Protein AF-A0A962PJR7-F1 (afdb_monomer_lite)

Sequence (454 aa):
MLLIVLQWFPYTGVFLMITGAPIWTGHIPHIIALTFVCEVLLRKAPKVLLAIPLLPYLFYYFLFGVQAVYIYGLENELQAQNPSKLLEFVSGDYSLVANGEYVKYLKIPVVYAVNSNFPEGYLAYRLSTKVLCDRARSLKDKVTDIFGEYWIFPVSWHEFRSNKVSSKSFGMCELRIREAPQKPILKIVREELKTENPYLNQRQYTFFINEKSIGRFVTATYEAIPLFPRFFIGCGLKSSDTPAWLCDATLRRVRQTLRTYPKATSANNNSDNYFISLLLGIDYYSEDDLQNFKDYPETIKIVDDLVELKKNEKPEDFDQWGLRKDSLYQPQISQKNGYPSFVGVVYTQNEGGPFYSFIEQNRDKIVYLDVRAGPNTNGNSSSIGVYGVCKARKDCTSRTDDYYFFEKMANEERHFQGFFRVGKREKSEDTHNKADNDTRTVLTLVESDELDSK

Structure (mmCIF, N/CA/C/O backbone):
data_AF-A0A962PJR7-F1
#
_entry.id   AF-A0A962PJR7-F1
#
loop_
_atom_site.group_PDB
_atom_site.id
_atom_site.type_symbol
_atom_site.label_atom_id
_atom_site.label_alt_id
_atom_site.label_comp_id
_atom_site.label_asym_id
_atom_site.label_entity_id
_atom_site.label_seq_id
_atom_site.pdbx_PDB_ins_code
_atom_site.Cartn_x
_atom_site.Cartn_y
_atom_site.Cartn_z
_atom_site.occupancy
_atom_site.B_iso_or_equiv
_atom_site.auth_seq_id
_atom_site.auth_comp_id
_atom_site.auth_asym_id
_atom_site.auth_atom_id
_atom_site.pdbx_PDB_model_num
ATOM 1 N N . MET A 1 1 ? -0.593 14.555 38.680 1.00 70.62 1 MET A N 1
ATOM 2 C CA . MET A 1 1 ? -0.070 15.889 38.307 1.00 70.62 1 MET A CA 1
ATOM 3 C C . MET A 1 1 ? 1.447 15.930 38.195 1.00 70.62 1 MET A C 1
ATOM 5 O O . MET A 1 1 ? 1.910 16.349 37.148 1.00 70.62 1 MET A O 1
ATOM 9 N N . LEU A 1 2 ? 2.213 15.453 39.188 1.00 84.62 2 LEU A N 1
ATOM 10 C CA . LEU A 1 2 ? 3.688 15.485 39.157 1.00 84.62 2 LEU A CA 1
ATOM 11 C C . LEU A 1 2 ? 4.299 14.949 37.844 1.00 84.62 2 LEU A C 1
ATOM 13 O O . LEU A 1 2 ? 5.123 15.621 37.240 1.00 84.62 2 LEU A O 1
ATOM 17 N N . LEU A 1 3 ? 3.844 13.784 37.361 1.00 80.44 3 LEU A N 1
ATOM 18 C CA . LEU A 1 3 ? 4.340 13.192 36.108 1.00 80.44 3 LEU A CA 1
ATOM 19 C C . LEU A 1 3 ? 4.087 14.072 34.877 1.00 80.44 3 LEU A C 1
ATOM 21 O O . LEU A 1 3 ? 4.942 14.144 34.006 1.00 80.44 3 LEU A O 1
ATOM 25 N N . ILE A 1 4 ? 2.946 14.763 34.817 1.00 81.19 4 ILE A N 1
ATOM 26 C CA . ILE A 1 4 ? 2.609 15.657 33.698 1.00 81.19 4 ILE A CA 1
ATOM 27 C C . ILE A 1 4 ? 3.496 16.905 33.746 1.00 81.19 4 ILE A C 1
ATOM 29 O O . ILE A 1 4 ? 4.032 17.323 32.727 1.00 81.19 4 ILE A O 1
ATOM 33 N N . VAL A 1 5 ? 3.713 17.460 34.943 1.00 85.94 5 VAL A N 1
ATOM 34 C CA . VAL A 1 5 ? 4.614 18.606 35.143 1.00 85.94 5 VAL A CA 1
ATOM 35 C C . VAL A 1 5 ? 6.049 18.241 34.751 1.00 85.94 5 VAL A C 1
ATOM 37 O O . VAL A 1 5 ? 6.701 18.996 34.038 1.00 85.94 5 VAL A O 1
ATOM 40 N N . LEU A 1 6 ? 6.522 17.054 35.141 1.00 86.50 6 LEU A N 1
ATOM 41 C CA . LEU A 1 6 ? 7.840 16.547 34.746 1.00 86.50 6 LEU A CA 1
ATOM 42 C C . LEU A 1 6 ? 7.952 16.302 33.238 1.00 86.50 6 LEU A C 1
ATOM 44 O O . LEU A 1 6 ? 9.029 16.478 32.675 1.00 86.50 6 LEU A O 1
ATOM 48 N N . GLN A 1 7 ? 6.863 15.918 32.572 1.00 85.31 7 GLN A N 1
ATOM 49 C CA . GLN A 1 7 ? 6.843 15.762 31.120 1.00 85.31 7 GLN A CA 1
ATOM 50 C C . GLN A 1 7 ? 6.874 17.091 30.368 1.00 85.31 7 GLN A C 1
ATOM 52 O O . GLN A 1 7 ? 7.202 17.069 29.191 1.00 85.31 7 GLN A O 1
ATOM 57 N N . TRP A 1 8 ? 6.567 18.230 30.993 1.00 87.62 8 TRP A N 1
ATOM 58 C CA . TRP A 1 8 ? 6.615 19.533 30.316 1.00 87.62 8 TRP A CA 1
ATOM 59 C C . TRP A 1 8 ? 8.056 19.948 29.976 1.00 87.62 8 TRP A C 1
ATOM 61 O O . TRP A 1 8 ? 8.301 20.613 28.973 1.00 87.62 8 TRP A O 1
ATOM 71 N N . PHE A 1 9 ? 9.036 19.524 30.774 1.00 89.06 9 PHE A N 1
ATOM 72 C CA . PHE A 1 9 ? 10.441 19.820 30.510 1.00 89.06 9 PHE A CA 1
ATOM 73 C C . PHE A 1 9 ? 11.001 18.871 29.433 1.00 89.06 9 PHE A C 1
ATOM 75 O O . PHE A 1 9 ? 10.910 17.657 29.609 1.00 89.06 9 PHE A O 1
ATOM 82 N N . PRO A 1 10 ? 11.630 19.373 28.349 1.00 85.25 10 PRO A N 1
ATOM 83 C CA . PRO A 1 10 ? 12.051 18.540 27.216 1.00 85.25 10 PRO A CA 1
ATOM 84 C C . PRO A 1 10 ? 12.995 17.394 27.598 1.00 85.25 10 PRO A C 1
ATOM 86 O O . PRO A 1 10 ? 12.812 16.263 27.154 1.00 85.25 10 PRO A O 1
ATOM 89 N N . TYR A 1 11 ? 13.979 17.660 28.466 1.00 88.50 11 TYR A N 1
ATOM 90 C CA . TYR A 1 11 ? 14.971 16.660 28.867 1.00 88.50 11 TYR A CA 1
ATOM 91 C C . TYR A 1 11 ? 14.335 15.487 29.617 1.00 88.50 11 TYR A C 1
ATOM 93 O O . TYR A 1 11 ? 14.488 14.338 29.215 1.00 88.50 11 TYR A O 1
ATOM 101 N N . THR A 1 12 ? 13.570 15.759 30.674 1.00 90.44 12 THR A N 1
ATOM 102 C CA . THR A 1 12 ? 12.858 14.719 31.436 1.00 90.44 12 THR A CA 1
ATOM 103 C C . THR A 1 12 ? 11.731 14.092 30.621 1.00 90.44 12 THR A C 1
ATOM 105 O O . THR A 1 12 ? 11.491 12.891 30.726 1.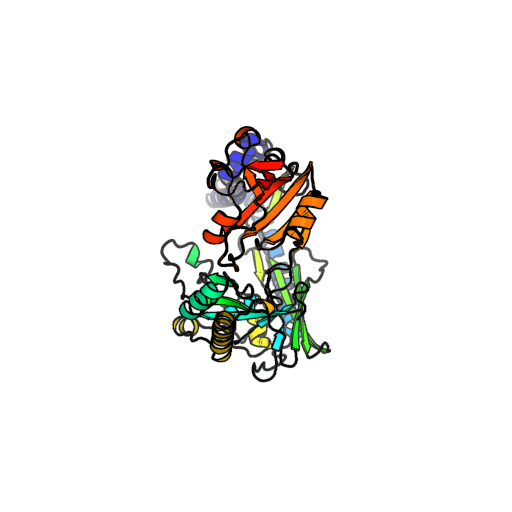00 90.44 12 THR A O 1
ATOM 108 N N . GLY A 1 13 ? 11.074 14.878 29.769 1.00 85.69 13 GLY A N 1
ATOM 109 C CA . GLY A 1 13 ? 10.011 14.447 28.873 1.00 85.69 13 GLY A CA 1
ATOM 110 C C . GLY A 1 13 ? 10.447 13.348 27.906 1.00 85.69 13 GLY A C 1
ATOM 111 O O . GLY A 1 13 ? 9.739 12.351 27.778 1.00 85.69 13 GLY A O 1
ATOM 112 N N . VAL A 1 14 ? 11.627 13.465 27.285 1.00 88.06 14 VAL A N 1
ATOM 113 C CA . VAL A 1 14 ? 12.161 12.428 26.382 1.00 88.06 14 VAL A CA 1
ATOM 114 C C . VAL A 1 14 ? 12.405 11.112 27.124 1.00 88.06 14 VAL A C 1
ATOM 116 O O . VAL A 1 14 ? 11.952 10.062 26.666 1.00 88.06 14 VAL A O 1
ATOM 119 N N . PHE A 1 15 ? 13.041 11.148 28.301 1.00 90.88 15 PHE A N 1
ATOM 120 C CA . PHE A 1 15 ? 13.234 9.943 29.122 1.00 90.88 15 PHE A CA 1
ATOM 121 C C . PHE A 1 15 ? 11.900 9.310 29.543 1.00 90.88 15 PHE A C 1
ATOM 123 O O . PHE A 1 15 ? 11.735 8.087 29.497 1.00 90.88 15 PHE A O 1
ATOM 130 N N . LEU A 1 16 ? 10.919 10.133 29.915 1.00 88.25 16 LEU A N 1
ATOM 131 C CA . LEU A 1 16 ? 9.577 9.674 30.267 1.00 88.25 16 LEU A CA 1
ATOM 132 C C . LEU A 1 16 ? 8.835 9.078 29.059 1.00 88.25 16 LEU A C 1
ATOM 134 O O . LEU A 1 16 ? 8.155 8.065 29.192 1.00 88.25 16 LEU A O 1
ATOM 138 N N . MET A 1 17 ? 8.996 9.636 27.862 1.00 87.00 17 MET A N 1
ATOM 139 C CA . MET A 1 17 ? 8.420 9.081 26.637 1.00 87.00 17 MET A CA 1
ATOM 140 C C . MET A 1 17 ? 9.022 7.708 26.299 1.00 87.00 17 MET A C 1
ATOM 142 O O . MET A 1 17 ? 8.272 6.773 26.024 1.00 87.00 17 MET A O 1
ATOM 146 N N . ILE A 1 18 ? 10.350 7.558 26.399 1.00 88.75 18 ILE A N 1
ATOM 147 C CA . ILE A 1 18 ? 11.058 6.285 26.158 1.00 88.75 18 ILE A CA 1
ATOM 148 C C . ILE A 1 18 ? 10.605 5.204 27.149 1.00 88.75 18 ILE A C 1
ATOM 150 O O . ILE A 1 18 ? 10.406 4.052 26.771 1.00 88.75 18 ILE A O 1
ATOM 154 N N . THR A 1 19 ? 10.380 5.573 28.410 1.00 90.94 19 THR A N 1
ATOM 155 C CA . THR A 1 19 ? 9.892 4.649 29.453 1.00 90.94 19 THR A CA 1
ATOM 156 C C . THR A 1 19 ? 8.386 4.364 29.373 1.00 90.94 19 THR A C 1
ATOM 158 O O . THR A 1 19 ? 7.846 3.614 30.190 1.00 90.94 19 THR A O 1
ATOM 161 N N . GLY A 1 20 ? 7.687 4.927 28.381 1.00 89.25 20 GLY A N 1
ATOM 162 C CA . GLY A 1 20 ? 6.260 4.698 28.169 1.00 89.25 20 GLY A CA 1
ATOM 163 C C . GLY A 1 20 ? 5.366 5.450 29.153 1.00 89.25 20 GLY A C 1
ATOM 164 O O . GLY A 1 20 ? 4.226 5.045 29.374 1.00 89.25 20 GLY A O 1
ATOM 165 N N . ALA A 1 21 ? 5.842 6.545 29.752 1.00 89.00 21 ALA A N 1
ATOM 166 C CA . ALA A 1 21 ? 5.080 7.331 30.717 1.00 89.00 21 ALA A CA 1
ATOM 167 C C . ALA A 1 21 ? 3.668 7.724 30.239 1.00 89.00 21 ALA A C 1
ATOM 169 O O . ALA A 1 21 ? 2.765 7.604 31.062 1.00 89.00 21 ALA A O 1
ATOM 170 N N . PRO A 1 22 ? 3.415 8.088 28.959 1.00 85.31 22 PRO A N 1
ATOM 171 C CA . PRO A 1 22 ? 2.054 8.358 28.481 1.00 85.31 22 PRO A CA 1
ATOM 172 C C . PRO A 1 22 ? 1.072 7.180 28.614 1.00 85.31 22 PRO A C 1
ATOM 174 O O . PRO A 1 22 ? -0.135 7.379 28.741 1.00 85.31 22 PRO A O 1
ATOM 177 N N . ILE A 1 23 ? 1.581 5.943 28.579 1.00 86.50 23 ILE A N 1
ATOM 178 C CA . ILE A 1 23 ? 0.782 4.727 28.767 1.00 86.50 23 ILE A CA 1
ATOM 179 C C . ILE A 1 23 ? 0.457 4.563 30.254 1.00 86.50 23 ILE A C 1
ATOM 181 O O . ILE A 1 23 ? -0.700 4.367 30.622 1.00 86.50 23 ILE A O 1
ATOM 185 N N . TRP A 1 24 ? 1.460 4.698 31.127 1.00 89.06 24 TRP A N 1
ATOM 186 C CA . TRP A 1 24 ? 1.274 4.577 32.575 1.00 89.06 24 TRP A CA 1
ATOM 187 C C . TRP A 1 24 ? 0.338 5.653 33.133 1.00 89.06 24 TRP A C 1
ATOM 189 O O . TRP A 1 24 ? -0.573 5.334 33.896 1.00 89.06 24 TRP A O 1
ATOM 199 N N . THR A 1 25 ? 0.504 6.912 32.719 1.00 89.06 25 THR A N 1
ATOM 200 C CA . THR A 1 25 ? -0.384 8.021 33.106 1.00 89.06 25 THR A CA 1
ATOM 201 C C . THR A 1 25 ? -1.820 7.784 32.652 1.00 89.06 25 THR A C 1
ATOM 203 O O . THR A 1 25 ? -2.743 8.091 33.403 1.00 89.06 25 THR A O 1
ATOM 206 N N . GLY A 1 26 ? -2.013 7.178 31.478 1.00 88.81 26 GLY A N 1
ATOM 207 C CA . GLY A 1 26 ? -3.318 6.749 30.982 1.00 88.81 26 GLY A CA 1
ATOM 208 C C . GLY A 1 26 ? -3.978 5.650 31.820 1.00 88.81 26 GLY A C 1
ATOM 209 O O . GLY A 1 26 ? -5.203 5.618 31.930 1.00 88.81 26 GLY A O 1
ATOM 210 N N . HIS A 1 27 ? -3.188 4.780 32.462 1.00 91.81 27 HIS A N 1
ATOM 211 C CA . HIS A 1 27 ? -3.700 3.695 33.305 1.00 91.81 27 HIS A CA 1
ATOM 212 C C . HIS A 1 27 ? -4.030 4.101 34.746 1.00 91.81 27 HIS A C 1
ATOM 214 O O . HIS A 1 27 ? -4.896 3.480 35.368 1.00 91.81 27 HIS A O 1
ATOM 220 N N . ILE A 1 28 ? -3.398 5.154 35.272 1.00 92.75 28 ILE A N 1
ATOM 221 C CA . ILE A 1 28 ? -3.630 5.643 36.642 1.00 92.75 28 ILE A CA 1
ATOM 222 C C . ILE A 1 28 ? -5.120 5.925 36.931 1.00 92.75 28 ILE A C 1
ATOM 224 O O . ILE A 1 28 ? -5.600 5.455 37.963 1.00 92.75 28 ILE A O 1
ATOM 228 N N . PRO A 1 29 ? -5.896 6.606 36.059 1.00 91.50 29 PRO A N 1
ATOM 229 C CA . PRO A 1 29 ? -7.332 6.803 36.270 1.00 91.50 29 PRO A CA 1
ATOM 230 C C . PRO A 1 29 ? -8.117 5.500 36.466 1.00 91.50 29 PRO A C 1
ATOM 232 O O . PRO A 1 29 ? -9.029 5.456 37.289 1.00 91.50 29 PRO A O 1
ATOM 235 N N . HIS A 1 30 ? -7.754 4.426 35.755 1.00 94.25 30 HIS A N 1
ATOM 236 C CA . HIS A 1 30 ? -8.402 3.121 35.907 1.00 94.25 30 HIS A CA 1
ATOM 237 C C . HIS A 1 30 ? -8.084 2.489 37.268 1.00 94.25 30 HIS A C 1
ATOM 239 O O . HIS A 1 30 ? -8.984 1.968 37.922 1.00 94.25 30 HIS A O 1
ATOM 245 N N . ILE A 1 31 ? -6.828 2.584 37.718 1.00 95.56 31 ILE A N 1
ATOM 246 C CA . ILE A 1 31 ? -6.401 2.084 39.034 1.00 95.56 31 ILE A CA 1
ATOM 247 C C . ILE A 1 31 ? -7.114 2.854 40.148 1.00 95.56 31 ILE A C 1
ATOM 249 O O . ILE A 1 31 ? -7.679 2.241 41.047 1.00 95.56 31 ILE A O 1
ATOM 253 N N . ILE A 1 32 ? -7.147 4.187 40.063 1.00 94.56 32 ILE A N 1
ATOM 254 C CA . ILE A 1 32 ? -7.841 5.040 41.037 1.00 94.56 32 ILE A CA 1
ATOM 255 C C . ILE A 1 32 ? -9.328 4.676 41.101 1.00 94.56 32 ILE A C 1
ATOM 257 O O . ILE A 1 32 ? -9.862 4.468 42.189 1.00 94.56 32 ILE A O 1
ATOM 261 N N . ALA A 1 33 ? -9.987 4.551 39.946 1.00 95.50 33 ALA A N 1
ATOM 262 C CA . ALA A 1 33 ? -11.386 4.144 39.871 1.00 95.50 33 ALA A CA 1
ATOM 263 C C . ALA A 1 33 ? -11.632 2.788 40.552 1.00 95.50 33 ALA A C 1
ATOM 265 O O . ALA A 1 33 ? -12.580 2.655 41.326 1.00 95.50 33 ALA A O 1
ATOM 266 N N . LEU A 1 34 ? -10.759 1.805 40.310 1.00 96.69 34 LEU A N 1
ATOM 267 C CA . LEU A 1 34 ? -10.847 0.486 40.930 1.00 96.69 34 LEU A CA 1
ATOM 268 C C . LEU A 1 34 ? -10.664 0.555 42.453 1.00 96.69 34 LEU A C 1
ATOM 270 O O . LEU A 1 34 ? -11.418 -0.086 43.181 1.00 96.69 34 LEU A O 1
ATOM 274 N N . THR A 1 35 ? -9.727 1.370 42.945 1.00 97.12 35 THR A N 1
ATOM 275 C CA . THR A 1 35 ? -9.528 1.584 44.386 1.00 97.12 35 THR A CA 1
ATOM 276 C C . THR A 1 35 ? -10.779 2.163 45.045 1.00 97.12 35 THR A C 1
ATOM 278 O O . THR A 1 35 ? -11.214 1.628 46.062 1.00 97.12 35 THR A O 1
ATOM 281 N N . PHE A 1 36 ? -11.422 3.174 44.442 1.00 96.06 36 PHE A N 1
ATOM 282 C CA . PHE A 1 36 ? -12.689 3.719 44.952 1.00 96.06 36 PHE A CA 1
ATOM 283 C C . PHE A 1 36 ? -13.786 2.652 45.037 1.00 96.06 36 PHE A C 1
ATOM 285 O O . PHE A 1 36 ? -14.495 2.570 46.040 1.00 96.06 36 PHE A O 1
ATOM 292 N N . VAL A 1 37 ? -13.914 1.807 44.008 1.00 96.62 37 VAL A N 1
ATOM 293 C CA . VAL A 1 37 ? -14.872 0.691 44.014 1.00 96.62 37 VAL A CA 1
ATOM 294 C C . VAL A 1 37 ? -14.563 -0.272 45.164 1.00 96.62 37 VAL A C 1
ATOM 296 O O . VAL A 1 37 ? -15.459 -0.600 45.941 1.00 96.62 37 VAL A O 1
ATOM 299 N N . CYS A 1 38 ? -13.301 -0.673 45.332 1.00 97.62 38 CYS A N 1
ATOM 300 C CA . CYS A 1 38 ? -12.873 -1.561 46.413 1.00 97.62 38 CYS A CA 1
ATOM 301 C C . CYS A 1 38 ? -13.127 -0.963 47.807 1.00 97.62 38 CYS A C 1
ATOM 303 O O . CYS A 1 38 ? -13.650 -1.654 48.679 1.00 97.62 38 CYS A O 1
ATOM 305 N N . GLU A 1 39 ? -12.809 0.312 48.036 1.00 97.88 39 GLU A N 1
ATOM 306 C CA . GLU A 1 39 ? -13.026 0.971 49.331 1.00 97.88 39 GLU A CA 1
ATOM 307 C C . GLU A 1 39 ? -14.510 1.083 49.696 1.00 97.88 39 GLU A C 1
ATOM 309 O O . GLU A 1 39 ? -14.881 0.860 50.853 1.00 97.88 39 GLU A O 1
ATOM 314 N N . VAL A 1 40 ? -15.372 1.375 48.716 1.00 97.25 40 VAL A N 1
ATOM 315 C CA . VAL A 1 40 ? -16.827 1.408 48.915 1.00 97.25 40 VAL A CA 1
ATOM 316 C C . VAL A 1 40 ? -17.375 0.003 49.192 1.00 97.25 40 VAL A C 1
ATOM 318 O O . VAL A 1 40 ? -18.186 -0.160 50.107 1.00 97.25 40 VAL A O 1
ATOM 321 N N . LEU A 1 41 ? -16.913 -1.027 48.469 1.00 96.69 41 LEU A N 1
ATOM 322 C CA . LEU A 1 41 ? -17.311 -2.424 48.703 1.00 96.69 41 LEU A CA 1
ATOM 323 C C . LEU A 1 41 ? -16.887 -2.924 50.092 1.00 96.69 41 LEU A C 1
ATOM 325 O O . LEU A 1 41 ? -17.661 -3.598 50.770 1.00 96.69 41 LEU A O 1
ATOM 329 N N . LEU A 1 42 ? -15.698 -2.525 50.551 1.00 98.00 42 LEU A N 1
ATOM 330 C CA . LEU A 1 42 ? -15.191 -2.798 51.899 1.00 98.00 42 LEU A CA 1
ATOM 331 C C . LEU A 1 42 ? -15.831 -1.913 52.982 1.00 98.00 42 LEU A C 1
ATOM 333 O O . LEU A 1 42 ? -15.454 -2.019 54.148 1.00 98.00 42 LEU A O 1
ATOM 337 N N . ARG A 1 43 ? -16.786 -1.042 52.618 1.00 97.19 43 ARG A N 1
ATOM 338 C CA . ARG A 1 43 ? -17.470 -0.086 53.508 1.00 97.19 43 ARG A CA 1
ATOM 339 C C . ARG A 1 43 ? -16.524 0.888 54.225 1.00 97.19 43 ARG A C 1
ATOM 341 O O . ARG A 1 43 ? -16.892 1.450 55.252 1.00 97.19 43 ARG A O 1
ATOM 348 N N . LYS A 1 44 ? -15.319 1.100 53.687 1.00 98.00 44 LYS A N 1
ATOM 349 C CA . LYS A 1 44 ? -14.334 2.065 54.208 1.00 98.00 44 LYS A CA 1
ATOM 350 C C . LYS A 1 44 ? -14.598 3.490 53.716 1.00 98.00 44 LYS A C 1
ATOM 352 O O . LYS A 1 44 ? -14.139 4.439 54.338 1.00 98.00 44 LYS A O 1
ATOM 357 N N . ALA A 1 45 ? -15.353 3.630 52.627 1.00 97.44 45 ALA A N 1
ATOM 358 C CA . ALA A 1 45 ? -15.695 4.898 51.995 1.00 97.44 45 ALA A CA 1
ATOM 359 C C . ALA A 1 45 ? -17.223 5.054 51.819 1.00 97.44 45 ALA A C 1
ATOM 361 O O . ALA A 1 45 ? -17.928 4.055 51.635 1.00 97.44 45 ALA A O 1
ATOM 362 N N . PRO A 1 46 ? -17.769 6.288 51.849 1.00 97.69 46 PRO A N 1
ATOM 363 C CA . PRO A 1 46 ? -19.185 6.532 51.581 1.00 97.69 46 PRO A CA 1
ATOM 364 C C . PRO A 1 46 ? -19.560 6.166 50.138 1.00 97.69 46 PRO A C 1
ATOM 366 O O . PRO A 1 46 ? -18.840 6.483 49.192 1.00 97.69 46 PRO A O 1
ATOM 369 N N . LYS A 1 47 ? -20.746 5.568 49.952 1.00 97.06 47 LYS A N 1
ATOM 370 C CA . LYS A 1 47 ? -21.246 5.099 48.641 1.00 97.06 47 LYS A CA 1
ATOM 371 C C . LYS A 1 47 ? -21.301 6.190 47.566 1.00 97.06 47 LYS A C 1
ATOM 373 O O . LYS A 1 47 ? -21.190 5.876 46.387 1.00 97.06 47 LYS A O 1
ATOM 378 N N . VAL A 1 48 ? -21.445 7.457 47.961 1.00 96.62 48 VAL A N 1
ATOM 379 C CA . VAL A 1 48 ? -21.470 8.606 47.039 1.00 96.62 48 VAL A CA 1
ATOM 380 C C . VAL A 1 48 ? -20.160 8.728 46.248 1.00 96.62 48 VAL A C 1
ATOM 382 O O . VAL A 1 48 ? -20.195 9.123 45.087 1.00 96.62 48 VAL A O 1
ATOM 385 N N . LEU A 1 49 ? -19.017 8.306 46.809 1.00 95.81 49 LEU A N 1
ATOM 386 C CA . LEU A 1 49 ? -17.732 8.334 46.098 1.00 95.81 49 LEU A CA 1
ATOM 387 C C . LEU A 1 49 ? -17.680 7.371 44.905 1.00 95.81 49 LEU A C 1
ATOM 389 O O . LEU A 1 49 ? -16.882 7.588 43.999 1.00 95.81 49 LEU A O 1
ATOM 393 N N . LEU A 1 50 ? -18.567 6.369 44.839 1.00 96.38 50 LEU A N 1
ATOM 394 C CA . LEU A 1 50 ? -18.700 5.494 43.671 1.00 96.38 50 LEU A CA 1
ATOM 395 C C . LEU A 1 50 ? -19.155 6.267 42.420 1.00 96.38 50 LEU A C 1
ATOM 397 O O . LEU A 1 50 ? -18.845 5.860 41.305 1.00 96.38 50 LEU A O 1
ATOM 401 N N . ALA A 1 51 ? -19.861 7.393 42.582 1.00 96.50 51 ALA A N 1
ATOM 402 C CA . ALA A 1 51 ? -20.323 8.200 41.454 1.00 96.50 51 ALA A CA 1
ATOM 403 C C . ALA A 1 51 ? -19.157 8.790 40.640 1.00 96.50 51 ALA A C 1
ATOM 405 O O . ALA A 1 51 ? -19.281 8.935 39.424 1.00 96.50 51 ALA A O 1
ATOM 406 N N . ILE A 1 52 ? -18.020 9.075 41.289 1.00 94.56 52 ILE A N 1
ATOM 407 C CA . ILE A 1 52 ? -16.839 9.687 40.664 1.00 94.56 52 ILE A CA 1
ATOM 408 C C . ILE A 1 52 ? -16.284 8.812 39.529 1.00 94.56 52 ILE A C 1
ATOM 410 O O . ILE A 1 52 ? -16.160 9.322 38.419 1.00 94.56 52 ILE A O 1
ATOM 414 N N . PRO A 1 53 ? -15.969 7.517 39.736 1.00 94.62 53 PRO A N 1
ATOM 415 C CA . PRO A 1 53 ? -15.572 6.650 38.633 1.00 94.62 53 PRO A CA 1
ATOM 416 C C . PRO A 1 53 ? -16.753 6.197 37.768 1.00 94.62 53 PRO A C 1
ATOM 418 O O . PRO A 1 53 ? -16.565 5.952 36.584 1.00 94.62 53 PRO A O 1
ATOM 421 N N . LEU A 1 54 ? -17.969 6.083 38.306 1.00 96.06 54 LEU A N 1
ATOM 422 C CA . LEU A 1 54 ? -19.099 5.540 37.550 1.00 96.06 54 LEU A CA 1
ATOM 423 C C . LEU A 1 54 ? -19.560 6.480 36.424 1.00 96.06 54 LEU A C 1
ATOM 425 O O . LEU A 1 54 ? -19.747 6.030 35.296 1.00 96.06 54 LEU A O 1
ATOM 429 N N . LEU A 1 55 ? -19.714 7.781 36.698 1.00 96.56 55 LEU A N 1
ATOM 430 C CA . LEU A 1 55 ? -20.258 8.737 35.726 1.00 96.56 55 LEU A CA 1
ATOM 431 C C . LEU A 1 55 ? -19.406 8.864 34.446 1.00 96.56 55 LEU A C 1
ATOM 433 O O . LEU A 1 55 ? -19.980 8.748 33.361 1.00 96.56 55 LEU A O 1
ATOM 437 N N . PRO A 1 56 ? -18.066 9.025 34.505 1.00 94.19 56 PRO A N 1
ATOM 438 C CA . PRO A 1 56 ? -17.237 9.098 33.302 1.00 94.19 56 PRO A CA 1
ATOM 439 C C . PRO A 1 56 ? -17.273 7.819 32.466 1.00 94.19 56 PRO A C 1
ATOM 441 O O . PRO A 1 56 ? -17.288 7.898 31.241 1.00 94.19 56 PRO A O 1
ATOM 444 N N . TYR A 1 57 ? -17.315 6.640 33.098 1.00 95.88 57 TYR A N 1
ATOM 445 C CA . TYR A 1 57 ? -17.395 5.374 32.365 1.00 95.88 57 TYR A CA 1
ATOM 446 C C . TYR A 1 57 ? -18.776 5.153 31.756 1.00 95.88 57 TYR A C 1
ATOM 448 O O . TYR A 1 57 ? -18.864 4.687 30.625 1.00 95.88 57 TYR A O 1
ATOM 456 N N . LEU A 1 58 ? -19.854 5.514 32.454 1.00 97.25 58 LEU A N 1
ATOM 457 C CA . LEU A 1 58 ? -21.195 5.478 31.871 1.00 97.25 58 LEU A CA 1
ATOM 458 C C . LEU A 1 58 ? -21.289 6.404 30.657 1.00 97.25 58 LEU A C 1
ATOM 460 O O . LEU A 1 58 ? -21.769 5.983 29.608 1.00 97.25 58 LEU A O 1
ATOM 464 N N . PHE A 1 59 ? -20.771 7.629 30.769 1.00 96.62 59 PHE A N 1
ATOM 465 C CA . PHE A 1 59 ? -20.714 8.564 29.648 1.00 96.62 59 PHE A CA 1
ATOM 466 C C . PHE A 1 59 ? -19.856 8.024 28.493 1.00 96.62 59 PHE A C 1
ATOM 468 O O . PHE A 1 59 ? -20.262 8.090 27.335 1.00 96.62 59 PHE A O 1
ATOM 475 N N . TYR A 1 60 ? -18.708 7.417 28.801 1.00 96.19 60 TYR A N 1
ATOM 476 C CA . TYR A 1 60 ? -17.862 6.747 27.816 1.00 96.19 60 TYR A CA 1
ATOM 477 C C . TYR A 1 60 ? -18.617 5.657 27.048 1.00 96.19 60 TYR A C 1
ATOM 479 O O . TYR A 1 60 ? -18.626 5.663 25.818 1.00 96.19 60 TYR A O 1
ATOM 487 N N . TYR A 1 61 ? -19.271 4.734 27.758 1.00 97.75 61 TYR A N 1
ATOM 488 C CA . TYR A 1 61 ? -20.001 3.633 27.130 1.00 97.75 61 TYR A CA 1
ATOM 489 C C . TYR A 1 61 ? -21.252 4.108 26.386 1.00 97.75 61 TYR A C 1
ATOM 491 O O . TYR A 1 61 ? -21.616 3.511 25.374 1.00 97.75 61 TYR A O 1
ATOM 499 N N . PHE A 1 62 ? -21.868 5.208 26.822 1.00 98.06 62 PHE A N 1
ATOM 500 C CA . PHE A 1 62 ? -22.912 5.882 26.058 1.00 98.06 62 PHE A CA 1
ATOM 501 C C . PHE A 1 62 ? -22.377 6.382 24.706 1.00 98.06 62 PHE A C 1
ATOM 503 O O . PHE A 1 62 ? -22.941 6.040 23.668 1.00 98.06 62 PHE A O 1
ATOM 510 N N . LEU A 1 63 ? -21.252 7.110 24.693 1.00 97.25 63 LEU A N 1
ATOM 511 C CA . LEU A 1 63 ? -20.621 7.574 23.450 1.00 97.25 63 LEU A CA 1
ATOM 512 C C . LEU A 1 63 ? -20.168 6.415 22.553 1.00 97.25 63 LEU A C 1
ATOM 514 O O . LEU A 1 63 ? -20.357 6.474 21.339 1.00 97.25 63 LEU A O 1
ATOM 518 N N . PHE A 1 64 ? -19.611 5.354 23.142 1.00 97.12 64 PHE A N 1
ATOM 519 C CA . PHE A 1 64 ? -19.272 4.118 22.435 1.00 97.12 64 PHE A CA 1
ATOM 520 C C . PHE A 1 64 ? -20.506 3.510 21.751 1.00 97.12 64 PHE A C 1
ATOM 522 O O . PHE A 1 64 ? -20.449 3.187 20.568 1.00 97.12 64 PHE A O 1
ATOM 529 N N . GLY A 1 65 ? -21.635 3.411 22.461 1.00 98.00 65 GLY A N 1
ATOM 530 C CA . GLY A 1 65 ? -22.891 2.896 21.911 1.00 98.00 65 GLY A CA 1
ATOM 531 C C . GLY A 1 65 ? -23.434 3.752 20.764 1.00 98.00 65 GLY A C 1
ATOM 532 O O . GLY A 1 65 ? -23.760 3.220 19.705 1.00 98.00 65 GLY A O 1
ATOM 533 N N . VAL A 1 66 ? -23.467 5.078 20.936 1.00 98.12 66 VAL A N 1
ATOM 534 C CA . VAL A 1 66 ? -23.894 6.021 19.885 1.00 98.12 66 VAL A CA 1
ATOM 535 C C . VAL A 1 66 ? -23.015 5.888 18.639 1.00 98.12 66 VAL A C 1
ATOM 537 O O . VAL A 1 66 ? -23.523 5.801 17.521 1.00 98.12 66 VAL A O 1
ATOM 540 N N . GLN A 1 67 ? -21.695 5.822 18.818 1.00 97.38 67 GLN A N 1
ATOM 541 C CA . GLN A 1 67 ? -20.767 5.678 17.704 1.00 97.38 67 GLN A CA 1
ATOM 542 C C . GLN A 1 67 ? -20.887 4.312 17.018 1.00 97.38 67 GLN A C 1
ATOM 544 O O . GLN A 1 67 ? -20.811 4.249 15.794 1.00 97.38 67 GLN A O 1
ATOM 549 N N . ALA A 1 68 ? -21.110 3.231 17.768 1.00 97.19 68 ALA A N 1
ATOM 550 C CA . ALA A 1 68 ? -21.316 1.903 17.199 1.00 97.19 68 ALA A CA 1
ATOM 551 C C . ALA A 1 68 ? -22.556 1.861 16.291 1.00 97.19 68 ALA A C 1
ATOM 553 O O . ALA A 1 68 ? -22.491 1.304 15.195 1.00 97.19 68 ALA A O 1
ATOM 554 N N . VAL A 1 69 ? -23.657 2.506 16.700 1.00 98.19 69 VAL A N 1
ATOM 555 C CA . VAL A 1 69 ? -24.863 2.646 15.866 1.00 98.19 69 VAL A CA 1
ATOM 556 C C . VAL A 1 69 ? -24.568 3.456 14.601 1.00 98.19 69 VAL A C 1
ATOM 558 O O . VAL A 1 69 ? -24.965 3.045 13.512 1.00 98.19 69 VAL A O 1
ATOM 561 N N . TYR A 1 70 ? -23.831 4.565 14.720 1.00 97.62 70 TYR A N 1
ATOM 562 C CA . TYR A 1 70 ? -23.423 5.377 13.569 1.00 97.62 70 TYR A CA 1
ATOM 563 C C . TYR A 1 70 ? -22.557 4.588 12.575 1.00 97.62 70 TYR A C 1
ATOM 565 O O . TYR A 1 70 ? -22.842 4.586 11.380 1.00 97.62 70 TYR A O 1
ATOM 573 N N . ILE A 1 71 ? -21.534 3.879 13.066 1.00 96.62 71 ILE A N 1
ATOM 574 C CA . ILE A 1 71 ? -20.655 3.039 12.242 1.00 96.62 71 ILE A CA 1
ATOM 575 C C . ILE A 1 71 ? -21.467 1.958 11.526 1.00 96.62 71 ILE A C 1
ATOM 577 O O . ILE A 1 71 ? -21.287 1.764 10.330 1.00 96.62 71 ILE A O 1
ATOM 581 N N . TYR A 1 72 ? -22.382 1.288 12.229 1.00 96.69 72 TYR A N 1
ATOM 582 C CA . TYR A 1 72 ? -23.234 0.260 11.634 1.00 96.69 72 TYR A CA 1
ATOM 583 C C . TYR A 1 72 ? -24.154 0.823 10.538 1.00 96.69 72 TYR A C 1
ATOM 585 O O . TYR A 1 72 ? -24.310 0.211 9.482 1.00 96.69 72 TYR A O 1
ATOM 593 N N . GLY A 1 73 ? -24.734 2.006 10.762 1.00 97.50 73 GLY A N 1
ATOM 594 C CA . GLY A 1 73 ? -25.515 2.714 9.745 1.00 97.50 73 GLY A CA 1
ATOM 595 C C . GLY A 1 73 ? -24.683 3.036 8.503 1.00 97.50 73 GLY A C 1
ATOM 596 O O . GLY A 1 73 ? -25.111 2.740 7.390 1.00 97.50 73 GLY A O 1
ATOM 597 N N . LEU A 1 74 ? -23.467 3.551 8.702 1.00 97.06 74 LEU A N 1
ATOM 598 C CA . LEU A 1 74 ? -22.536 3.875 7.624 1.00 97.06 74 LEU A CA 1
ATOM 599 C C . LEU A 1 74 ? -22.061 2.629 6.858 1.00 97.06 74 LEU A C 1
ATOM 601 O O . LEU A 1 74 ? -21.956 2.664 5.637 1.00 97.06 74 LEU A O 1
ATOM 605 N N . GLU A 1 75 ? -21.798 1.515 7.546 1.00 95.69 75 GLU A N 1
ATOM 606 C CA . GLU A 1 75 ? -21.478 0.232 6.906 1.00 95.69 75 GLU A CA 1
ATOM 607 C C . GLU A 1 75 ? -22.618 -0.242 6.000 1.00 95.69 75 GLU A C 1
ATOM 609 O O . GLU A 1 75 ? -22.368 -0.615 4.855 1.00 95.69 75 GLU A O 1
ATOM 614 N N . ASN A 1 76 ? -23.864 -0.191 6.477 1.00 96.06 76 ASN A N 1
ATOM 615 C CA . ASN A 1 76 ? -25.026 -0.584 5.679 1.00 96.06 76 ASN A CA 1
ATOM 616 C C . ASN A 1 76 ? -25.242 0.345 4.478 1.00 96.06 76 ASN A C 1
ATOM 618 O O . ASN A 1 76 ? -25.547 -0.131 3.387 1.00 96.06 76 ASN A O 1
ATOM 622 N N . GLU A 1 77 ? -25.066 1.654 4.664 1.00 96.56 77 GLU A N 1
ATOM 623 C CA . GLU A 1 77 ? -25.162 2.635 3.583 1.00 96.56 77 GLU A CA 1
ATOM 624 C C . GLU A 1 77 ? -24.111 2.363 2.498 1.00 96.56 77 GLU A C 1
ATOM 626 O O . GLU A 1 77 ? -24.450 2.255 1.319 1.00 96.56 77 GLU A O 1
ATOM 631 N N . LEU A 1 78 ? -22.847 2.178 2.890 1.00 95.62 78 LEU A N 1
ATOM 632 C CA . LEU A 1 78 ? -21.763 1.882 1.953 1.00 95.62 78 LEU A CA 1
ATOM 633 C C . LEU A 1 78 ? -21.961 0.529 1.261 1.00 95.62 78 LEU A C 1
ATOM 635 O O . LEU A 1 78 ? -21.761 0.437 0.055 1.00 95.62 78 LEU A O 1
ATOM 639 N N . GLN A 1 79 ? -22.397 -0.510 1.982 1.00 94.38 79 GLN A N 1
ATOM 640 C CA . GLN A 1 79 ? -22.727 -1.811 1.385 1.00 94.38 79 GLN A CA 1
ATOM 641 C C . GLN A 1 79 ? -23.867 -1.714 0.367 1.00 94.38 79 GLN A C 1
ATOM 643 O O . GLN A 1 79 ? -23.820 -2.399 -0.648 1.00 94.38 79 GLN A O 1
ATOM 648 N N . ALA A 1 80 ? -24.877 -0.878 0.622 1.00 95.12 80 ALA A N 1
ATOM 649 C CA . ALA A 1 80 ? -25.994 -0.681 -0.298 1.00 95.12 80 ALA A CA 1
ATOM 650 C C . ALA A 1 80 ? -25.593 0.107 -1.556 1.00 95.12 80 ALA A C 1
ATOM 652 O O . ALA A 1 80 ? -26.153 -0.119 -2.626 1.00 95.12 80 ALA A O 1
ATOM 653 N N . GLN A 1 81 ? -24.633 1.031 -1.438 1.00 95.62 81 GLN A N 1
ATOM 654 C CA . GLN A 1 81 ? -24.115 1.812 -2.567 1.00 95.62 81 GLN A CA 1
ATOM 655 C C . GLN A 1 81 ? -23.077 1.047 -3.396 1.00 95.62 81 GLN A C 1
ATOM 657 O O . GLN A 1 81 ? -22.920 1.318 -4.590 1.00 95.62 81 GLN A O 1
ATOM 662 N N . ASN A 1 82 ? -22.350 0.123 -2.771 1.00 95.81 82 ASN A N 1
ATOM 663 C CA . ASN A 1 82 ? -21.279 -0.607 -3.421 1.00 95.81 82 ASN A CA 1
ATOM 664 C C . ASN A 1 82 ? -21.809 -1.788 -4.248 1.00 95.81 82 ASN A C 1
ATOM 666 O O . ASN A 1 82 ? -22.595 -2.598 -3.753 1.00 95.81 82 ASN A O 1
ATOM 670 N N . PRO A 1 83 ? -21.335 -1.950 -5.494 1.00 94.62 83 PRO A N 1
ATOM 671 C CA . PRO A 1 83 ? -21.655 -3.123 -6.291 1.00 94.62 83 PRO A CA 1
ATOM 672 C C . PRO A 1 83 ? -21.038 -4.379 -5.665 1.00 94.62 83 PRO A C 1
ATOM 674 O O . PRO A 1 83 ? -19.932 -4.346 -5.128 1.00 94.62 83 PRO A O 1
ATOM 677 N N . SER A 1 84 ? -21.736 -5.510 -5.769 1.00 90.56 84 SER A N 1
ATOM 678 C CA . SER A 1 84 ? -21.214 -6.813 -5.335 1.00 90.56 84 SER A CA 1
ATOM 679 C C . SER A 1 84 ? -20.197 -7.398 -6.320 1.00 90.56 84 SER A C 1
ATOM 681 O O . SER A 1 84 ? -19.270 -8.086 -5.907 1.00 90.56 84 SER A O 1
ATOM 683 N N . LYS A 1 85 ? -20.366 -7.108 -7.615 1.00 93.56 85 LYS A N 1
ATOM 684 C CA . LYS A 1 85 ? -19.470 -7.465 -8.720 1.00 93.56 85 LYS A CA 1
ATOM 685 C C . LYS A 1 85 ? -19.609 -6.398 -9.805 1.00 93.56 85 LYS A C 1
ATOM 687 O O . LYS A 1 85 ? -20.720 -5.940 -10.066 1.00 93.56 85 LYS A O 1
ATOM 692 N N . LEU A 1 86 ? -18.499 -5.991 -10.414 1.00 94.69 86 LEU A N 1
ATOM 693 C CA . LEU A 1 86 ? -18.493 -5.034 -11.527 1.00 94.69 86 LEU A CA 1
ATOM 694 C C . LEU A 1 86 ? -18.291 -5.734 -12.866 1.00 94.69 86 LEU A C 1
ATOM 696 O O . LEU A 1 86 ? -18.992 -5.445 -13.831 1.00 94.69 86 LEU A O 1
ATOM 700 N N . LEU A 1 87 ? -17.323 -6.643 -12.914 1.00 96.25 87 LEU A N 1
ATOM 701 C CA . LEU A 1 87 ? -16.908 -7.349 -14.117 1.00 96.25 87 LEU A CA 1
ATOM 702 C C . LEU A 1 87 ? -16.303 -8.695 -13.712 1.00 96.25 87 LEU A C 1
ATOM 704 O O . LEU A 1 87 ? -15.836 -8.862 -12.591 1.00 96.25 87 LEU A O 1
ATOM 708 N N . GLU A 1 88 ? -16.303 -9.659 -14.622 1.00 96.81 88 GLU A N 1
ATOM 709 C CA . GLU A 1 88 ? -15.445 -10.837 -14.512 1.00 96.81 88 GLU A CA 1
ATOM 710 C C . GLU A 1 88 ? -14.196 -10.606 -15.355 1.00 96.81 88 GLU A C 1
ATOM 712 O O . GLU A 1 88 ? -14.257 -10.563 -16.582 1.00 96.81 88 GLU A O 1
ATOM 717 N N . PHE A 1 89 ? -13.077 -10.345 -14.690 1.00 97.25 89 PHE A N 1
ATOM 718 C CA . PHE A 1 89 ? -11.817 -10.056 -15.340 1.00 97.25 89 PHE A CA 1
ATOM 719 C C . PHE A 1 89 ? -11.208 -11.347 -15.875 1.00 97.25 89 PHE A C 1
ATOM 721 O O . PHE A 1 89 ? -10.811 -12.235 -15.123 1.00 97.25 89 PHE A O 1
ATOM 728 N N . VAL A 1 90 ? -11.069 -11.397 -17.193 1.00 97.25 90 VAL A N 1
ATOM 729 C CA . VAL A 1 90 ? -10.333 -12.438 -17.898 1.00 97.25 90 VAL A CA 1
ATOM 730 C C . VAL A 1 90 ? -9.061 -11.800 -18.442 1.00 97.25 90 VAL A C 1
ATOM 732 O O . VAL A 1 90 ? -9.118 -10.866 -19.243 1.00 97.25 90 VAL A O 1
ATOM 735 N N . SER A 1 91 ? -7.894 -12.303 -18.026 1.00 95.81 91 SER A N 1
ATOM 736 C CA . SER A 1 91 ? -6.589 -11.789 -18.481 1.00 95.81 91 SER A CA 1
ATOM 737 C C . SER A 1 91 ? -6.407 -11.904 -19.997 1.00 95.81 91 SER A C 1
ATOM 739 O O . SER A 1 91 ? -5.597 -11.183 -20.577 1.00 95.81 91 SER A O 1
ATOM 741 N N . GLY A 1 92 ? -7.165 -12.801 -20.638 1.00 96.31 92 GLY A N 1
ATOM 742 C CA . GLY A 1 92 ? -7.321 -12.956 -22.083 1.00 96.31 92 GLY A CA 1
ATOM 743 C C . GLY A 1 92 ? -7.888 -11.719 -22.783 1.00 96.31 92 GLY A C 1
ATOM 744 O O . GLY A 1 92 ? -7.381 -11.375 -23.850 1.00 96.31 92 GLY A O 1
ATOM 745 N N . ASP A 1 93 ? -8.813 -11.011 -22.138 1.00 97.94 93 ASP A N 1
ATOM 746 C CA . ASP A 1 93 ? -9.663 -9.994 -22.768 1.00 97.94 93 ASP A CA 1
ATOM 747 C C . ASP A 1 93 ? -9.273 -8.562 -22.385 1.00 97.94 93 ASP A C 1
ATOM 749 O O . ASP A 1 93 ? -9.470 -7.634 -23.168 1.00 97.94 93 ASP A O 1
ATOM 753 N N . TYR A 1 94 ? -8.692 -8.374 -21.196 1.00 98.12 94 TYR A N 1
ATOM 754 C CA . TYR A 1 94 ? -8.362 -7.057 -20.653 1.00 98.12 94 TYR A CA 1
ATOM 755 C C . TYR A 1 94 ? -6.937 -6.995 -20.102 1.00 98.12 94 TYR A C 1
ATOM 757 O O . TYR A 1 94 ? -6.406 -7.966 -19.562 1.00 98.12 94 TYR A O 1
ATOM 765 N N . SER A 1 95 ? -6.343 -5.806 -20.166 1.00 97.94 95 SER A N 1
ATOM 766 C CA . SER A 1 95 ? -5.125 -5.461 -19.434 1.00 97.94 95 SER A CA 1
ATOM 767 C C . SER A 1 95 ? -5.497 -4.641 -18.201 1.00 97.94 95 SER A C 1
ATOM 769 O O . SER A 1 95 ? -6.106 -3.577 -18.320 1.00 97.94 95 SER A O 1
ATOM 771 N N . LEU A 1 96 ? -5.129 -5.122 -17.011 1.00 97.81 96 LEU A N 1
ATOM 772 C CA . LEU A 1 96 ? -5.397 -4.420 -15.757 1.00 97.81 96 LEU A CA 1
ATOM 773 C C . LEU A 1 96 ? -4.367 -3.304 -15.538 1.00 97.81 96 LEU A C 1
ATOM 775 O O . LEU A 1 96 ? -3.190 -3.591 -15.326 1.00 97.81 96 LEU A O 1
ATOM 779 N N . VAL A 1 97 ? -4.813 -2.047 -15.555 1.00 97.88 97 VAL A N 1
ATOM 780 C CA . VAL A 1 97 ? -4.001 -0.866 -15.232 1.00 97.88 97 VAL A CA 1
ATOM 781 C C . VAL A 1 97 ? -4.357 -0.368 -13.831 1.00 97.88 97 VAL A C 1
ATOM 783 O O . VAL A 1 97 ? -5.445 0.164 -13.604 1.00 97.88 97 VAL A O 1
ATOM 786 N N . ALA A 1 98 ? -3.458 -0.545 -12.869 1.00 96.31 98 ALA A N 1
ATOM 787 C CA . ALA A 1 98 ? -3.706 -0.271 -11.459 1.00 96.31 98 ALA A CA 1
ATOM 788 C C . ALA A 1 98 ? -2.386 -0.110 -10.667 1.00 96.31 98 ALA A C 1
ATOM 790 O O . ALA A 1 98 ? -1.330 0.142 -11.243 1.00 96.31 98 ALA A O 1
ATOM 791 N N . ASN A 1 99 ? -2.424 -0.234 -9.335 1.00 92.81 99 ASN A N 1
ATOM 792 C CA . ASN A 1 99 ? -1.202 -0.312 -8.527 1.00 92.81 99 ASN A CA 1
ATOM 793 C C . ASN A 1 99 ? -0.478 -1.645 -8.808 1.00 92.81 99 ASN A C 1
ATOM 795 O O . ASN A 1 99 ? -1.075 -2.710 -8.657 1.00 92.81 99 ASN A O 1
ATOM 799 N N . GLY A 1 100 ? 0.806 -1.590 -9.173 1.00 87.06 100 GLY A N 1
ATOM 800 C CA . GLY A 1 100 ? 1.615 -2.770 -9.499 1.00 87.06 100 GLY A CA 1
ATOM 801 C C . GLY A 1 100 ? 1.652 -3.838 -8.401 1.00 87.06 100 GLY A C 1
ATOM 802 O O . GLY A 1 100 ? 1.747 -5.026 -8.701 1.00 87.06 100 GLY A O 1
ATOM 803 N N . GLU A 1 101 ? 1.458 -3.450 -7.135 1.00 88.50 101 GLU A N 1
ATOM 804 C CA . GLU A 1 101 ? 1.434 -4.385 -6.005 1.00 88.50 101 GLU A CA 1
ATOM 805 C C . GLU A 1 101 ? 0.334 -5.450 -6.091 1.00 88.50 101 GLU A C 1
ATOM 807 O O . GLU A 1 101 ? 0.448 -6.488 -5.436 1.00 88.50 101 GLU A O 1
ATOM 812 N N . TYR A 1 102 ? -0.719 -5.238 -6.889 1.00 91.69 102 TYR A N 1
ATOM 813 C CA . TYR A 1 102 ? -1.795 -6.218 -7.042 1.00 91.69 102 TYR A CA 1
ATOM 814 C C . TYR A 1 102 ? -1.304 -7.567 -7.584 1.00 91.69 102 TYR A C 1
ATOM 816 O O . TYR A 1 102 ? -1.869 -8.597 -7.212 1.00 91.69 102 TYR A O 1
ATOM 824 N N . VAL A 1 103 ? -0.216 -7.594 -8.365 1.00 93.06 103 VAL A N 1
ATOM 825 C CA . VAL A 1 103 ? 0.349 -8.847 -8.895 1.00 93.06 103 VAL A CA 1
ATOM 826 C C . VAL A 1 103 ? 0.862 -9.784 -7.794 1.00 93.06 103 VAL A C 1
ATOM 828 O O . VAL A 1 103 ? 0.953 -10.990 -7.996 1.00 93.06 103 VAL A O 1
ATOM 831 N N . LYS A 1 104 ? 1.166 -9.249 -6.603 1.00 88.88 104 LYS A N 1
ATOM 832 C CA . LYS A 1 104 ? 1.639 -10.032 -5.450 1.00 88.88 104 LYS A CA 1
ATOM 833 C C . LYS A 1 104 ? 0.525 -10.839 -4.789 1.00 88.88 104 LYS A C 1
ATOM 835 O O . LYS A 1 104 ? 0.802 -11.781 -4.055 1.00 88.88 104 LYS A O 1
ATOM 840 N N . TYR A 1 105 ? -0.722 -10.423 -4.987 1.00 89.81 105 TYR A N 1
ATOM 841 C CA . TYR A 1 105 ? -1.864 -10.927 -4.230 1.00 89.81 105 TYR A CA 1
ATOM 842 C C . TYR A 1 105 ? -2.887 -11.635 -5.112 1.00 89.81 105 TYR A C 1
ATOM 844 O O . TYR A 1 105 ? -3.536 -12.569 -4.649 1.00 89.81 105 TYR A O 1
ATOM 852 N N . LEU A 1 106 ? -3.030 -11.198 -6.362 1.00 93.50 106 LEU A N 1
ATOM 853 C CA . LEU A 1 106 ? -4.043 -11.676 -7.295 1.00 93.50 106 LEU A CA 1
ATOM 854 C C . LEU A 1 106 ? -3.434 -12.645 -8.311 1.00 93.50 106 LEU A C 1
ATOM 856 O O . LEU A 1 106 ? -2.358 -12.369 -8.840 1.00 93.50 106 LEU A O 1
ATOM 860 N N . LYS A 1 107 ? -4.147 -13.730 -8.639 1.00 95.56 107 LYS A N 1
ATOM 861 C CA . LYS A 1 107 ? -3.799 -14.706 -9.686 1.00 95.56 107 LYS A CA 1
ATOM 862 C C . LYS A 1 107 ? -3.936 -14.103 -11.087 1.00 95.56 107 LYS A C 1
ATOM 864 O O . LYS A 1 107 ? -4.808 -14.471 -11.868 1.00 95.56 107 LYS A O 1
ATOM 869 N N . ILE A 1 108 ? -3.080 -13.135 -11.388 1.00 95.88 108 ILE A N 1
ATOM 870 C CA . ILE A 1 108 ? -3.024 -12.415 -12.655 1.00 95.88 108 ILE A CA 1
ATOM 871 C C . ILE A 1 108 ? -1.592 -12.476 -13.211 1.00 95.88 108 ILE A C 1
ATOM 873 O O . ILE A 1 108 ? -0.639 -12.321 -12.443 1.00 95.88 108 ILE A O 1
ATOM 877 N N . PRO A 1 109 ? -1.407 -12.691 -14.528 1.00 97.06 109 PRO A N 1
ATOM 878 C CA . PRO A 1 109 ? -0.071 -12.775 -15.119 1.00 97.06 109 PRO A CA 1
ATOM 879 C C . PRO A 1 109 ? 0.687 -11.444 -15.100 1.00 97.06 109 PRO A C 1
ATOM 881 O O . PRO A 1 109 ? 1.912 -11.437 -14.988 1.00 97.06 109 PRO A O 1
ATOM 884 N N . VAL A 1 110 ? -0.026 -10.320 -15.232 1.00 96.88 110 VAL A N 1
ATOM 885 C CA . VAL A 1 110 ? 0.566 -8.983 -15.322 1.00 96.88 110 VAL A CA 1
ATOM 886 C C . VAL A 1 110 ? -0.400 -7.905 -14.826 1.00 96.88 110 VAL A C 1
ATOM 888 O O . VAL A 1 110 ? -1.600 -7.960 -15.100 1.00 96.88 110 VAL A O 1
ATOM 891 N N . VAL A 1 111 ? 0.133 -6.906 -14.123 1.00 97.06 111 VAL A N 1
ATOM 892 C CA . VAL A 1 111 ? -0.553 -5.648 -13.785 1.00 97.06 111 VAL A CA 1
ATOM 893 C C . VAL A 1 111 ? 0.268 -4.497 -14.338 1.00 97.06 111 VAL A C 1
ATOM 895 O O . VAL A 1 111 ? 1.474 -4.466 -14.147 1.00 97.06 111 VAL A O 1
ATOM 898 N N . TYR A 1 112 ? -0.357 -3.534 -14.997 1.00 97.19 112 TYR A N 1
ATOM 899 C CA . TYR A 1 112 ? 0.333 -2.355 -15.511 1.00 97.19 112 TYR A CA 1
ATOM 900 C C . TYR A 1 112 ? 0.114 -1.178 -14.558 1.00 97.19 112 TYR A C 1
ATOM 902 O O . TYR A 1 112 ? -1.007 -0.955 -14.115 1.00 97.19 112 TYR A O 1
ATOM 910 N N . ALA A 1 113 ? 1.142 -0.391 -14.260 1.00 95.75 113 ALA A N 1
ATOM 911 C CA . ALA A 1 113 ? 0.985 0.907 -13.608 1.00 95.75 113 ALA A CA 1
ATOM 912 C C . ALA A 1 113 ? 1.279 2.023 -14.607 1.00 95.75 113 ALA A C 1
ATOM 914 O O . ALA A 1 113 ? 2.195 1.906 -15.420 1.00 95.75 113 ALA A O 1
ATOM 915 N N . VAL A 1 114 ? 0.514 3.112 -14.533 1.00 94.88 114 VAL A N 1
ATOM 916 C CA . VAL A 1 114 ? 0.794 4.317 -15.322 1.00 94.88 114 VAL A CA 1
ATOM 917 C C . VAL A 1 114 ? 2.142 4.882 -14.882 1.00 94.88 114 VAL A C 1
ATOM 919 O O . VAL A 1 114 ? 2.368 5.097 -13.691 1.00 94.88 114 VAL A O 1
ATOM 922 N N . ASN A 1 115 ? 3.028 5.133 -15.839 1.00 90.25 115 ASN A N 1
ATOM 923 C CA . ASN A 1 115 ? 4.330 5.726 -15.584 1.00 90.25 115 ASN A CA 1
ATOM 924 C C . ASN A 1 115 ? 4.681 6.716 -16.697 1.00 90.25 115 ASN A C 1
ATOM 926 O O . ASN A 1 115 ? 5.033 6.326 -17.807 1.00 90.25 115 ASN A O 1
ATOM 930 N N . SER A 1 116 ? 4.599 8.010 -16.383 1.00 87.75 116 SER A N 1
ATOM 931 C CA . SER A 1 116 ? 4.866 9.098 -17.330 1.00 87.75 116 SER A CA 1
ATOM 932 C C . SER A 1 116 ? 6.338 9.241 -17.718 1.00 87.75 116 SER A C 1
ATOM 934 O O . SER A 1 116 ? 6.649 10.033 -18.600 1.00 87.75 116 SER A O 1
ATOM 936 N N . ASN A 1 117 ? 7.249 8.519 -17.059 1.00 79.31 117 ASN A N 1
ATOM 937 C CA . ASN A 1 117 ? 8.675 8.566 -17.381 1.00 79.31 117 ASN A CA 1
ATOM 938 C C . ASN A 1 117 ? 9.038 7.691 -18.591 1.00 79.31 117 ASN A C 1
ATOM 940 O O . ASN A 1 117 ? 10.187 7.725 -19.025 1.00 79.31 117 ASN A O 1
ATOM 944 N N . PHE A 1 118 ? 8.102 6.889 -19.112 1.00 75.81 118 PHE A N 1
ATOM 945 C CA . PHE A 1 118 ? 8.341 5.985 -20.239 1.00 75.81 118 PHE A CA 1
ATOM 946 C C . PHE A 1 118 ? 7.506 6.397 -21.452 1.00 75.81 118 PHE A C 1
ATOM 948 O O . PHE A 1 118 ? 6.362 6.822 -21.271 1.00 75.81 118 PHE A O 1
ATOM 955 N N . PRO A 1 119 ? 8.041 6.271 -22.681 1.00 76.38 119 PRO A N 1
ATOM 956 C CA . PRO A 1 119 ? 7.304 6.618 -23.896 1.00 76.38 119 PRO A CA 1
ATOM 957 C C . PRO A 1 119 ? 6.053 5.751 -24.082 1.00 76.38 119 PRO A C 1
ATOM 959 O O . PRO A 1 119 ? 5.053 6.225 -24.613 1.00 76.38 119 PRO A O 1
ATOM 962 N N . GLU A 1 120 ? 6.073 4.513 -23.584 1.00 81.12 120 GLU A N 1
ATOM 963 C CA . GLU A 1 120 ? 4.917 3.617 -23.566 1.00 81.12 120 GLU A CA 1
ATOM 964 C C . GLU A 1 120 ? 3.824 4.093 -22.599 1.00 81.12 120 GLU A C 1
ATOM 966 O O . GLU A 1 120 ? 2.671 3.698 -22.740 1.00 81.12 120 GLU A O 1
ATOM 971 N N . GLY A 1 121 ? 4.168 4.919 -21.603 1.00 89.56 121 GLY A N 1
ATOM 972 C CA . GLY A 1 121 ? 3.257 5.420 -20.570 1.00 89.56 121 GLY A CA 1
ATOM 973 C C . GLY A 1 121 ? 2.921 4.419 -19.458 1.00 89.56 121 GLY A C 1
ATOM 974 O O . GLY A 1 121 ? 2.152 4.756 -18.552 1.00 89.56 121 GLY A O 1
ATOM 975 N N . TYR A 1 122 ? 3.485 3.205 -19.496 1.00 93.38 122 TYR A N 1
ATOM 976 C CA . TYR A 1 122 ? 3.164 2.116 -18.569 1.00 93.38 122 TYR A CA 1
ATOM 977 C C . TYR A 1 122 ? 4.393 1.308 -18.136 1.00 93.38 122 TYR A C 1
ATOM 979 O O . TYR A 1 122 ? 5.395 1.220 -18.842 1.00 93.38 122 TYR A O 1
ATOM 987 N N . LEU A 1 123 ? 4.282 0.684 -16.964 1.00 91.50 123 LEU A N 1
ATOM 988 C CA . LEU A 1 123 ? 5.222 -0.298 -16.430 1.00 91.50 123 LEU A CA 1
ATOM 989 C C . LEU A 1 123 ? 4.451 -1.564 -16.046 1.00 91.50 123 LEU A C 1
ATOM 991 O O . LEU A 1 123 ? 3.528 -1.489 -15.237 1.00 91.50 123 LEU A O 1
ATOM 995 N N . ALA A 1 124 ? 4.811 -2.710 -16.611 1.00 93.88 124 ALA A N 1
ATOM 996 C CA . ALA A 1 124 ? 4.238 -4.009 -16.280 1.00 93.88 124 ALA A CA 1
ATOM 997 C C . ALA A 1 124 ? 4.889 -4.600 -15.026 1.00 93.88 124 ALA A C 1
ATOM 999 O O . ALA A 1 124 ? 6.103 -4.555 -14.868 1.00 93.88 124 ALA A O 1
ATOM 1000 N N . TYR A 1 125 ? 4.083 -5.202 -14.164 1.00 94.38 125 TYR A N 1
ATOM 1001 C CA . TYR A 1 125 ? 4.464 -5.885 -12.934 1.00 94.38 125 TYR A CA 1
ATOM 1002 C C . TYR A 1 125 ? 4.038 -7.343 -13.056 1.00 94.38 125 TYR A C 1
ATOM 1004 O O . TYR A 1 125 ? 2.869 -7.624 -13.326 1.00 94.38 125 TYR A O 1
ATOM 1012 N N . ARG A 1 126 ? 4.980 -8.268 -12.876 1.00 94.75 126 ARG A N 1
ATOM 1013 C CA . ARG A 1 126 ? 4.792 -9.715 -13.043 1.00 94.75 126 ARG A CA 1
ATOM 1014 C C . ARG A 1 126 ? 5.341 -10.435 -11.815 1.00 94.75 126 ARG A C 1
ATOM 1016 O O . ARG A 1 126 ? 6.458 -10.149 -11.390 1.00 94.75 126 ARG A O 1
ATOM 1023 N N . LEU A 1 127 ? 4.582 -11.362 -11.240 1.00 93.94 127 LEU A N 1
ATOM 1024 C CA . LEU A 1 127 ? 5.102 -12.254 -10.201 1.00 93.94 127 LEU A CA 1
ATOM 1025 C C . LEU A 1 127 ? 5.938 -13.350 -10.867 1.00 93.94 127 LEU A C 1
ATOM 1027 O O . LEU A 1 127 ? 5.545 -13.872 -11.912 1.00 93.94 127 LEU A O 1
ATOM 1031 N N . SER A 1 128 ? 7.095 -13.662 -10.289 1.00 94.50 128 SER A N 1
ATOM 1032 C CA . SER A 1 128 ? 8.065 -14.564 -10.901 1.00 94.50 128 SER A CA 1
ATOM 1033 C C . SER A 1 128 ? 8.822 -15.393 -9.865 1.00 94.50 128 SER A C 1
ATOM 1035 O O . SER A 1 128 ? 9.018 -14.962 -8.724 1.00 94.50 128 SER A O 1
ATOM 1037 N N . THR A 1 129 ? 9.248 -16.594 -10.249 1.00 93.44 129 THR A N 1
ATOM 1038 C CA . THR A 1 129 ? 10.081 -17.468 -9.424 1.00 93.44 129 THR A CA 1
ATOM 1039 C C . THR A 1 129 ? 11.496 -16.918 -9.307 1.00 93.44 129 THR A C 1
ATOM 1041 O O . THR A 1 129 ? 12.012 -16.231 -10.188 1.00 93.44 129 THR A O 1
ATOM 1044 N N . LYS A 1 130 ? 12.192 -17.284 -8.230 1.00 87.12 130 LYS A N 1
ATOM 1045 C CA . LYS A 1 130 ? 13.587 -16.908 -7.989 1.00 87.12 130 LYS A CA 1
ATOM 1046 C C . LYS A 1 130 ? 14.490 -17.210 -9.183 1.00 87.12 130 LYS A C 1
ATOM 1048 O O . LYS A 1 130 ? 15.336 -16.389 -9.510 1.00 87.12 130 LYS A O 1
ATOM 1053 N N . VAL A 1 131 ? 14.309 -18.359 -9.833 1.00 92.31 131 VAL A N 1
ATOM 1054 C CA . VAL A 1 131 ? 15.148 -18.777 -10.966 1.00 92.31 131 VAL A CA 1
ATOM 1055 C C . VAL A 1 131 ? 15.010 -17.794 -12.125 1.00 92.31 131 VAL A C 1
ATOM 1057 O O . VAL A 1 131 ? 16.014 -17.312 -12.654 1.00 92.31 131 VAL A O 1
ATOM 1060 N N . LEU A 1 132 ? 13.774 -17.456 -12.494 1.00 91.00 132 LEU A N 1
ATOM 1061 C CA . LEU A 1 132 ? 13.519 -16.512 -13.574 1.00 91.00 132 LEU A CA 1
ATOM 1062 C C . LEU A 1 132 ? 13.925 -15.085 -13.175 1.00 91.00 132 LEU A C 1
ATOM 1064 O O . LEU A 1 132 ? 14.475 -14.353 -13.994 1.00 91.00 132 LEU A O 1
ATOM 1068 N N . CYS A 1 133 ? 13.760 -14.721 -11.904 1.00 87.12 133 CYS A N 1
ATOM 1069 C CA . CYS A 1 133 ? 14.235 -13.462 -11.342 1.00 87.12 133 CYS A CA 1
ATOM 1070 C C . CYS A 1 133 ? 15.754 -13.307 -11.354 1.00 87.12 133 CYS A C 1
ATOM 1072 O O . CYS A 1 133 ? 16.245 -12.239 -11.706 1.00 87.12 133 CYS A O 1
ATOM 1074 N N . ASP A 1 134 ? 16.510 -14.339 -10.986 1.00 85.69 134 ASP A N 1
ATOM 1075 C CA . ASP A 1 134 ? 17.973 -14.319 -11.029 1.00 85.69 134 ASP A CA 1
ATOM 1076 C C . ASP A 1 134 ? 18.461 -14.232 -12.483 1.00 85.69 134 ASP A C 1
ATOM 1078 O O . ASP A 1 134 ? 19.384 -13.475 -12.793 1.00 85.69 134 ASP A O 1
ATOM 1082 N N . ARG A 1 135 ? 17.770 -14.909 -13.409 1.00 87.62 135 ARG A N 1
ATOM 1083 C CA . ARG A 1 135 ? 18.031 -14.782 -14.845 1.00 87.62 135 ARG A CA 1
ATOM 1084 C C . ARG A 1 135 ? 17.742 -13.372 -15.355 1.00 87.62 135 ARG A C 1
ATOM 1086 O O . ARG A 1 135 ? 18.585 -12.781 -16.023 1.00 87.62 135 ARG A O 1
ATOM 1093 N N . ALA A 1 136 ? 16.601 -12.800 -14.995 1.00 84.62 136 ALA A N 1
ATOM 1094 C CA . ALA A 1 136 ? 16.248 -11.431 -15.341 1.00 84.62 136 ALA A CA 1
ATOM 1095 C C . ALA A 1 136 ? 17.184 -10.405 -14.682 1.00 84.62 136 ALA A C 1
ATOM 1097 O O . ALA A 1 136 ? 17.544 -9.403 -15.288 1.00 84.62 136 ALA A O 1
ATOM 1098 N N . ARG A 1 137 ? 17.667 -10.671 -13.466 1.00 79.31 137 ARG A N 1
ATOM 1099 C CA . ARG A 1 137 ? 18.668 -9.835 -12.799 1.00 79.31 137 ARG A CA 1
ATOM 1100 C C . ARG A 1 137 ? 19.990 -9.833 -13.546 1.00 79.31 137 ARG A C 1
ATOM 1102 O O . ARG A 1 137 ? 20.575 -8.771 -13.666 1.00 79.31 137 ARG A O 1
ATOM 1109 N N . SER A 1 138 ? 20.411 -10.964 -14.112 1.00 75.50 138 SER A N 1
ATOM 1110 C CA . SER A 1 138 ? 21.595 -10.996 -14.982 1.00 75.50 138 SER A CA 1
ATOM 1111 C C . SER A 1 138 ? 21.430 -10.138 -16.245 1.00 75.50 138 SER A C 1
ATOM 1113 O O . SER A 1 138 ? 22.407 -9.843 -16.936 1.00 75.50 138 SER A O 1
ATOM 1115 N N . LEU A 1 139 ? 20.195 -9.739 -16.582 1.00 71.44 139 LEU A N 1
ATOM 1116 C CA . LEU A 1 139 ? 19.926 -8.740 -17.610 1.00 71.44 139 LEU A CA 1
ATOM 1117 C C . LEU A 1 139 ? 20.094 -7.317 -17.092 1.00 71.44 139 LEU A C 1
ATOM 1119 O O . LEU A 1 139 ? 20.583 -6.508 -17.867 1.00 71.44 139 LEU A O 1
ATOM 1123 N N . LYS A 1 140 ? 19.771 -7.036 -15.823 1.00 61.50 140 LYS A N 1
ATOM 1124 C CA . LYS A 1 140 ? 19.760 -5.696 -15.203 1.00 61.50 140 LYS A CA 1
ATOM 1125 C C . LYS A 1 140 ? 21.044 -4.891 -15.425 1.00 61.50 140 LYS A C 1
ATOM 1127 O O . LYS A 1 140 ? 20.977 -3.672 -15.543 1.00 61.50 140 LYS A O 1
ATOM 1132 N N . ASP A 1 141 ? 22.182 -5.567 -15.545 1.00 51.25 141 ASP A N 1
ATOM 1133 C CA . ASP A 1 141 ? 23.486 -4.926 -15.755 1.00 51.25 141 ASP A CA 1
ATOM 1134 C C . ASP A 1 141 ? 23.661 -4.373 -17.187 1.00 51.25 141 ASP A C 1
ATOM 1136 O O . ASP A 1 141 ? 24.610 -3.644 -17.460 1.00 51.25 141 ASP A O 1
ATOM 1140 N N . LYS A 1 142 ? 22.755 -4.706 -18.125 1.00 47.62 142 LYS A N 1
ATOM 1141 C CA . LYS A 1 142 ? 22.835 -4.307 -19.552 1.00 47.62 142 LYS A CA 1
ATOM 1142 C C . LYS A 1 142 ? 21.491 -3.939 -20.200 1.00 47.62 142 LYS A C 1
ATOM 1144 O O . LYS A 1 142 ? 21.456 -3.131 -21.119 1.00 47.62 142 LYS A O 1
ATOM 1149 N N . VAL A 1 143 ? 20.392 -4.489 -19.691 1.00 47.75 143 VAL A N 1
ATOM 1150 C CA . VAL A 1 143 ? 19.009 -4.182 -20.053 1.00 47.75 143 VAL A CA 1
ATOM 1151 C C . VAL A 1 143 ? 18.370 -3.612 -18.808 1.00 47.75 143 VAL A C 1
ATOM 1153 O O . VAL A 1 143 ? 18.160 -4.285 -17.802 1.00 47.75 143 VAL A O 1
ATOM 1156 N N . THR A 1 144 ? 18.088 -2.331 -18.864 1.00 49.91 144 THR A N 1
ATOM 1157 C CA . THR A 1 144 ? 17.605 -1.568 -17.721 1.00 49.91 144 THR A CA 1
ATOM 1158 C C . THR A 1 144 ? 16.182 -1.924 -17.314 1.00 49.91 144 THR A C 1
ATOM 1160 O O . THR A 1 144 ? 15.736 -1.495 -16.257 1.00 49.91 144 THR A O 1
ATOM 1163 N N . ASP A 1 145 ? 15.502 -2.736 -18.120 1.00 51.12 145 ASP A N 1
ATOM 1164 C CA . ASP A 1 145 ? 14.058 -2.912 -18.122 1.00 51.12 145 ASP A CA 1
ATOM 1165 C C . ASP A 1 145 ? 13.544 -3.918 -17.102 1.00 51.12 145 ASP A C 1
ATOM 1167 O O . ASP A 1 145 ? 12.365 -4.233 -17.153 1.00 51.12 145 ASP A O 1
ATOM 1171 N N . ILE A 1 146 ? 14.384 -4.434 -16.192 1.00 54.22 146 ILE A N 1
ATOM 1172 C CA . ILE A 1 146 ? 13.933 -5.396 -15.182 1.00 54.22 146 ILE A CA 1
ATOM 1173 C C . ILE A 1 146 ? 14.459 -5.101 -13.778 1.00 54.22 146 ILE A C 1
ATOM 1175 O O . ILE A 1 146 ? 15.648 -5.221 -13.472 1.00 54.22 146 ILE A O 1
ATOM 1179 N N . PHE A 1 147 ? 13.531 -4.800 -12.871 1.00 53.91 147 PHE A N 1
ATOM 1180 C CA . PHE A 1 147 ? 13.792 -4.742 -11.435 1.00 53.91 147 PHE A CA 1
ATOM 1181 C C . PHE A 1 147 ? 13.166 -5.954 -10.761 1.00 53.91 147 PHE A C 1
ATOM 1183 O O . PHE A 1 147 ? 11.949 -6.078 -10.762 1.00 53.91 147 PHE A O 1
ATOM 1190 N N . GLY A 1 148 ? 14.007 -6.824 -10.196 1.00 53.12 148 GLY A N 1
ATOM 1191 C CA . GLY A 1 148 ? 13.592 -7.908 -9.310 1.00 53.12 148 GLY A CA 1
ATOM 1192 C C . GLY A 1 148 ? 13.778 -7.507 -7.850 1.00 53.12 148 GLY A C 1
ATOM 1193 O O . GLY A 1 148 ? 14.905 -7.553 -7.346 1.00 53.12 148 GLY A O 1
ATOM 1194 N N . GLU A 1 149 ? 12.696 -7.120 -7.176 1.00 55.88 149 GLU A N 1
ATOM 1195 C CA . GLU A 1 149 ? 12.682 -6.935 -5.720 1.00 55.88 149 GLU A CA 1
ATOM 1196 C C . GLU A 1 149 ? 12.246 -8.242 -5.052 1.00 55.88 149 GLU A C 1
ATOM 1198 O O . GLU A 1 149 ? 11.180 -8.785 -5.354 1.00 55.88 149 GLU A O 1
ATOM 1203 N N . TYR A 1 150 ? 13.097 -8.776 -4.171 1.00 53.34 150 TYR A N 1
ATOM 1204 C CA . TYR A 1 150 ? 12.756 -9.945 -3.367 1.00 53.34 150 TYR A CA 1
ATOM 1205 C C . TYR A 1 150 ? 11.797 -9.540 -2.258 1.00 53.34 150 TYR A C 1
ATOM 1207 O O . TYR A 1 150 ? 12.104 -8.653 -1.462 1.00 53.34 150 TYR A O 1
ATOM 1215 N N . TRP A 1 151 ? 10.668 -10.237 -2.179 1.00 53.66 151 TRP A N 1
ATOM 1216 C CA . TRP A 1 151 ? 9.679 -10.009 -1.137 1.00 53.66 151 TRP A CA 1
ATOM 1217 C C . TRP A 1 151 ? 9.695 -11.148 -0.128 1.00 53.66 151 TRP A C 1
ATOM 1219 O O . TRP A 1 151 ? 9.678 -12.332 -0.466 1.00 53.66 151 TRP A O 1
ATOM 1229 N N . ILE A 1 152 ? 9.684 -10.759 1.140 1.00 49.19 152 ILE A N 1
ATOM 1230 C CA . ILE A 1 152 ? 9.281 -11.627 2.233 1.00 49.19 152 ILE A CA 1
ATOM 1231 C C . ILE A 1 152 ? 7.802 -11.326 2.445 1.00 49.19 152 ILE A C 1
ATOM 1233 O O . ILE A 1 152 ? 7.470 -10.223 2.870 1.00 49.19 152 ILE A O 1
ATOM 1237 N N . PHE A 1 153 ? 6.909 -12.265 2.126 1.00 47.78 153 PHE A N 1
ATOM 1238 C CA . PHE A 1 153 ? 5.508 -12.135 2.517 1.00 47.78 153 PHE A CA 1
ATOM 1239 C C . PHE A 1 153 ? 5.454 -12.125 4.051 1.00 47.78 153 PHE A C 1
ATOM 1241 O O . PHE A 1 153 ? 5.852 -13.118 4.669 1.00 47.78 153 PHE A O 1
ATOM 1248 N N . PRO A 1 154 ? 4.983 -11.049 4.705 1.00 39.62 154 PRO A N 1
ATOM 1249 C CA . PRO A 1 154 ? 4.607 -11.164 6.096 1.00 39.62 154 PRO A CA 1
ATOM 1250 C C . PRO A 1 154 ? 3.329 -12.004 6.120 1.00 39.62 154 PRO A C 1
ATOM 1252 O O . PRO A 1 154 ? 2.238 -11.494 5.862 1.00 39.62 154 PRO A O 1
ATOM 1255 N N . VAL A 1 155 ? 3.456 -13.303 6.400 1.00 43.78 155 VAL A N 1
ATOM 1256 C CA . VAL A 1 155 ? 2.334 -14.089 6.923 1.00 43.78 155 VAL A CA 1
ATOM 1257 C C . VAL A 1 155 ? 1.908 -13.345 8.183 1.00 43.78 155 VAL A C 1
ATOM 1259 O O . VAL A 1 155 ? 2.681 -13.294 9.126 1.00 43.78 155 VAL A O 1
ATOM 1262 N N . SER A 1 156 ? 0.798 -12.605 8.088 1.00 42.84 156 SER A N 1
ATOM 1263 C CA . SER A 1 156 ? 0.229 -11.663 9.061 1.00 42.84 156 SER A CA 1
ATOM 1264 C C . SER A 1 156 ? 1.223 -10.814 9.897 1.00 42.84 156 SER A C 1
ATOM 1266 O O . SER A 1 156 ? 2.059 -11.292 10.658 1.00 42.84 156 SER A O 1
ATOM 1268 N N . TRP A 1 157 ? 1.054 -9.488 9.908 1.00 41.09 157 TRP A N 1
ATOM 1269 C CA . TRP A 1 157 ? 1.793 -8.600 10.833 1.00 41.09 157 TRP A CA 1
ATOM 1270 C C . TRP A 1 157 ? 1.710 -9.026 12.320 1.00 41.09 157 TRP A C 1
ATOM 1272 O O . TRP A 1 157 ? 2.546 -8.621 13.128 1.00 41.09 157 TRP A O 1
ATOM 1282 N N . HIS A 1 158 ? 0.720 -9.848 12.686 1.00 43.59 158 HIS A N 1
ATOM 1283 C CA . HIS A 1 158 ? 0.584 -10.429 14.019 1.00 43.59 158 HIS A CA 1
ATOM 1284 C C . HIS A 1 158 ? 1.525 -11.612 14.296 1.00 43.59 158 HIS A C 1
ATOM 1286 O O . HIS A 1 158 ? 1.981 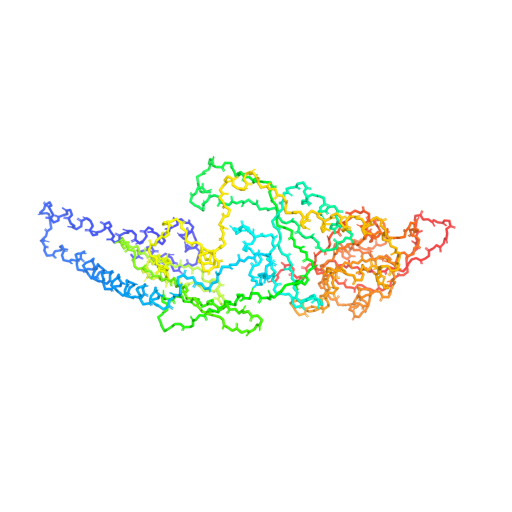-11.739 15.433 1.00 43.59 158 HIS A O 1
ATOM 1292 N N . GLU A 1 159 ? 1.885 -12.422 13.301 1.00 42.81 159 GLU A N 1
ATOM 1293 C CA . GLU A 1 159 ? 2.847 -13.522 13.461 1.00 42.81 159 GLU A CA 1
ATOM 1294 C C . GLU A 1 159 ? 4.299 -13.050 13.416 1.00 42.81 159 GLU A C 1
ATOM 1296 O O . GLU A 1 159 ? 5.135 -13.590 14.142 1.00 42.81 159 GLU A O 1
ATOM 1301 N N . PHE A 1 160 ? 4.581 -11.971 12.679 1.00 38.97 160 PHE A N 1
ATOM 1302 C CA . PHE A 1 160 ? 5.920 -11.373 12.580 1.00 38.97 160 PHE A CA 1
ATOM 1303 C C . PHE A 1 160 ? 6.479 -10.895 13.933 1.00 38.97 160 PHE A C 1
ATOM 1305 O O . PHE A 1 160 ? 7.690 -10.819 14.124 1.00 38.97 160 PHE A O 1
ATOM 1312 N N . ARG A 1 161 ? 5.604 -10.580 14.902 1.00 45.12 161 ARG A N 1
ATOM 1313 C CA . ARG A 1 161 ? 6.001 -10.168 16.261 1.00 45.12 161 ARG A CA 1
ATOM 1314 C C . ARG A 1 161 ? 6.299 -11.337 17.199 1.00 45.12 161 ARG A C 1
ATOM 1316 O O . ARG A 1 161 ? 6.864 -11.122 18.270 1.00 45.12 161 ARG A O 1
ATOM 1323 N N . SER A 1 162 ? 5.913 -12.555 16.827 1.00 44.75 162 SER A N 1
ATOM 1324 C CA . SER A 1 162 ? 6.311 -13.755 17.550 1.00 44.75 162 SER A CA 1
ATOM 1325 C C . SER A 1 162 ? 7.621 -14.250 16.933 1.00 44.75 162 SER A C 1
ATOM 1327 O O . SER A 1 162 ? 7.648 -14.685 15.788 1.00 44.75 162 SER A O 1
ATOM 1329 N N . ASN A 1 163 ? 8.729 -14.136 17.669 1.00 43.72 163 ASN A N 1
ATOM 1330 C CA . ASN A 1 163 ? 10.114 -14.416 17.240 1.00 43.72 163 ASN A CA 1
ATOM 1331 C C . ASN A 1 163 ? 10.406 -15.885 16.813 1.00 43.72 163 ASN A C 1
ATOM 1333 O O . ASN A 1 163 ? 11.503 -16.388 17.040 1.00 43.72 163 ASN A O 1
ATOM 1337 N N . LYS A 1 164 ? 9.438 -16.617 16.252 1.00 46.16 164 LYS A N 1
ATOM 1338 C CA . LYS A 1 164 ? 9.560 -18.022 15.837 1.00 46.16 164 LYS A CA 1
ATOM 1339 C C . LYS A 1 164 ? 9.051 -18.332 14.433 1.00 46.16 164 LYS A C 1
ATOM 1341 O O . LYS A 1 164 ? 9.187 -19.475 14.007 1.00 46.16 164 LYS A O 1
ATOM 1346 N N . VAL A 1 165 ? 8.523 -17.363 13.689 1.00 44.09 165 VAL A N 1
ATOM 1347 C CA . VAL A 1 165 ? 8.244 -17.594 12.270 1.00 44.09 165 VAL A CA 1
ATOM 1348 C C . VAL A 1 165 ? 9.520 -17.283 11.505 1.00 44.09 165 VAL A C 1
ATOM 1350 O O . VAL A 1 165 ? 9.835 -16.124 11.244 1.00 44.09 165 VAL A O 1
ATOM 1353 N N . SER A 1 166 ? 10.288 -18.328 11.175 1.00 45.84 166 SER A N 1
ATOM 1354 C CA . SER A 1 166 ? 11.251 -18.242 10.080 1.00 45.84 166 SER A CA 1
ATOM 1355 C C . SER A 1 166 ? 10.479 -17.667 8.904 1.00 45.84 166 SER A C 1
ATOM 1357 O O . SER A 1 166 ? 9.537 -18.310 8.436 1.00 45.84 166 SER A O 1
ATOM 1359 N N . SER A 1 167 ? 10.791 -16.443 8.491 1.00 48.47 167 SER A N 1
ATOM 1360 C CA . SER A 1 167 ? 10.135 -15.834 7.351 1.00 48.47 167 SER A CA 1
ATOM 1361 C C . SER A 1 167 ? 10.352 -16.763 6.161 1.00 48.47 167 SER A C 1
ATOM 1363 O O . SER A 1 167 ? 11.458 -16.818 5.620 1.00 48.47 167 SER A O 1
ATOM 1365 N N . LYS A 1 168 ? 9.345 -17.569 5.812 1.00 57.22 168 LYS A N 1
ATOM 1366 C CA . LYS A 1 168 ? 9.405 -18.415 4.628 1.00 57.22 168 LYS A CA 1
ATOM 1367 C C . LYS A 1 168 ? 9.402 -17.450 3.456 1.00 57.22 168 LYS A C 1
ATOM 1369 O O . LYS A 1 168 ? 8.361 -16.946 3.049 1.00 57.22 168 LYS A O 1
ATOM 1374 N N . SER A 1 169 ? 10.589 -17.116 2.965 1.00 63.94 169 SER A N 1
ATOM 1375 C CA . SER A 1 169 ? 10.702 -16.491 1.666 1.00 63.94 169 SER A CA 1
ATOM 1376 C C . SER A 1 169 ? 10.243 -17.549 0.676 1.00 63.94 169 SER A C 1
ATOM 1378 O O . SER A 1 169 ? 10.883 -18.581 0.501 1.00 63.94 169 SER A O 1
ATOM 1380 N N . PHE A 1 170 ? 9.107 -17.314 0.032 1.00 67.75 170 PHE A N 1
ATOM 1381 C CA . PHE A 1 170 ? 8.586 -18.228 -0.983 1.00 67.75 170 PHE A CA 1
ATOM 1382 C C . PHE A 1 170 ? 9.448 -18.242 -2.262 1.00 67.75 170 PHE A C 1
ATOM 1384 O O . PHE A 1 170 ? 9.052 -18.801 -3.273 1.00 67.75 170 PHE A O 1
ATOM 1391 N N . GLY A 1 171 ? 10.626 -17.603 -2.243 1.00 78.56 171 GLY A N 1
ATOM 1392 C CA . GLY A 1 171 ? 11.530 -17.557 -3.383 1.00 78.56 171 GLY A CA 1
ATOM 1393 C C . GLY A 1 171 ? 10.884 -16.927 -4.613 1.00 78.56 171 GLY A C 1
ATOM 1394 O O . GLY A 1 171 ? 11.149 -17.381 -5.716 1.00 78.56 171 GLY A O 1
ATOM 1395 N N . MET A 1 172 ? 10.033 -15.916 -4.441 1.00 84.38 172 MET A N 1
ATOM 1396 C CA . MET A 1 172 ? 9.452 -15.158 -5.548 1.00 84.38 172 MET A CA 1
ATOM 1397 C C . MET A 1 172 ? 9.991 -13.732 -5.564 1.00 84.38 172 MET A C 1
ATOM 1399 O O . MET A 1 172 ? 10.399 -13.186 -4.531 1.00 84.38 172 MET A O 1
ATOM 1403 N N . CYS A 1 173 ? 9.969 -13.120 -6.739 1.00 88.25 173 CYS A N 1
ATOM 1404 C CA . CYS A 1 173 ? 10.188 -11.694 -6.894 1.00 88.25 173 CYS A CA 1
ATOM 1405 C C . CYS A 1 173 ? 9.104 -11.074 -7.779 1.00 88.25 173 CYS A C 1
ATOM 1407 O O . CYS A 1 173 ? 8.383 -11.754 -8.508 1.00 88.25 173 CYS A O 1
ATOM 1409 N N . GLU A 1 174 ? 9.001 -9.755 -7.700 1.00 88.56 174 GLU A N 1
ATOM 1410 C CA . GLU A 1 174 ? 8.237 -8.956 -8.651 1.00 88.56 174 GLU A CA 1
ATOM 1411 C C . GLU A 1 174 ? 9.186 -8.500 -9.761 1.00 88.56 174 GLU A C 1
ATOM 1413 O O . GLU A 1 174 ? 10.177 -7.839 -9.456 1.00 88.56 174 GLU A O 1
ATOM 1418 N N . LEU A 1 175 ? 8.894 -8.849 -11.016 1.00 89.38 175 LEU A N 1
ATOM 1419 C CA . LEU A 1 175 ? 9.560 -8.315 -12.202 1.00 89.38 175 LEU A CA 1
ATOM 1420 C C . LEU A 1 175 ? 8.804 -7.086 -12.695 1.00 89.38 175 LEU A C 1
ATOM 1422 O O . LEU A 1 175 ? 7.597 -7.149 -12.927 1.00 89.38 175 LEU A O 1
ATOM 1426 N N . ARG A 1 176 ? 9.525 -5.984 -12.894 1.00 89.62 176 ARG A N 1
ATOM 1427 C CA . ARG A 1 176 ? 8.993 -4.749 -13.487 1.00 89.62 176 ARG A CA 1
ATOM 1428 C C . ARG A 1 176 ? 9.534 -4.592 -14.899 1.00 89.62 176 ARG A C 1
ATOM 1430 O O . ARG A 1 176 ? 10.746 -4.519 -14.990 1.00 89.62 176 ARG A O 1
ATOM 1437 N N . ILE A 1 177 ? 8.689 -4.541 -15.933 1.00 87.75 177 ILE A N 1
ATOM 1438 C CA . ILE A 1 177 ? 9.076 -4.542 -17.360 1.00 87.75 177 ILE A CA 1
ATOM 1439 C C . ILE A 1 177 ? 8.422 -3.382 -18.117 1.00 87.75 177 ILE A C 1
ATOM 1441 O O . ILE A 1 177 ? 7.251 -3.081 -17.885 1.00 87.75 177 ILE A O 1
ATOM 1445 N N . ARG A 1 178 ? 9.149 -2.731 -19.036 1.00 83.50 178 ARG A N 1
ATOM 1446 C CA . ARG A 1 178 ? 8.563 -1.769 -19.983 1.00 83.50 178 ARG A CA 1
ATOM 1447 C C . ARG A 1 178 ? 7.681 -2.495 -20.977 1.00 83.50 178 ARG A C 1
ATOM 1449 O O . ARG A 1 178 ? 8.152 -3.251 -21.816 1.00 83.50 178 ARG A O 1
ATOM 1456 N N . GLU A 1 179 ? 6.386 -2.280 -20.857 1.00 87.69 179 GLU A N 1
ATOM 1457 C CA . GLU A 1 179 ? 5.423 -2.950 -21.708 1.00 87.69 179 GLU A CA 1
ATOM 1458 C C . GLU A 1 179 ? 4.145 -2.120 -21.737 1.00 87.69 179 GLU A C 1
ATOM 1460 O O . GLU A 1 179 ? 3.556 -1.824 -20.693 1.00 87.69 179 GLU A O 1
ATOM 1465 N N . ALA A 1 180 ? 3.711 -1.748 -22.938 1.00 93.19 180 ALA A N 1
ATOM 1466 C CA . ALA A 1 180 ? 2.396 -1.163 -23.130 1.00 93.19 180 ALA A CA 1
ATOM 1467 C C . ALA A 1 180 ? 1.317 -2.262 -23.042 1.00 93.19 180 ALA A C 1
ATOM 1469 O O . ALA A 1 180 ? 1.517 -3.352 -23.591 1.00 93.19 180 ALA A O 1
ATOM 1470 N N . PRO A 1 181 ? 0.156 -1.984 -22.422 1.00 96.56 181 PRO A N 1
ATOM 1471 C CA . PRO A 1 181 ? -1.012 -2.853 -22.489 1.00 96.56 181 PRO A CA 1
ATOM 1472 C C . PRO A 1 181 ? -1.367 -3.204 -23.941 1.00 96.56 181 PRO A C 1
ATOM 1474 O O . PRO A 1 181 ? -1.616 -2.318 -24.753 1.00 96.56 181 PRO A O 1
ATOM 1477 N N . GLN A 1 182 ? -1.412 -4.497 -24.268 1.00 96.31 182 GLN A N 1
ATOM 1478 C CA . GLN A 1 182 ? -1.751 -4.977 -25.620 1.00 96.31 182 GLN A CA 1
ATOM 1479 C C . GLN A 1 182 ? -3.259 -5.213 -25.818 1.00 96.31 182 GLN A C 1
ATOM 1481 O O . GLN A 1 182 ? -3.703 -5.562 -26.909 1.00 96.31 182 GLN A O 1
ATOM 1486 N N . LYS A 1 183 ? -4.052 -5.071 -24.751 1.00 97.06 183 LYS A N 1
ATOM 1487 C CA . LYS A 1 183 ? -5.488 -5.378 -24.702 1.00 97.06 183 LYS A CA 1
ATOM 1488 C C . LYS A 1 183 ? -6.272 -4.148 -24.238 1.00 97.06 183 LYS A C 1
ATOM 1490 O O . LYS A 1 183 ? -5.665 -3.226 -23.685 1.00 97.06 183 LYS A O 1
ATOM 1495 N N . PRO A 1 184 ? -7.609 -4.123 -24.410 1.00 97.94 184 PRO A N 1
ATOM 1496 C CA . PRO A 1 184 ? -8.458 -3.102 -23.808 1.00 97.94 184 PRO A CA 1
ATOM 1497 C C . PRO A 1 184 ? -8.117 -2.863 -22.334 1.00 97.94 184 PRO A C 1
ATOM 1499 O O . PRO A 1 184 ? -7.967 -3.803 -21.547 1.00 97.94 184 PRO A O 1
ATOM 1502 N N . ILE A 1 185 ? -7.974 -1.592 -21.968 1.00 98.00 185 ILE A N 1
ATOM 1503 C CA . ILE A 1 185 ? -7.491 -1.200 -20.647 1.00 98.00 185 ILE A CA 1
ATOM 1504 C C . ILE A 1 185 ? -8.660 -1.199 -19.666 1.00 98.00 185 ILE A C 1
ATOM 1506 O O . ILE A 1 185 ? -9.599 -0.414 -19.822 1.00 98.00 185 ILE A O 1
ATOM 1510 N N . LEU A 1 186 ? -8.559 -2.031 -18.628 1.00 98.25 186 LEU A N 1
ATOM 1511 C CA . LEU A 1 186 ? -9.348 -1.913 -17.408 1.00 98.25 186 LEU A CA 1
ATOM 1512 C C . LEU A 1 186 ? -8.523 -1.138 -16.379 1.00 98.25 186 LEU A C 1
ATOM 1514 O O . LEU A 1 186 ? -7.587 -1.677 -15.793 1.00 98.25 186 LEU A O 1
ATOM 1518 N N . LYS A 1 187 ? -8.858 0.130 -16.163 1.00 98.12 187 LYS A N 1
ATOM 1519 C CA . LYS A 1 187 ? -8.119 1.042 -15.286 1.00 98.12 187 LYS A CA 1
ATOM 1520 C C . LYS A 1 187 ? -8.829 1.224 -13.952 1.00 98.12 187 LYS A C 1
ATOM 1522 O O . LYS A 1 187 ? -10.035 1.465 -13.925 1.00 98.12 187 LYS A O 1
ATOM 1527 N N . ILE A 1 188 ? -8.074 1.167 -12.859 1.00 97.19 188 ILE A N 1
ATOM 1528 C CA . ILE A 1 188 ? -8.560 1.463 -11.507 1.00 97.19 188 ILE A CA 1
ATOM 1529 C C . ILE A 1 188 ? -7.929 2.773 -11.043 1.00 97.19 188 ILE A C 1
ATOM 1531 O O . ILE A 1 188 ? -6.710 2.866 -10.899 1.00 97.19 188 ILE A O 1
ATOM 1535 N N . VAL A 1 189 ? -8.760 3.779 -10.779 1.00 96.56 189 VAL A N 1
ATOM 1536 C CA . VAL A 1 189 ? -8.328 5.063 -10.214 1.00 96.56 189 VAL A CA 1
ATOM 1537 C C . VAL A 1 189 ? -8.767 5.134 -8.760 1.00 96.56 189 VAL A C 1
ATOM 1539 O O . VAL A 1 189 ? -9.929 4.878 -8.453 1.00 96.56 189 VAL A O 1
ATOM 1542 N N . ARG A 1 190 ? -7.835 5.480 -7.869 1.00 95.75 190 ARG A N 1
ATOM 1543 C CA . ARG A 1 190 ? -8.098 5.691 -6.443 1.00 95.75 190 ARG A CA 1
ATOM 1544 C C . ARG A 1 190 ? -8.108 7.182 -6.131 1.00 95.75 190 ARG A C 1
ATOM 1546 O O . ARG A 1 190 ? -7.147 7.881 -6.433 1.00 95.75 190 ARG A O 1
ATOM 1553 N N . GLU A 1 191 ? -9.145 7.624 -5.436 1.00 96.88 191 GLU A N 1
ATOM 1554 C CA . GLU A 1 191 ? -9.327 8.999 -4.977 1.00 96.88 191 GLU A CA 1
ATOM 1555 C C . GLU A 1 191 ? -9.632 9.003 -3.476 1.00 96.88 191 GLU A C 1
ATOM 1557 O O . GLU A 1 191 ? -10.420 8.193 -2.986 1.00 96.88 191 GLU A O 1
ATOM 1562 N N . GLU A 1 192 ? -9.005 9.903 -2.720 1.00 96.69 192 GLU A N 1
ATOM 1563 C CA . GLU A 1 192 ? -9.348 10.104 -1.310 1.00 96.69 192 GLU A CA 1
ATOM 1564 C C . GLU A 1 192 ? -10.499 11.107 -1.216 1.00 96.69 192 GLU A C 1
ATOM 1566 O O . GLU A 1 192 ? -10.404 12.230 -1.714 1.00 96.69 192 GLU A O 1
ATOM 1571 N N . LEU A 1 193 ? -11.605 10.692 -0.600 1.00 97.25 193 LEU A N 1
ATOM 1572 C CA . LEU A 1 193 ? -12.775 11.543 -0.438 1.00 97.25 193 LEU A CA 1
ATOM 1573 C C . LEU A 1 193 ? -12.611 12.389 0.823 1.00 97.25 193 LEU A C 1
ATOM 1575 O O . LEU A 1 193 ? -12.337 11.874 1.909 1.00 97.25 193 LEU A O 1
ATOM 1579 N N . LYS A 1 194 ? -12.806 13.702 0.683 1.00 95.56 194 LYS A N 1
ATOM 1580 C CA . LYS A 1 194 ? -12.862 14.613 1.827 1.00 95.56 194 LYS A CA 1
ATOM 1581 C C . LYS A 1 194 ? -14.167 14.383 2.580 1.00 95.56 194 LYS A C 1
ATOM 1583 O O . LYS A 1 194 ? -15.242 14.490 1.997 1.00 95.56 194 LYS A O 1
ATOM 1588 N N . THR A 1 195 ? -14.066 14.112 3.872 1.00 96.56 195 THR A N 1
ATOM 1589 C CA . THR A 1 195 ? -15.211 13.932 4.765 1.00 96.56 195 THR A CA 1
ATOM 1590 C C . THR A 1 195 ? -15.241 15.046 5.800 1.00 96.56 195 THR A C 1
ATOM 1592 O O . THR A 1 195 ? -14.201 15.492 6.278 1.00 96.56 195 THR A O 1
ATOM 1595 N N . GLU A 1 196 ? -16.439 15.490 6.180 1.00 97.06 196 GLU A N 1
ATOM 1596 C CA . GLU A 1 196 ? -16.601 16.469 7.266 1.00 97.06 196 GLU A CA 1
ATOM 1597 C C . GLU A 1 196 ? -16.233 15.871 8.629 1.00 97.06 196 GLU A C 1
ATOM 1599 O O . GLU A 1 196 ? -15.773 16.571 9.528 1.00 97.06 196 GLU A O 1
ATOM 1604 N N . ASN A 1 197 ? -16.410 14.554 8.782 1.00 96.00 197 ASN A N 1
ATOM 1605 C CA . ASN A 1 197 ? -16.018 13.839 9.985 1.00 96.00 197 ASN A CA 1
ATOM 1606 C C . ASN A 1 197 ? -14.506 13.541 9.953 1.00 96.00 197 ASN A C 1
ATOM 1608 O O . ASN A 1 197 ? -14.084 12.740 9.113 1.00 96.00 197 ASN A O 1
ATOM 1612 N N . PRO A 1 198 ? -13.700 14.100 10.877 1.00 95.88 198 PRO A N 1
ATOM 1613 C CA . PRO A 1 198 ? -12.249 13.902 10.896 1.00 95.88 198 PRO A CA 1
ATOM 1614 C C . PRO A 1 198 ? -11.835 12.477 11.288 1.00 95.88 198 PRO A C 1
ATOM 1616 O O . PRO A 1 198 ? -10.692 12.090 11.072 1.00 95.88 198 PRO A O 1
ATOM 1619 N N . TYR A 1 199 ? -12.747 11.692 11.870 1.00 96.12 199 TYR A N 1
ATOM 1620 C CA . TYR A 1 199 ? -12.506 10.296 12.246 1.00 96.12 199 TYR A CA 1
ATOM 1621 C C . TYR A 1 199 ? -12.846 9.313 11.129 1.00 96.12 199 TYR A C 1
ATOM 1623 O O . TYR A 1 199 ? -12.603 8.119 11.283 1.00 96.12 199 TYR A O 1
ATOM 1631 N N . LEU A 1 200 ? -13.441 9.788 10.036 1.00 97.25 200 LEU A N 1
ATOM 1632 C CA . LEU A 1 200 ? -13.778 8.989 8.872 1.00 97.25 200 LEU A CA 1
ATOM 1633 C C . LEU A 1 200 ? -12.759 9.289 7.774 1.00 97.25 200 LEU A C 1
ATOM 1635 O O . LEU A 1 200 ? -12.475 10.440 7.482 1.00 97.25 200 LEU A O 1
ATOM 1639 N N . ASN A 1 201 ? -12.217 8.253 7.152 1.00 96.56 201 ASN A N 1
ATOM 1640 C CA . ASN A 1 201 ? -11.408 8.377 5.948 1.00 96.56 201 ASN A CA 1
ATOM 1641 C C . ASN A 1 201 ? -12.030 7.474 4.887 1.00 96.56 201 ASN A C 1
ATOM 1643 O O . ASN A 1 201 ? -12.084 6.255 5.072 1.00 96.56 201 ASN A O 1
ATOM 1647 N N . GLN A 1 202 ? -12.527 8.084 3.814 1.00 97.00 202 GLN A N 1
ATOM 1648 C CA . GLN A 1 202 ? -13.143 7.395 2.689 1.00 97.00 202 GLN A CA 1
ATOM 1649 C C . GLN A 1 202 ? -12.216 7.411 1.476 1.00 97.00 202 GLN A C 1
ATOM 1651 O O . GLN A 1 202 ? -11.554 8.406 1.179 1.00 97.00 202 GLN A O 1
ATOM 1656 N N . ARG A 1 203 ? -12.198 6.300 0.745 1.00 96.50 203 ARG A N 1
ATOM 1657 C CA . ARG A 1 203 ? -11.461 6.153 -0.509 1.00 96.50 203 ARG A CA 1
ATOM 1658 C C . ARG A 1 203 ? -12.410 5.625 -1.567 1.00 96.50 203 ARG A C 1
ATOM 1660 O O . ARG A 1 203 ? -13.046 4.594 -1.365 1.00 96.50 203 ARG A O 1
ATOM 1667 N N . GLN A 1 204 ? -12.493 6.327 -2.684 1.00 97.06 204 GLN A N 1
ATOM 1668 C CA . GLN A 1 204 ? -13.260 5.916 -3.846 1.00 97.06 204 GLN A CA 1
ATOM 1669 C C . GLN A 1 204 ? -12.335 5.243 -4.855 1.00 97.06 204 GLN A C 1
ATOM 1671 O O . GLN A 1 204 ? -11.258 5.748 -5.164 1.00 97.06 204 GLN A O 1
ATOM 1676 N N . TYR A 1 205 ? -12.779 4.112 -5.382 1.00 96.94 205 TYR A N 1
ATOM 1677 C CA . TYR A 1 205 ? -12.164 3.400 -6.486 1.00 96.94 205 TYR A CA 1
ATOM 1678 C C . TYR A 1 205 ? -13.111 3.468 -7.671 1.00 96.94 205 TYR A C 1
ATOM 1680 O O . TYR A 1 205 ? -14.230 2.958 -7.600 1.00 96.94 205 TYR A O 1
ATOM 1688 N N . THR A 1 206 ? -12.672 4.101 -8.750 1.00 97.81 206 THR A N 1
ATOM 1689 C CA . THR A 1 206 ? -13.443 4.211 -9.987 1.00 97.81 206 THR A CA 1
ATOM 1690 C C . THR A 1 206 ? -12.812 3.318 -11.042 1.00 97.81 206 THR A C 1
ATOM 1692 O O . THR A 1 206 ? -11.600 3.356 -11.264 1.00 97.81 206 THR A O 1
ATOM 1695 N N . PHE A 1 207 ? -13.644 2.501 -11.679 1.00 98.06 207 PHE A N 1
ATOM 1696 C CA . PHE A 1 207 ? -13.231 1.514 -12.665 1.00 98.06 207 PHE A CA 1
ATOM 1697 C C . PHE A 1 207 ? -13.591 2.021 -14.052 1.00 98.06 207 PHE A C 1
ATOM 1699 O O . PHE A 1 207 ? -14.728 2.436 -14.282 1.00 98.06 207 PHE A O 1
ATOM 1706 N N . PHE A 1 208 ? -12.641 1.962 -14.976 1.00 98.38 208 PHE A N 1
ATOM 1707 C CA . PHE A 1 208 ? -12.815 2.422 -16.347 1.00 98.38 208 PHE A CA 1
ATOM 1708 C C . PHE A 1 208 ? -12.453 1.317 -17.330 1.00 98.38 208 PHE A C 1
ATOM 1710 O O . PHE A 1 208 ? -11.423 0.674 -17.165 1.00 98.38 208 PHE A O 1
ATOM 1717 N N . ILE A 1 209 ? -13.255 1.144 -18.379 1.00 98.00 209 ILE A N 1
ATOM 1718 C CA . ILE A 1 209 ? -12.869 0.382 -19.570 1.00 98.00 209 ILE A CA 1
ATOM 1719 C C . ILE A 1 209 ? -12.719 1.379 -20.709 1.00 98.00 209 ILE A C 1
ATOM 1721 O O . ILE A 1 209 ? -13.693 2.044 -21.063 1.00 98.00 209 ILE A O 1
ATOM 1725 N N . ASN A 1 210 ? -11.513 1.492 -21.271 1.00 94.81 210 ASN A N 1
ATOM 1726 C CA . ASN A 1 210 ? -11.204 2.452 -22.339 1.00 94.81 210 ASN A CA 1
ATOM 1727 C C . ASN A 1 210 ? -11.694 3.877 -21.997 1.00 94.81 210 ASN A C 1
ATOM 1729 O O . ASN A 1 210 ? -12.433 4.494 -22.761 1.00 94.81 210 ASN A O 1
ATOM 1733 N N . GLU A 1 211 ? -11.343 4.358 -20.798 1.00 96.06 211 GLU A N 1
ATOM 1734 C CA . GLU A 1 211 ? -11.733 5.668 -20.237 1.00 96.06 211 GLU A CA 1
ATOM 1735 C C . GLU A 1 211 ? -13.245 5.871 -19.978 1.00 96.06 211 GLU A C 1
ATOM 1737 O O . GLU A 1 211 ? -13.656 6.911 -19.464 1.00 96.06 211 GLU A O 1
ATOM 1742 N N . LYS A 1 212 ? -14.099 4.869 -20.228 1.00 97.88 212 LYS A N 1
ATOM 1743 C CA . LYS A 1 212 ? -15.511 4.897 -19.823 1.00 97.88 212 LYS A CA 1
ATOM 1744 C C . LYS A 1 212 ? -15.677 4.288 -18.435 1.00 97.88 212 LYS A C 1
ATOM 1746 O O . LYS A 1 212 ? -15.371 3.113 -18.239 1.00 97.88 212 LYS A O 1
ATOM 1751 N N . SER A 1 213 ? -16.199 5.066 -17.485 1.00 97.69 213 SER A N 1
ATOM 1752 C CA . SER A 1 213 ? -16.504 4.565 -16.139 1.00 97.69 213 SER A CA 1
ATOM 1753 C C . SER A 1 213 ? -17.553 3.451 -16.208 1.00 97.69 213 SER A C 1
ATOM 1755 O O . SER A 1 213 ? -18.620 3.633 -16.799 1.00 97.69 213 SER A O 1
ATOM 1757 N N . ILE A 1 214 ? -17.235 2.295 -15.625 1.00 97.94 214 ILE A N 1
ATOM 1758 C CA . ILE A 1 214 ? -18.143 1.143 -15.510 1.00 97.94 214 ILE A CA 1
ATOM 1759 C C . ILE A 1 214 ? -18.744 1.019 -14.110 1.00 97.94 214 ILE A C 1
ATOM 1761 O O . ILE A 1 214 ? -19.733 0.318 -13.919 1.00 97.94 214 ILE A O 1
ATOM 1765 N N . GLY A 1 215 ? -18.163 1.703 -13.126 1.00 96.94 215 GLY A N 1
ATOM 1766 C CA . GLY A 1 215 ? -18.652 1.687 -11.761 1.00 96.94 215 GLY A CA 1
ATOM 1767 C C . GLY A 1 215 ? -17.669 2.283 -10.768 1.00 96.94 215 GLY A C 1
ATOM 1768 O O . GLY A 1 215 ? -16.527 2.619 -11.093 1.00 96.94 215 GLY A O 1
ATOM 1769 N N . ARG A 1 216 ? -18.146 2.411 -9.534 1.00 97.19 216 ARG A N 1
ATOM 1770 C CA . ARG A 1 216 ? -17.393 2.942 -8.401 1.00 97.19 216 ARG A CA 1
ATOM 1771 C C . ARG A 1 216 ? -17.569 2.045 -7.186 1.00 97.19 216 ARG A C 1
ATOM 1773 O O . ARG A 1 216 ? -18.602 1.397 -7.043 1.00 97.19 216 ARG A O 1
ATOM 1780 N N . PHE A 1 217 ? -16.577 2.051 -6.313 1.00 96.06 217 PHE A N 1
ATOM 1781 C CA . PHE A 1 217 ? -16.598 1.348 -5.041 1.00 96.06 217 PHE A CA 1
ATOM 1782 C C . PHE A 1 217 ? -15.948 2.214 -3.969 1.00 96.06 217 PHE A C 1
ATOM 1784 O O . PHE A 1 217 ? -14.879 2.777 -4.194 1.00 96.06 217 PHE A O 1
ATOM 1791 N N . VAL A 1 218 ? -16.573 2.326 -2.803 1.00 96.50 218 VAL A N 1
ATOM 1792 C CA . VAL A 1 218 ? -16.075 3.152 -1.702 1.00 96.50 218 VAL A CA 1
ATOM 1793 C C . VAL A 1 218 ? -15.627 2.254 -0.555 1.00 96.50 218 VAL A C 1
ATOM 1795 O O . VAL A 1 218 ? -16.416 1.477 -0.012 1.00 96.50 218 VAL A O 1
ATOM 1798 N N . THR A 1 219 ? -14.358 2.373 -0.160 1.00 95.25 219 THR A N 1
ATOM 1799 C CA . THR A 1 219 ? -13.880 1.862 1.128 1.00 95.25 219 THR A CA 1
ATOM 1800 C C . THR A 1 219 ? -13.874 2.974 2.161 1.00 95.25 219 THR A C 1
ATOM 1802 O O . THR A 1 219 ? -13.764 4.160 1.845 1.00 95.25 219 THR A O 1
ATOM 1805 N N . ALA A 1 220 ? -13.987 2.585 3.424 1.00 95.69 220 ALA A N 1
ATOM 1806 C CA . ALA A 1 220 ? -13.926 3.516 4.528 1.00 95.69 220 ALA A CA 1
ATOM 1807 C C . ALA A 1 220 ? -13.143 2.909 5.689 1.00 95.69 220 ALA A C 1
ATOM 1809 O O . ALA A 1 220 ? -13.272 1.728 6.011 1.00 95.69 220 ALA A O 1
ATOM 1810 N N . THR A 1 221 ? -12.342 3.744 6.339 1.00 95.81 221 THR A N 1
ATOM 1811 C CA . THR A 1 221 ? -11.752 3.449 7.643 1.00 95.81 221 THR A CA 1
ATOM 1812 C C . THR A 1 221 ? -12.250 4.479 8.639 1.00 95.81 221 THR A C 1
ATOM 1814 O O . THR A 1 221 ? -12.387 5.652 8.296 1.00 95.81 221 THR A O 1
ATOM 1817 N N . TYR A 1 222 ? -12.537 4.040 9.857 1.00 96.50 222 TYR A N 1
ATOM 1818 C CA . TYR A 1 222 ? -13.067 4.888 10.909 1.00 96.50 222 TYR A CA 1
ATOM 1819 C C . TYR A 1 222 ? -12.241 4.745 12.188 1.00 96.50 222 TYR A C 1
ATOM 1821 O O . TYR A 1 222 ? -11.871 3.639 12.584 1.00 96.50 222 TYR A O 1
ATOM 1829 N N . GLU A 1 223 ? -11.938 5.855 12.851 1.00 96.94 223 GLU A N 1
ATOM 1830 C CA . GLU A 1 223 ? -11.245 5.872 14.138 1.00 96.94 223 GLU A CA 1
ATOM 1831 C C . GLU A 1 223 ? -12.248 5.713 15.287 1.00 96.94 223 GLU A C 1
ATOM 1833 O O . GLU A 1 223 ? -12.746 6.684 15.872 1.00 96.94 223 GLU A O 1
ATOM 1838 N N . ALA A 1 224 ? -12.558 4.458 15.606 1.00 96.81 224 ALA A N 1
ATOM 1839 C CA . ALA A 1 224 ? -13.558 4.086 16.595 1.00 96.81 224 ALA A CA 1
ATOM 1840 C C . ALA A 1 224 ? -13.031 4.186 18.037 1.00 96.81 224 ALA A C 1
ATOM 1842 O O . ALA A 1 224 ? -11.852 3.971 18.332 1.00 96.81 224 ALA A O 1
ATOM 1843 N N . ILE A 1 225 ? -13.943 4.486 18.955 1.00 96.94 225 ILE A N 1
ATOM 1844 C CA . ILE A 1 225 ? -13.777 4.373 20.400 1.00 96.94 225 ILE A CA 1
ATOM 1845 C C . ILE A 1 225 ? -13.632 2.874 20.714 1.00 96.94 225 ILE A C 1
ATOM 1847 O O . ILE A 1 225 ? -14.505 2.088 20.345 1.00 96.94 225 ILE A O 1
ATOM 1851 N N . PRO A 1 226 ? -12.537 2.432 21.356 1.00 96.12 226 PRO A N 1
ATOM 1852 C CA . PRO A 1 226 ? -12.358 1.021 21.690 1.00 96.12 226 PRO A CA 1
ATOM 1853 C C . PRO A 1 226 ? -13.370 0.549 22.742 1.00 96.12 226 PRO A C 1
ATOM 1855 O O . PRO A 1 226 ? -13.892 1.341 23.518 1.00 96.12 226 PRO A O 1
ATOM 1858 N N . LEU A 1 227 ? -13.584 -0.766 22.852 1.00 96.06 227 LEU A N 1
ATOM 1859 C CA . LEU A 1 227 ? -14.434 -1.325 23.913 1.00 96.06 227 LEU A CA 1
ATOM 1860 C C . LEU A 1 227 ? -13.943 -0.925 25.315 1.00 96.06 227 LEU A C 1
ATOM 1862 O O . LEU A 1 227 ? -14.737 -0.563 26.174 1.00 96.06 227 LEU A O 1
ATOM 1866 N N . PHE A 1 228 ? -12.627 -0.958 25.531 1.00 94.75 228 PHE A N 1
ATOM 1867 C CA . PHE A 1 228 ? -12.016 -0.528 26.785 1.00 94.75 228 PHE A CA 1
ATOM 1868 C C . PHE A 1 228 ? -11.410 0.866 26.623 1.00 94.75 228 PHE A C 1
ATOM 1870 O O . PHE A 1 228 ? -10.552 1.023 25.746 1.00 94.75 228 PHE A O 1
ATOM 1877 N N . PRO A 1 229 ? -11.790 1.850 27.461 1.00 94.56 229 PRO A N 1
ATOM 1878 C CA . PRO A 1 229 ? -11.202 3.180 27.412 1.00 94.56 229 PRO A CA 1
ATOM 1879 C C . PRO A 1 229 ? -9.691 3.084 27.571 1.00 94.56 229 PRO A C 1
ATOM 1881 O O . PRO A 1 229 ? -9.188 2.444 28.491 1.00 94.56 229 PRO A O 1
ATOM 1884 N N . ARG A 1 230 ? -8.966 3.707 26.645 1.00 93.44 230 ARG A N 1
ATOM 1885 C CA . ARG A 1 230 ? -7.511 3.829 26.693 1.00 93.44 230 ARG A CA 1
ATOM 1886 C C . ARG A 1 230 ? -7.173 5.299 26.605 1.00 93.44 230 ARG A C 1
ATOM 1888 O O . ARG A 1 230 ? -7.263 5.890 25.534 1.00 93.44 230 ARG A O 1
ATOM 1895 N N . PHE A 1 231 ? -6.813 5.883 27.733 1.00 91.50 231 PHE A N 1
ATOM 1896 C CA . PHE A 1 231 ? -6.372 7.266 27.769 1.00 91.50 231 PHE A CA 1
ATOM 1897 C C . PHE A 1 231 ? -4.901 7.339 27.380 1.00 91.50 231 PHE A C 1
ATOM 1899 O O . PHE A 1 231 ? -4.096 6.508 27.796 1.00 91.50 231 PHE A O 1
ATOM 1906 N N . PHE A 1 232 ? -4.562 8.326 26.568 1.00 89.31 232 PHE A N 1
ATOM 1907 C CA . PHE A 1 232 ? -3.193 8.719 26.307 1.00 89.31 232 PHE A CA 1
ATOM 1908 C C . PHE A 1 232 ? -3.046 10.140 26.834 1.00 89.31 232 PHE A C 1
ATOM 1910 O O . PHE A 1 232 ? -3.678 11.060 26.324 1.00 89.31 232 PHE A O 1
ATOM 1917 N N . ILE A 1 233 ? -2.279 10.298 27.912 1.00 90.31 233 ILE A N 1
ATOM 1918 C CA . ILE A 1 233 ? -2.051 11.600 28.540 1.00 90.31 233 ILE A CA 1
ATOM 1919 C C . ILE A 1 233 ? -0.552 11.801 28.619 1.00 90.31 233 ILE A C 1
ATOM 1921 O O . ILE A 1 233 ? 0.119 11.165 29.434 1.00 90.31 233 ILE A O 1
ATOM 1925 N N . GLY A 1 234 ? -0.015 12.683 27.793 1.00 89.75 234 GLY A N 1
ATOM 1926 C CA . GLY A 1 234 ? 1.393 13.013 27.886 1.00 89.75 234 GLY A CA 1
ATOM 1927 C C . GLY A 1 234 ? 1.855 14.000 26.841 1.00 89.75 234 GLY A C 1
ATOM 1928 O O . GLY A 1 234 ? 1.077 14.469 26.015 1.00 89.75 234 GLY A O 1
ATOM 1929 N N . CYS A 1 235 ? 3.141 14.312 26.905 1.00 90.06 235 CYS A N 1
ATOM 1930 C CA . CYS A 1 235 ? 3.789 15.213 25.970 1.00 90.06 235 CYS A CA 1
ATOM 1931 C C . CYS A 1 235 ? 4.737 14.445 25.052 1.00 90.06 235 CYS A C 1
ATOM 1933 O O . CYS A 1 235 ? 5.379 13.483 25.480 1.00 90.06 235 CYS A O 1
ATOM 1935 N N . GLY A 1 236 ? 4.808 14.862 23.793 1.00 86.62 236 GLY A N 1
ATOM 1936 C CA . GLY A 1 236 ? 5.690 14.270 22.798 1.00 86.62 236 GLY A CA 1
ATOM 1937 C C . GLY A 1 236 ? 6.219 15.312 21.825 1.00 86.62 236 GLY A C 1
ATOM 1938 O O . GLY A 1 236 ? 5.631 16.382 21.645 1.00 86.62 236 GLY A O 1
ATOM 1939 N N . LEU A 1 237 ? 7.344 14.985 21.190 1.00 87.12 237 LEU A N 1
ATOM 1940 C CA . LEU A 1 237 ? 7.890 15.794 20.110 1.00 87.12 237 LEU A CA 1
ATOM 1941 C C . LEU A 1 237 ? 7.054 15.555 18.851 1.00 87.12 237 LEU A C 1
ATOM 1943 O O . LEU A 1 237 ? 7.049 14.455 18.299 1.00 87.12 237 LEU A O 1
ATOM 1947 N N . LYS A 1 238 ? 6.345 16.584 18.391 1.00 87.19 238 LYS A N 1
ATOM 1948 C CA . LYS A 1 238 ? 5.654 16.538 17.106 1.00 87.19 238 LYS A CA 1
ATOM 1949 C C . LYS A 1 238 ? 6.640 16.943 16.015 1.00 87.19 238 LYS A C 1
ATOM 1951 O O . LYS A 1 238 ? 6.986 18.115 15.915 1.00 87.19 238 LYS A O 1
ATOM 1956 N N . SER A 1 239 ? 7.070 15.985 15.195 1.00 81.94 239 SER A N 1
ATOM 1957 C CA . SER A 1 239 ? 8.004 16.192 14.073 1.00 81.94 239 SER A CA 1
ATOM 1958 C C . SER A 1 239 ? 7.376 16.886 12.851 1.00 81.94 239 SER A C 1
ATOM 1960 O O . SER A 1 239 ? 7.768 16.609 11.724 1.00 81.94 239 SER A O 1
ATOM 1962 N N . SER A 1 240 ? 6.369 17.743 13.047 1.00 82.56 240 SER A N 1
ATOM 1963 C CA . SER A 1 240 ? 5.841 18.599 11.974 1.00 82.56 240 SER A CA 1
ATOM 1964 C C . SER A 1 240 ? 6.860 19.674 11.574 1.00 82.56 240 SER A C 1
ATOM 1966 O O . SER A 1 240 ? 7.870 19.836 12.255 1.00 82.56 240 SER A O 1
ATOM 1968 N N . ASP A 1 241 ? 6.557 20.446 10.524 1.00 82.19 241 ASP A N 1
ATOM 1969 C CA . ASP A 1 241 ? 7.404 21.530 9.987 1.00 82.19 241 ASP A CA 1
ATOM 1970 C C . ASP A 1 241 ? 7.986 22.468 11.062 1.00 82.19 241 ASP A C 1
ATOM 1972 O O . ASP A 1 241 ? 9.083 22.998 10.911 1.00 82.19 241 ASP A O 1
ATOM 1976 N N . THR A 1 242 ? 7.281 22.634 12.185 1.00 88.19 242 THR A N 1
ATOM 1977 C CA . THR A 1 242 ? 7.815 23.208 13.422 1.00 88.19 242 THR A CA 1
ATOM 1978 C C . THR A 1 242 ? 7.885 22.140 14.524 1.00 88.19 242 THR A C 1
ATOM 1980 O O . THR A 1 242 ? 6.844 21.739 15.062 1.00 88.19 242 THR A O 1
ATOM 1983 N N . PRO A 1 243 ? 9.092 21.659 14.888 1.00 85.12 243 PRO A N 1
ATOM 1984 C CA . PRO A 1 243 ? 9.267 20.728 15.994 1.00 85.12 243 PRO A CA 1
ATOM 1985 C C . PRO A 1 243 ? 8.813 21.378 17.299 1.00 85.12 243 PRO A C 1
ATOM 1987 O O . PRO A 1 243 ? 9.414 22.344 17.770 1.00 85.12 243 PRO A O 1
ATOM 1990 N N . ALA A 1 244 ? 7.742 20.856 17.888 1.00 89.75 244 ALA A N 1
ATOM 1991 C CA . ALA A 1 244 ? 7.177 21.389 19.120 1.00 89.75 244 ALA A CA 1
ATOM 1992 C C . ALA A 1 244 ? 6.944 20.274 20.136 1.00 89.75 244 ALA A C 1
ATOM 1994 O O . ALA A 1 244 ? 6.512 19.168 19.795 1.00 89.75 244 ALA A O 1
ATOM 1995 N N . TRP A 1 245 ? 7.219 20.588 21.400 1.00 88.56 245 TRP A N 1
ATOM 1996 C CA . TRP A 1 245 ? 6.862 19.738 22.525 1.00 88.56 245 TRP A CA 1
ATOM 1997 C C . TRP A 1 245 ? 5.399 19.996 22.886 1.00 88.56 245 TRP A C 1
ATOM 1999 O O . TRP A 1 245 ? 5.071 21.029 23.469 1.00 88.56 245 TRP A O 1
ATOM 2009 N N . LEU A 1 246 ? 4.511 19.090 22.480 1.00 90.19 246 LEU A N 1
ATOM 2010 C CA . LEU A 1 246 ? 3.069 19.254 22.644 1.00 90.19 246 LEU A CA 1
ATOM 2011 C C . LEU A 1 246 ? 2.532 18.210 23.609 1.00 90.19 246 LEU A C 1
ATOM 2013 O O . LEU A 1 246 ? 2.809 17.020 23.467 1.00 90.19 246 LEU A O 1
ATOM 2017 N N . CYS A 1 247 ? 1.761 18.681 24.584 1.00 90.00 247 CYS A N 1
ATOM 2018 C CA . CYS A 1 247 ? 1.047 17.845 25.534 1.00 90.00 247 CYS A CA 1
ATOM 2019 C C . CYS A 1 247 ? -0.383 17.639 25.056 1.00 90.00 247 CYS A C 1
ATOM 2021 O O . CYS A 1 247 ? -1.062 18.600 24.698 1.00 90.00 247 CYS A O 1
ATOM 2023 N N . ASP A 1 248 ? -0.832 16.393 25.077 1.00 90.69 248 ASP A N 1
ATOM 2024 C CA . ASP A 1 248 ? -2.176 16.019 24.677 1.00 90.69 248 ASP A CA 1
ATOM 2025 C C . ASP A 1 248 ? -2.783 15.030 25.678 1.00 90.69 248 ASP A C 1
ATOM 2027 O O . ASP A 1 248 ? -2.085 14.258 26.346 1.00 90.69 248 ASP A O 1
ATOM 2031 N N . ALA A 1 249 ? -4.103 15.091 25.799 1.00 90.62 249 ALA A N 1
ATOM 2032 C CA . ALA A 1 249 ? -4.909 14.205 26.617 1.00 90.62 249 ALA A CA 1
ATOM 2033 C C . ALA A 1 249 ? -6.060 13.696 25.754 1.00 90.62 249 ALA A C 1
ATOM 2035 O O . ALA A 1 249 ? -7.151 14.266 25.728 1.00 90.62 249 ALA A O 1
ATOM 2036 N N . THR A 1 250 ? -5.804 12.611 25.034 1.00 91.19 250 THR A N 1
ATOM 2037 C CA . THR A 1 250 ? -6.757 12.039 24.089 1.00 91.19 250 THR A CA 1
ATOM 2038 C C . THR A 1 250 ? -7.173 10.639 24.487 1.00 91.19 250 THR A C 1
ATOM 2040 O O . THR A 1 250 ? -6.444 9.864 25.112 1.00 91.19 250 THR A O 1
ATOM 2043 N N . LEU A 1 251 ? -8.397 10.291 24.104 1.00 92.69 251 LEU A N 1
ATOM 2044 C CA . LEU A 1 251 ? -8.798 8.902 24.074 1.00 92.69 251 LEU A CA 1
ATOM 2045 C C . LEU A 1 251 ? -8.161 8.255 22.845 1.00 92.69 251 LEU A C 1
ATOM 2047 O O . LEU A 1 251 ? -8.424 8.662 21.712 1.00 92.69 251 LEU A O 1
ATOM 2051 N N . ARG A 1 252 ? -7.366 7.210 23.065 1.00 92.81 252 ARG A N 1
ATOM 2052 C CA . ARG A 1 252 ? -6.813 6.411 21.981 1.00 92.81 252 ARG A CA 1
ATOM 2053 C C . ARG A 1 252 ? -7.953 5.745 21.222 1.00 92.81 252 ARG A C 1
ATOM 2055 O O . ARG A 1 252 ? -8.650 4.884 21.758 1.00 92.81 252 ARG A O 1
ATOM 2062 N N . ARG A 1 253 ? -8.088 6.110 19.955 1.00 94.50 253 ARG A N 1
ATOM 2063 C CA . ARG A 1 253 ? -8.994 5.463 19.010 1.00 94.50 253 ARG A CA 1
ATOM 2064 C C . ARG A 1 253 ? -8.314 4.271 18.351 1.00 94.50 253 ARG A C 1
ATOM 2066 O O . ARG A 1 253 ? -7.085 4.163 18.320 1.00 94.50 253 ARG A O 1
ATOM 2073 N N . VAL A 1 254 ? -9.123 3.346 17.859 1.00 94.06 254 VAL A N 1
ATOM 2074 C CA . VAL A 1 254 ? -8.671 2.197 17.080 1.00 94.06 254 VAL A CA 1
ATOM 2075 C C . VAL A 1 254 ? -9.179 2.379 15.664 1.00 94.06 254 VAL A C 1
ATOM 2077 O O . VAL A 1 254 ? -10.370 2.576 15.442 1.00 94.06 254 VAL A O 1
ATOM 2080 N N . ARG A 1 255 ? -8.262 2.320 14.699 1.00 94.50 255 ARG A N 1
ATOM 2081 C CA . ARG A 1 255 ? -8.626 2.321 13.288 1.00 94.50 255 ARG A CA 1
ATOM 2082 C C . ARG A 1 255 ? -9.349 1.017 12.967 1.00 94.50 255 ARG A C 1
ATOM 2084 O O . ARG A 1 255 ? -8.777 -0.059 13.118 1.00 94.50 255 ARG A O 1
ATOM 2091 N N . GLN A 1 256 ? -10.588 1.132 12.518 1.00 93.12 256 GLN A N 1
ATOM 2092 C CA . GLN A 1 256 ? -11.428 0.034 12.073 1.00 93.12 256 GLN A CA 1
ATOM 2093 C C . GLN A 1 256 ? -11.720 0.222 10.586 1.00 93.12 256 GLN A C 1
ATOM 2095 O O . GLN A 1 256 ? -12.218 1.269 10.176 1.00 93.12 256 GLN A O 1
ATOM 2100 N N . THR A 1 257 ? -11.416 -0.782 9.771 1.00 91.94 257 THR A N 1
ATOM 2101 C CA . THR A 1 257 ? -11.906 -0.827 8.391 1.00 91.94 257 THR A CA 1
ATOM 2102 C C . THR A 1 257 ? -13.387 -1.173 8.428 1.00 91.94 257 THR A C 1
ATOM 2104 O O . THR A 1 257 ? -13.776 -2.157 9.060 1.00 91.94 257 THR A O 1
ATOM 2107 N N . LEU A 1 258 ? -14.207 -0.341 7.793 1.00 93.25 258 LEU A N 1
ATOM 2108 C CA . LEU A 1 258 ? -15.645 -0.551 7.718 1.00 93.25 258 LEU A CA 1
ATOM 2109 C C . LEU A 1 258 ? -15.941 -1.694 6.753 1.00 93.25 258 LEU A C 1
ATOM 2111 O O . LEU A 1 258 ? -15.293 -1.833 5.713 1.00 93.25 258 LEU A O 1
ATOM 2115 N N . ARG A 1 259 ? -16.932 -2.516 7.085 1.00 90.62 259 ARG A N 1
ATOM 2116 C CA . ARG A 1 259 ? -17.420 -3.562 6.186 1.00 90.62 259 ARG A CA 1
ATOM 2117 C C . ARG A 1 259 ? -18.203 -2.913 5.059 1.00 90.62 259 ARG A C 1
ATOM 2119 O O . ARG A 1 259 ? -19.358 -2.547 5.238 1.00 90.62 259 ARG A O 1
ATOM 2126 N N . THR A 1 260 ? -17.568 -2.775 3.904 1.00 90.06 260 THR A N 1
ATOM 2127 C CA . THR A 1 260 ? -18.148 -2.123 2.721 1.00 90.06 260 THR A CA 1
ATOM 2128 C C . THR A 1 260 ? -18.611 -3.107 1.646 1.00 90.06 260 THR A C 1
ATOM 2130 O O . THR A 1 260 ? -19.099 -2.683 0.602 1.00 90.06 260 THR A O 1
ATOM 2133 N N . TYR A 1 261 ? -18.480 -4.412 1.898 1.00 86.25 261 TYR A N 1
ATOM 2134 C CA . TYR A 1 261 ? -18.864 -5.503 1.000 1.00 86.25 261 TYR A CA 1
ATOM 2135 C C . TYR A 1 261 ? -19.981 -6.374 1.608 1.00 86.25 261 TYR A C 1
ATOM 2137 O O . TYR A 1 261 ? -20.098 -6.452 2.836 1.00 86.25 261 TYR A O 1
ATOM 2145 N N . PRO A 1 262 ? -20.789 -7.065 0.779 1.00 75.56 262 PRO A N 1
ATOM 2146 C CA . PRO A 1 262 ? -21.805 -7.999 1.260 1.00 75.56 262 PRO A CA 1
ATOM 2147 C C . PRO A 1 262 ? -21.183 -9.123 2.105 1.00 75.56 262 PRO A C 1
ATOM 2149 O O . PRO A 1 262 ? -20.111 -9.630 1.789 1.00 75.56 262 PRO A O 1
ATOM 2152 N N . LYS A 1 263 ? -21.880 -9.546 3.166 1.00 67.56 263 LYS A N 1
ATOM 2153 C CA . LYS A 1 263 ? -21.450 -10.474 4.243 1.00 67.56 263 LYS A CA 1
ATOM 2154 C C . LYS A 1 263 ? -20.899 -11.861 3.831 1.00 67.56 263 LYS A C 1
ATOM 2156 O O . LYS A 1 263 ? -20.594 -12.655 4.717 1.00 67.56 263 LYS A O 1
ATOM 2161 N N . ALA A 1 264 ? -20.804 -12.187 2.544 1.00 53.72 264 ALA A N 1
ATOM 2162 C CA . ALA A 1 264 ? -20.599 -13.550 2.048 1.00 53.72 264 ALA A CA 1
ATOM 2163 C C . ALA A 1 264 ? -19.134 -14.027 2.005 1.00 53.72 264 ALA A C 1
ATOM 2165 O O . ALA A 1 264 ? -18.887 -15.194 1.716 1.00 53.72 264 ALA A O 1
ATOM 2166 N N . THR A 1 265 ? -18.160 -13.174 2.307 1.00 55.66 265 THR A N 1
ATOM 2167 C CA . THR A 1 265 ? -16.739 -13.497 2.128 1.00 55.66 265 THR A CA 1
ATOM 2168 C C . THR A 1 265 ? -15.959 -13.487 3.443 1.00 55.66 265 THR A C 1
ATOM 2170 O O . THR A 1 265 ? -16.113 -12.586 4.265 1.00 55.66 265 THR A O 1
ATOM 2173 N N . SER A 1 266 ? -15.148 -14.528 3.658 1.00 54.78 266 SER A N 1
ATOM 2174 C CA . SER A 1 266 ? -14.475 -14.879 4.920 1.00 54.78 266 SER A CA 1
ATOM 2175 C C . SER A 1 266 ? -13.771 -13.711 5.630 1.00 54.78 266 SER A C 1
ATOM 2177 O O . SER A 1 266 ? -13.034 -12.944 5.015 1.00 54.78 266 SER A O 1
ATOM 2179 N N . ALA A 1 267 ? -13.930 -13.650 6.956 1.00 48.69 267 ALA A N 1
ATOM 2180 C CA . ALA A 1 267 ? -13.594 -12.537 7.854 1.00 48.69 267 ALA A CA 1
ATOM 2181 C C . ALA A 1 267 ? -12.102 -12.147 8.007 1.00 48.69 267 ALA A C 1
ATOM 2183 O O . ALA A 1 267 ? -11.798 -11.297 8.842 1.00 48.69 267 ALA A O 1
ATOM 2184 N N . ASN A 1 268 ? -11.172 -12.723 7.238 1.00 53.88 268 ASN A N 1
ATOM 2185 C CA . ASN A 1 268 ? -9.728 -12.509 7.431 1.00 53.88 268 ASN A CA 1
ATOM 2186 C C . ASN A 1 268 ? -9.085 -11.446 6.522 1.00 53.88 268 ASN A C 1
ATOM 2188 O O . ASN A 1 268 ? -7.888 -11.186 6.643 1.00 53.88 268 ASN A O 1
ATOM 2192 N N . ASN A 1 269 ? -9.849 -10.779 5.657 1.00 54.94 269 ASN A N 1
ATOM 2193 C CA . ASN A 1 269 ? -9.270 -9.991 4.568 1.00 54.94 269 ASN A CA 1
ATOM 2194 C C . ASN A 1 269 ? -9.473 -8.480 4.757 1.00 54.94 269 ASN A C 1
ATOM 2196 O O . ASN A 1 269 ? -10.289 -7.847 4.096 1.00 54.94 269 ASN A O 1
ATOM 2200 N N . ASN A 1 270 ? -8.688 -7.895 5.666 1.00 57.00 270 ASN A N 1
ATOM 2201 C CA . ASN A 1 270 ? -8.626 -6.444 5.907 1.00 57.00 270 ASN A CA 1
ATOM 2202 C C . ASN A 1 270 ? -7.701 -5.687 4.932 1.00 57.00 270 ASN A C 1
ATOM 2204 O O . ASN A 1 270 ? -7.370 -4.529 5.188 1.00 57.00 270 ASN A O 1
ATOM 2208 N N . SER A 1 271 ? -7.238 -6.311 3.846 1.00 68.88 271 SER A N 1
ATOM 2209 C CA . SER A 1 271 ? -6.400 -5.614 2.869 1.00 68.88 271 SER A CA 1
ATOM 2210 C C . SER A 1 271 ? -7.265 -4.857 1.861 1.00 68.88 271 SER A C 1
ATOM 2212 O O . SER A 1 271 ? -8.250 -5.388 1.348 1.00 68.88 271 SER A O 1
ATOM 2214 N N . ASP A 1 272 ? -6.849 -3.634 1.516 1.00 70.38 272 ASP A N 1
ATOM 2215 C CA . ASP A 1 272 ? -7.409 -2.835 0.411 1.00 70.38 272 ASP A CA 1
ATOM 2216 C C . ASP A 1 272 ? -7.348 -3.575 -0.946 1.00 70.38 272 ASP A C 1
ATOM 2218 O O . ASP A 1 272 ? -7.860 -3.102 -1.949 1.00 70.38 272 ASP A O 1
ATOM 2222 N N . ASN A 1 273 ? -6.735 -4.753 -1.019 1.00 82.00 273 ASN A N 1
ATOM 2223 C CA . ASN A 1 273 ? -6.678 -5.535 -2.245 1.00 82.00 273 ASN A CA 1
ATOM 2224 C C . ASN A 1 273 ? -7.912 -6.447 -2.383 1.00 82.00 273 ASN A C 1
ATOM 2226 O O . ASN A 1 273 ? -8.263 -6.826 -3.500 1.00 82.00 273 ASN A O 1
ATOM 2230 N N . TYR A 1 274 ? -8.585 -6.794 -1.271 1.00 85.06 274 TYR A N 1
ATOM 2231 C CA . TYR A 1 274 ? -9.572 -7.883 -1.264 1.00 85.06 274 TYR A CA 1
ATOM 2232 C C . TYR A 1 274 ? -10.811 -7.569 -2.080 1.00 85.06 274 TYR A C 1
ATOM 2234 O O . TYR A 1 274 ? -11.325 -8.411 -2.813 1.00 85.06 274 TYR A O 1
ATOM 2242 N N . PHE A 1 275 ? -11.265 -6.325 -2.002 1.00 88.31 275 PHE A N 1
ATOM 2243 C CA . PHE A 1 275 ? -12.428 -5.917 -2.765 1.00 88.31 275 PHE A CA 1
ATOM 2244 C C . PHE A 1 275 ? -12.139 -5.895 -4.276 1.00 88.31 275 PHE A C 1
ATOM 2246 O O . PHE A 1 275 ? -13.057 -6.132 -5.046 1.00 88.31 275 PHE A O 1
ATOM 2253 N N . ILE A 1 276 ? -10.890 -5.683 -4.722 1.00 92.31 276 ILE A N 1
ATOM 2254 C CA . ILE A 1 276 ? -10.546 -5.740 -6.155 1.00 92.31 276 ILE A CA 1
ATOM 2255 C C . ILE A 1 276 ? -10.752 -7.150 -6.703 1.00 92.31 276 ILE A C 1
ATOM 2257 O O . ILE A 1 276 ? -11.397 -7.308 -7.735 1.00 92.31 276 ILE A O 1
ATOM 2261 N N . SER A 1 277 ? -10.277 -8.168 -5.982 1.00 91.62 277 SER A N 1
ATOM 2262 C CA . SER A 1 277 ? -10.547 -9.577 -6.296 1.00 91.62 277 SER A CA 1
ATOM 2263 C C . SER A 1 277 ? -12.042 -9.859 -6.403 1.00 91.62 277 SER A C 1
ATOM 2265 O O . SER A 1 277 ? -12.480 -10.422 -7.399 1.00 91.62 277 SER A O 1
ATOM 2267 N N . LEU A 1 278 ? -12.833 -9.416 -5.420 1.00 90.75 278 LEU A N 1
ATOM 2268 C CA . LEU A 1 278 ? -14.279 -9.640 -5.405 1.00 90.75 278 LEU A CA 1
ATOM 2269 C C . LEU A 1 278 ? -14.983 -8.945 -6.581 1.00 90.75 278 LEU A C 1
ATOM 2271 O O . LEU A 1 278 ? -15.777 -9.564 -7.286 1.00 90.75 278 LEU A O 1
ATOM 2275 N N . LEU A 1 279 ? -14.682 -7.664 -6.806 1.00 93.81 279 LEU A N 1
ATOM 2276 C CA . LEU A 1 279 ? -15.329 -6.853 -7.838 1.00 93.81 279 LEU A CA 1
ATOM 2277 C C . LEU A 1 279 ? -14.985 -7.301 -9.254 1.00 93.81 279 LEU A C 1
ATOM 2279 O O . LEU A 1 279 ? -15.815 -7.122 -10.148 1.00 93.81 279 LEU A O 1
ATOM 2283 N N . LEU A 1 280 ? -13.773 -7.830 -9.440 1.00 95.75 280 LEU A N 1
ATOM 2284 C CA . LEU A 1 280 ? -13.251 -8.280 -10.725 1.00 95.75 280 LEU A CA 1
ATOM 2285 C C . LEU A 1 280 ? -13.297 -9.804 -10.897 1.00 95.75 280 LEU A C 1
ATOM 2287 O O . LEU A 1 280 ? -12.924 -10.292 -11.953 1.00 95.75 280 LEU A O 1
ATOM 2291 N N . GLY A 1 281 ? -13.718 -10.574 -9.893 1.00 94.50 281 GLY A N 1
ATOM 2292 C CA . GLY A 1 281 ? -13.687 -12.039 -9.946 1.00 94.50 281 GLY A CA 1
ATOM 2293 C C . GLY A 1 281 ? -12.284 -12.631 -10.144 1.00 94.50 281 GLY A C 1
ATOM 2294 O O . GLY A 1 281 ? -12.156 -13.649 -10.812 1.00 94.50 281 GLY A O 1
ATOM 2295 N N . ILE A 1 282 ? -11.236 -11.989 -9.613 1.00 94.38 282 ILE A N 1
ATOM 2296 C CA . ILE A 1 282 ? -9.851 -12.478 -9.715 1.00 94.38 282 ILE A CA 1
ATOM 2297 C C . ILE A 1 282 ? -9.492 -13.201 -8.428 1.00 94.38 282 ILE A C 1
ATOM 2299 O O . ILE A 1 282 ? -9.556 -12.601 -7.360 1.00 94.38 282 ILE A O 1
ATOM 2303 N N . ASP A 1 283 ? -9.058 -14.450 -8.505 1.00 93.12 283 ASP A N 1
ATOM 2304 C CA . ASP A 1 283 ? -8.675 -15.209 -7.318 1.00 93.12 283 ASP A CA 1
ATOM 2305 C C . ASP A 1 283 ? -7.437 -14.638 -6.615 1.00 93.12 283 ASP A C 1
ATOM 2307 O O . ASP A 1 283 ? -6.541 -14.053 -7.228 1.00 93.12 283 ASP A O 1
ATOM 2311 N N . TYR A 1 284 ? -7.364 -14.863 -5.306 1.00 90.38 284 TYR A N 1
ATOM 2312 C CA . TYR A 1 284 ? -6.156 -14.632 -4.522 1.00 90.38 284 TYR A CA 1
ATOM 2313 C C . TYR A 1 284 ? -5.186 -15.792 -4.650 1.00 90.38 284 TYR A C 1
ATOM 2315 O O . TYR A 1 284 ? -5.609 -16.948 -4.663 1.00 90.38 284 TYR A O 1
ATOM 2323 N N . TYR A 1 285 ? -3.887 -15.503 -4.626 1.00 89.12 285 TYR A N 1
ATOM 2324 C CA . TYR A 1 285 ? -2.922 -16.546 -4.310 1.00 89.12 285 TYR A CA 1
ATOM 2325 C C . TYR A 1 285 ? -3.135 -17.015 -2.866 1.00 89.12 285 TYR A C 1
ATOM 2327 O O . TYR A 1 285 ? -3.009 -16.236 -1.917 1.00 89.12 285 TYR A O 1
ATOM 2335 N N . SER A 1 286 ? -3.466 -18.293 -2.698 1.00 88.62 286 SER A N 1
ATOM 2336 C CA . SER A 1 286 ? -3.369 -18.967 -1.408 1.00 88.62 286 SER A CA 1
ATOM 2337 C C . SER A 1 286 ? -1.906 -19.257 -1.067 1.00 88.62 286 SER A C 1
ATOM 2339 O O . SER A 1 286 ? -1.017 -19.144 -1.911 1.00 88.62 286 SER A O 1
ATOM 2341 N N . GLU A 1 287 ? -1.638 -19.663 0.174 1.00 84.31 287 GLU A N 1
ATOM 2342 C CA . GLU A 1 287 ? -0.288 -20.082 0.558 1.00 84.31 287 GLU A CA 1
ATOM 2343 C C . GLU A 1 287 ? 0.212 -21.259 -0.296 1.00 84.31 287 GLU A C 1
ATOM 2345 O O . GLU A 1 287 ? 1.365 -21.254 -0.719 1.00 84.31 287 GLU A O 1
ATOM 2350 N N . ASP A 1 288 ? -0.656 -22.229 -0.600 1.00 89.94 288 ASP A N 1
ATOM 2351 C CA . ASP A 1 288 ? -0.317 -23.381 -1.444 1.00 89.94 288 ASP A CA 1
ATOM 2352 C C . ASP A 1 288 ? -0.001 -22.960 -2.888 1.00 89.94 288 ASP A C 1
ATOM 2354 O O . ASP A 1 288 ? 0.971 -23.435 -3.475 1.00 89.94 288 ASP A O 1
ATOM 2358 N N . ASP A 1 289 ? -0.747 -21.990 -3.428 1.00 91.75 289 ASP A N 1
ATOM 2359 C CA . ASP A 1 289 ? -0.464 -21.440 -4.758 1.00 91.75 289 ASP A CA 1
ATOM 2360 C C . ASP A 1 289 ? 0.912 -20.770 -4.816 1.00 91.75 289 ASP A C 1
ATOM 2362 O O . ASP A 1 289 ? 1.615 -20.908 -5.812 1.00 91.75 289 ASP A O 1
ATOM 2366 N N . LEU A 1 290 ? 1.302 -20.046 -3.759 1.00 89.56 290 LEU A N 1
ATOM 2367 C CA . LEU A 1 290 ? 2.607 -19.385 -3.674 1.00 89.56 290 LEU A CA 1
ATOM 2368 C C . LEU A 1 290 ? 3.747 -20.397 -3.494 1.00 89.56 290 LEU A C 1
ATOM 2370 O O . LEU A 1 290 ? 4.824 -20.203 -4.051 1.00 89.56 290 LEU A O 1
ATOM 2374 N N . GLN A 1 291 ? 3.532 -21.482 -2.741 1.00 89.81 291 GLN A N 1
ATOM 2375 C CA . GLN A 1 291 ? 4.530 -22.550 -2.582 1.00 89.81 291 GLN A CA 1
ATOM 2376 C C . GLN A 1 291 ? 4.759 -23.324 -3.885 1.00 89.81 291 GLN A C 1
ATOM 2378 O O . GLN A 1 291 ? 5.890 -23.708 -4.178 1.00 89.81 291 GLN A O 1
ATOM 2383 N N . ASN A 1 292 ? 3.699 -23.518 -4.670 1.00 93.94 292 ASN A N 1
ATOM 2384 C CA . ASN A 1 292 ? 3.726 -24.258 -5.930 1.00 93.94 292 ASN A CA 1
ATOM 2385 C C . ASN A 1 292 ? 3.711 -23.340 -7.164 1.00 93.94 292 ASN A C 1
ATOM 2387 O O . ASN A 1 292 ? 3.392 -23.796 -8.267 1.00 93.94 292 ASN A O 1
ATOM 2391 N N . PHE A 1 293 ? 4.039 -22.055 -6.989 1.00 94.88 293 PHE A N 1
ATOM 2392 C CA . PHE A 1 293 ? 3.948 -21.060 -8.050 1.00 94.88 293 PHE A CA 1
ATOM 2393 C C . PHE A 1 293 ? 4.857 -21.427 -9.226 1.00 94.88 293 PHE A C 1
ATOM 2395 O O . PHE A 1 293 ? 6.027 -21.778 -9.056 1.00 94.88 293 PHE A O 1
ATOM 2402 N N . LYS A 1 294 ? 4.312 -21.312 -10.438 1.00 96.69 294 LYS A N 1
ATOM 2403 C CA . LYS A 1 294 ? 5.044 -21.480 -11.693 1.00 96.69 294 LYS A CA 1
ATOM 2404 C C . LYS A 1 294 ? 4.938 -20.197 -12.495 1.00 96.69 294 LYS A C 1
ATOM 2406 O O . LYS A 1 294 ? 3.867 -19.600 -12.563 1.00 96.69 294 LYS A O 1
ATOM 2411 N N . ASP A 1 295 ? 6.044 -19.813 -13.119 1.00 95.94 295 ASP A N 1
ATOM 2412 C CA . ASP A 1 295 ? 6.076 -18.646 -13.989 1.00 95.94 295 ASP A CA 1
ATOM 2413 C C . ASP A 1 295 ? 5.075 -18.784 -15.137 1.00 95.94 295 ASP A C 1
ATOM 2415 O O . ASP A 1 295 ? 4.947 -19.843 -15.758 1.00 95.94 295 ASP A O 1
ATOM 2419 N N . TYR A 1 296 ? 4.383 -17.687 -15.437 1.00 96.75 296 TYR A N 1
ATOM 2420 C CA . TYR A 1 296 ? 3.499 -17.619 -16.592 1.00 96.75 296 TYR A CA 1
ATOM 2421 C C . TYR A 1 296 ? 4.317 -17.738 -17.892 1.00 96.75 296 TYR A C 1
ATOM 2423 O O . TYR A 1 296 ? 5.368 -17.092 -17.995 1.00 96.75 296 TYR A O 1
ATOM 2431 N N . PRO A 1 297 ? 3.855 -18.507 -18.900 1.00 97.12 297 PRO A N 1
ATOM 2432 C CA . PRO A 1 297 ? 4.587 -18.707 -20.153 1.00 97.12 297 PRO A CA 1
ATOM 2433 C C . PRO A 1 297 ? 4.972 -17.402 -20.857 1.00 97.12 297 PRO A C 1
ATOM 2435 O O . PRO A 1 297 ? 6.068 -17.292 -21.401 1.00 97.12 297 PRO A O 1
ATOM 2438 N N . GLU A 1 298 ? 4.107 -16.390 -20.804 1.00 94.69 298 GLU A N 1
ATOM 2439 C CA . GLU A 1 298 ? 4.360 -15.073 -21.387 1.00 94.69 298 GLU A CA 1
ATOM 2440 C C . GLU A 1 298 ? 5.520 -14.362 -20.682 1.00 94.69 298 GLU A C 1
ATOM 2442 O O . GLU A 1 298 ? 6.345 -13.730 -21.334 1.00 94.69 298 GLU A O 1
ATOM 2447 N N . THR A 1 299 ? 5.615 -14.490 -19.356 1.00 93.69 299 THR A N 1
ATOM 2448 C CA . THR A 1 299 ? 6.706 -13.904 -18.566 1.00 93.69 299 THR A CA 1
ATOM 2449 C C . THR A 1 299 ? 8.032 -14.606 -18.856 1.00 93.69 299 THR A C 1
ATOM 2451 O O . THR A 1 299 ? 9.046 -13.930 -19.015 1.00 93.69 299 THR A O 1
ATOM 2454 N N . ILE A 1 300 ? 8.028 -15.941 -18.974 1.00 95.81 300 ILE A N 1
ATOM 2455 C CA . ILE A 1 300 ? 9.216 -16.716 -19.372 1.00 95.81 300 ILE A CA 1
ATOM 2456 C C . ILE A 1 300 ? 9.693 -16.254 -20.748 1.00 95.81 300 ILE A C 1
ATOM 2458 O O . ILE A 1 300 ? 10.856 -15.886 -20.892 1.00 95.81 300 ILE A O 1
ATOM 2462 N N . LYS A 1 301 ? 8.777 -16.198 -21.723 1.00 95.00 301 LYS A N 1
ATOM 2463 C CA . LYS A 1 301 ? 9.082 -15.789 -23.093 1.00 95.00 301 LYS A CA 1
ATOM 2464 C C . LYS A 1 301 ? 9.677 -14.383 -23.155 1.00 95.00 301 LYS A C 1
ATOM 2466 O O . LYS A 1 301 ? 10.696 -14.202 -23.798 1.00 95.00 301 LYS A O 1
ATOM 2471 N N . ILE A 1 302 ? 9.099 -13.403 -22.457 1.00 90.81 302 ILE A N 1
ATOM 2472 C CA . ILE A 1 302 ? 9.641 -12.033 -22.439 1.00 90.81 302 ILE A CA 1
ATOM 2473 C C . ILE A 1 302 ? 11.076 -12.022 -21.902 1.00 90.81 302 ILE A C 1
ATOM 2475 O O . ILE A 1 302 ? 11.947 -11.375 -22.476 1.00 90.81 302 ILE A O 1
ATOM 2479 N N . VAL A 1 303 ? 11.351 -12.747 -20.815 1.00 90.19 303 VAL A N 1
ATOM 2480 C CA . VAL A 1 303 ? 12.714 -12.824 -20.269 1.00 90.19 303 VAL A CA 1
ATOM 2481 C C . VAL A 1 303 ? 13.652 -13.557 -21.233 1.00 90.19 303 VAL A C 1
ATOM 2483 O O . VAL A 1 303 ? 14.794 -13.133 -21.387 1.00 90.19 303 VAL A O 1
ATOM 2486 N N . ASP A 1 304 ? 13.197 -14.621 -21.896 1.00 92.69 304 ASP A N 1
ATOM 2487 C CA . ASP A 1 304 ? 13.960 -15.337 -22.924 1.00 92.69 304 ASP A CA 1
ATOM 2488 C C . ASP A 1 304 ? 14.304 -14.438 -24.115 1.00 92.69 304 ASP A C 1
ATOM 2490 O O . ASP A 1 304 ? 15.477 -14.342 -24.477 1.00 92.69 304 ASP A O 1
ATOM 2494 N N . ASP A 1 305 ? 13.313 -13.729 -24.654 1.00 89.19 305 ASP A N 1
ATOM 2495 C CA . ASP A 1 305 ? 13.462 -12.796 -25.769 1.00 89.19 305 ASP A CA 1
ATOM 2496 C C . ASP A 1 305 ? 14.447 -11.677 -25.389 1.00 89.19 305 ASP A C 1
ATOM 2498 O O . ASP A 1 305 ? 15.341 -11.344 -26.163 1.00 89.19 305 ASP A O 1
ATOM 2502 N N . LEU A 1 306 ? 14.375 -11.144 -24.162 1.00 84.94 306 LEU A N 1
ATOM 2503 C CA . LEU A 1 306 ? 15.330 -10.142 -23.671 1.00 84.94 306 LEU A CA 1
ATOM 2504 C C . LEU A 1 306 ? 16.750 -10.709 -23.500 1.00 84.94 306 LEU A C 1
ATOM 2506 O O . LEU A 1 306 ? 17.728 -10.012 -23.778 1.00 84.94 306 LEU A O 1
ATOM 2510 N N . VAL A 1 307 ? 16.890 -11.971 -23.077 1.00 85.81 307 VAL A N 1
ATOM 2511 C CA . VAL A 1 307 ? 18.190 -12.668 -23.030 1.00 85.81 307 VAL A CA 1
ATOM 2512 C C . VAL A 1 307 ? 18.759 -12.862 -24.433 1.00 85.81 307 VAL A C 1
ATOM 2514 O O . VAL A 1 307 ? 19.968 -12.729 -24.620 1.00 85.81 307 VAL A O 1
ATOM 2517 N N . GLU A 1 308 ? 17.927 -13.204 -25.412 1.00 87.31 308 GLU A N 1
ATOM 2518 C CA . GLU A 1 308 ? 18.352 -13.399 -26.797 1.00 87.31 308 GLU A CA 1
ATOM 2519 C C . GLU A 1 308 ? 18.717 -12.075 -27.470 1.00 87.31 308 GLU A C 1
ATOM 2521 O O . GLU A 1 308 ? 19.797 -11.972 -28.052 1.00 87.31 308 GLU A O 1
ATOM 2526 N N . LEU A 1 309 ? 17.886 -11.042 -27.308 1.00 82.12 309 LEU A N 1
ATOM 2527 C CA . LEU A 1 309 ? 18.188 -9.682 -27.754 1.00 82.12 309 LEU A CA 1
ATOM 2528 C C . LEU A 1 309 ? 19.536 -9.227 -27.201 1.00 82.12 309 LEU A C 1
ATOM 2530 O O . LEU A 1 309 ? 20.373 -8.759 -27.962 1.00 82.12 309 LEU A O 1
ATOM 2534 N N . LYS A 1 310 ? 19.793 -9.468 -25.911 1.00 76.50 310 LYS A N 1
ATOM 2535 C CA . LYS A 1 310 ? 21.078 -9.157 -25.273 1.00 76.50 310 LYS A CA 1
ATOM 2536 C C . LYS A 1 310 ? 22.272 -9.857 -25.931 1.00 76.50 310 LYS A C 1
ATOM 2538 O O . LYS A 1 310 ? 23.349 -9.280 -26.017 1.00 76.50 310 LYS A O 1
ATOM 2543 N N . LYS A 1 311 ? 22.122 -11.105 -26.385 1.00 82.69 311 LYS A N 1
ATOM 2544 C CA . LYS A 1 311 ? 23.207 -11.832 -27.075 1.00 82.69 311 LYS A CA 1
ATOM 2545 C C . LYS A 1 311 ? 23.502 -11.267 -28.463 1.00 82.69 311 LYS A C 1
ATOM 2547 O O . LYS A 1 311 ? 24.616 -11.436 -28.949 1.00 82.69 311 LYS A O 1
ATOM 2552 N N . ASN A 1 312 ? 22.510 -10.628 -29.073 1.00 82.81 312 ASN A N 1
ATOM 2553 C CA . ASN A 1 312 ? 22.563 -10.108 -30.433 1.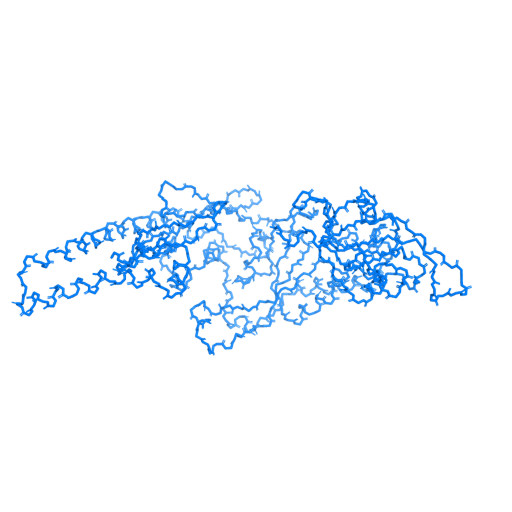00 82.81 312 ASN A CA 1
ATOM 2554 C C . ASN A 1 312 ? 22.718 -8.577 -30.488 1.00 82.81 312 ASN A C 1
ATOM 2556 O O . ASN A 1 312 ? 22.607 -8.018 -31.578 1.00 82.81 312 ASN A O 1
ATOM 2560 N N . GLU A 1 313 ? 22.967 -7.918 -29.348 1.00 75.12 313 GLU A N 1
ATOM 2561 C CA . GLU A 1 313 ? 23.174 -6.468 -29.251 1.00 75.12 313 GLU A CA 1
ATOM 2562 C C . GLU A 1 313 ? 24.313 -6.012 -30.169 1.00 75.12 313 GLU A C 1
ATOM 2564 O O . GLU A 1 313 ? 25.431 -6.537 -30.126 1.00 75.12 313 GLU A O 1
ATOM 2569 N N . LYS A 1 314 ? 24.031 -4.997 -30.984 1.00 78.56 314 LYS A N 1
ATOM 2570 C CA . LYS A 1 314 ? 24.995 -4.331 -31.861 1.00 78.56 314 LYS A CA 1
ATOM 2571 C C . LYS A 1 314 ? 25.235 -2.900 -31.393 1.00 78.56 314 LYS A C 1
ATOM 2573 O O . LYS A 1 314 ? 24.367 -2.318 -30.745 1.00 78.56 314 LYS A O 1
ATOM 2578 N N . PRO A 1 315 ? 26.365 -2.274 -31.768 1.00 72.69 315 PRO A N 1
ATOM 2579 C CA . PRO A 1 315 ? 26.608 -0.862 -31.476 1.00 72.69 315 PRO A CA 1
ATOM 2580 C C . PRO A 1 315 ? 25.465 0.070 -31.914 1.00 72.69 315 PRO A C 1
ATOM 2582 O O . PRO A 1 315 ? 25.227 1.084 -31.268 1.00 72.69 315 PRO A O 1
ATOM 2585 N N . GLU A 1 316 ? 24.720 -0.281 -32.970 1.00 77.62 316 GLU A N 1
ATOM 2586 C CA . GLU A 1 316 ? 23.589 0.520 -33.456 1.00 77.62 316 GLU A CA 1
ATOM 2587 C C . GLU A 1 316 ? 22.358 0.524 -32.528 1.00 77.62 316 GLU A C 1
ATOM 2589 O O . GLU A 1 316 ? 21.515 1.421 -32.647 1.00 77.62 316 GLU A O 1
ATOM 2594 N N . ASP A 1 317 ? 22.239 -0.446 -31.616 1.00 71.56 317 ASP A N 1
ATOM 2595 C CA . ASP A 1 317 ? 21.131 -0.548 -30.650 1.00 71.56 317 ASP A CA 1
ATOM 2596 C C . ASP A 1 317 ? 21.273 0.458 -29.498 1.00 71.56 317 ASP A C 1
ATOM 2598 O O . ASP A 1 317 ? 20.325 0.732 -28.753 1.00 71.56 317 ASP A O 1
ATOM 2602 N N . PHE A 1 318 ? 22.454 1.058 -29.387 1.00 70.19 318 PHE A N 1
ATOM 2603 C CA . PHE A 1 318 ? 22.765 2.100 -28.432 1.00 70.19 318 PHE A CA 1
ATOM 2604 C C . PHE A 1 318 ? 22.612 3.473 -29.093 1.00 70.19 318 PHE A C 1
ATOM 2606 O O . PHE A 1 318 ? 22.814 3.658 -30.298 1.00 70.19 318 PHE A O 1
ATOM 2613 N N . ASP A 1 319 ? 22.164 4.455 -28.322 1.00 67.50 319 ASP A N 1
ATOM 2614 C CA . ASP A 1 319 ? 22.209 5.843 -28.740 1.00 67.50 319 ASP A CA 1
ATOM 2615 C C . ASP A 1 319 ? 23.660 6.355 -28.725 1.00 67.50 319 ASP A C 1
ATOM 2617 O O . ASP A 1 319 ? 24.602 5.667 -28.326 1.00 67.50 319 ASP A O 1
ATOM 2621 N N . GLN A 1 320 ? 23.855 7.598 -29.161 1.00 60.47 320 GLN A N 1
ATOM 2622 C CA . GLN A 1 320 ? 25.177 8.238 -29.177 1.00 60.47 320 GLN A CA 1
ATOM 2623 C C . GLN A 1 320 ? 25.829 8.369 -27.782 1.00 60.47 320 GLN A C 1
ATOM 2625 O O . GLN A 1 320 ? 26.981 8.797 -27.678 1.00 60.47 320 GLN A O 1
ATOM 2630 N N . TRP A 1 321 ? 25.094 8.031 -26.719 1.00 57.53 321 TRP A N 1
ATOM 2631 C CA . TRP A 1 321 ? 25.506 8.075 -25.322 1.00 57.53 321 TRP A CA 1
ATOM 2632 C C . TRP A 1 321 ? 25.777 6.694 -24.735 1.00 57.53 321 TRP A C 1
ATOM 2634 O O . TRP A 1 321 ? 26.029 6.609 -23.536 1.00 57.53 321 TRP A O 1
ATOM 2644 N N . GLY A 1 322 ? 25.732 5.627 -25.539 1.00 56.50 322 GLY A N 1
ATOM 2645 C CA . GLY A 1 322 ? 25.954 4.261 -25.072 1.00 56.50 322 GLY A CA 1
ATOM 2646 C C . GLY A 1 322 ? 24.807 3.706 -24.225 1.00 56.50 322 GLY A C 1
ATOM 2647 O O . GLY A 1 322 ? 24.932 2.605 -23.696 1.00 56.50 322 GLY A O 1
ATOM 2648 N N . LEU A 1 323 ? 23.687 4.428 -24.101 1.00 62.56 323 LEU A N 1
ATOM 2649 C CA . LEU A 1 323 ? 22.451 3.890 -23.542 1.00 62.56 323 LEU A CA 1
ATOM 2650 C C . LEU A 1 323 ? 21.777 3.064 -24.625 1.00 62.56 323 LEU A C 1
ATOM 2652 O O . LEU A 1 323 ? 21.665 3.526 -25.760 1.00 62.56 323 LEU A O 1
ATOM 2656 N N . ARG A 1 324 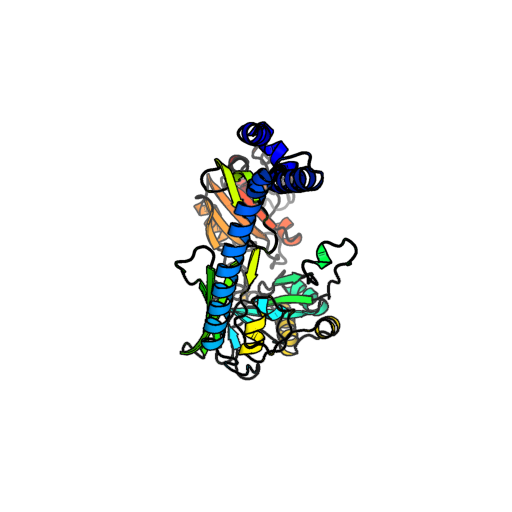? 21.270 1.870 -24.300 1.00 63.78 324 ARG A N 1
ATOM 2657 C CA . ARG A 1 324 ? 20.356 1.222 -25.244 1.00 63.78 324 ARG A CA 1
ATOM 2658 C C . ARG A 1 324 ? 19.196 2.175 -25.511 1.00 63.78 324 ARG A C 1
ATOM 2660 O O . ARG A 1 324 ? 18.662 2.771 -24.572 1.00 63.78 324 ARG A O 1
ATOM 2667 N N . LYS A 1 325 ? 18.802 2.313 -26.774 1.00 67.75 325 LYS A N 1
ATOM 2668 C CA . LYS A 1 325 ? 17.721 3.228 -27.179 1.00 67.75 325 LYS A CA 1
ATOM 2669 C C . LYS A 1 325 ? 16.393 2.934 -26.467 1.00 67.75 325 LYS A C 1
ATOM 2671 O O . LYS A 1 325 ? 15.557 3.824 -26.361 1.00 67.75 325 LYS A O 1
ATOM 2676 N N . ASP A 1 326 ? 16.217 1.721 -25.948 1.00 63.31 326 ASP A N 1
ATOM 2677 C CA . ASP A 1 326 ? 15.055 1.266 -25.182 1.00 63.31 326 ASP A CA 1
ATOM 2678 C C . ASP A 1 326 ? 15.231 1.312 -23.647 1.00 63.31 326 ASP A C 1
ATOM 2680 O O . ASP A 1 326 ? 14.335 0.899 -22.919 1.00 63.31 326 ASP A O 1
ATOM 2684 N N . SER A 1 327 ? 16.319 1.884 -23.120 1.00 62.22 327 SER A N 1
ATOM 2685 C CA . SER A 1 327 ? 16.668 1.825 -21.691 1.00 62.22 327 SER A CA 1
ATOM 2686 C C . SER A 1 327 ? 15.724 2.582 -20.721 1.00 62.22 327 SER A C 1
ATOM 2688 O O . SER A 1 327 ? 15.557 3.801 -20.859 1.00 62.22 327 SER A O 1
ATOM 2690 N N . LEU A 1 328 ? 15.116 1.917 -19.704 1.00 53.00 328 LEU A N 1
ATOM 2691 C CA . LEU A 1 328 ? 15.172 2.312 -18.268 1.00 53.00 328 LEU A CA 1
ATOM 2692 C C . LEU A 1 328 ? 15.438 3.769 -17.874 1.00 53.00 328 LEU A C 1
ATOM 2694 O O . LEU A 1 328 ? 14.580 4.508 -17.382 1.00 53.00 328 LEU A O 1
ATOM 2698 N N . TYR A 1 329 ? 16.724 4.089 -17.989 1.00 58.06 329 TYR A N 1
ATOM 2699 C CA . TYR A 1 329 ? 17.395 5.208 -17.367 1.00 58.06 329 TYR A CA 1
ATOM 2700 C C . TYR A 1 329 ? 17.543 6.306 -18.406 1.00 58.06 329 TYR A C 1
ATOM 2702 O O . TYR A 1 329 ? 18.577 6.432 -19.057 1.00 58.06 329 TYR A O 1
ATOM 2710 N N . GLN A 1 330 ? 16.508 7.132 -18.531 1.00 61.28 330 GLN A N 1
ATOM 2711 C CA . GLN A 1 330 ? 16.734 8.459 -19.078 1.00 61.28 330 GLN A CA 1
ATOM 2712 C C . GLN A 1 330 ? 17.505 9.258 -18.026 1.00 61.28 330 GLN A C 1
ATOM 2714 O O . GLN A 1 330 ? 17.046 9.331 -16.882 1.00 61.28 330 GLN A O 1
ATOM 2719 N N . PRO A 1 331 ? 18.673 9.824 -18.363 1.00 68.62 331 PRO A N 1
ATOM 2720 C CA . PRO A 1 331 ? 19.379 10.685 -17.438 1.00 68.62 331 PRO A CA 1
ATOM 2721 C C . PRO A 1 331 ? 18.469 11.857 -17.063 1.00 68.62 331 PRO A C 1
ATOM 2723 O O . PRO A 1 331 ? 18.093 12.668 -17.907 1.00 68.62 331 PRO A O 1
ATOM 2726 N N . GLN A 1 332 ? 18.076 11.923 -15.795 1.00 76.81 332 GLN A N 1
ATOM 2727 C CA . GLN A 1 332 ? 17.246 12.998 -15.279 1.00 76.81 332 GLN A CA 1
ATOM 2728 C C . GLN A 1 332 ? 18.152 14.134 -14.833 1.00 76.81 332 GLN A C 1
ATOM 2730 O O . GLN A 1 332 ? 18.891 14.004 -13.856 1.00 76.81 332 GLN A O 1
ATOM 2735 N N . ILE A 1 333 ? 18.068 15.252 -15.549 1.00 80.38 333 ILE A N 1
ATOM 2736 C CA . ILE A 1 333 ? 18.656 16.520 -15.129 1.00 80.38 333 ILE A CA 1
ATOM 2737 C C . ILE A 1 333 ? 17.558 17.310 -14.421 1.00 80.38 333 ILE A C 1
ATOM 2739 O O . ILE A 1 333 ? 16.548 17.666 -15.025 1.00 80.38 333 ILE A O 1
ATOM 2743 N N . SER A 1 334 ? 17.730 17.552 -13.128 1.00 85.19 334 SER A N 1
ATOM 2744 C CA . SER A 1 334 ? 16.733 18.213 -12.283 1.00 85.19 334 SER A CA 1
ATOM 2745 C C . SER A 1 334 ? 17.408 19.091 -11.225 1.00 85.19 334 SER A C 1
ATOM 2747 O O . SER A 1 334 ? 18.577 19.457 -11.371 1.00 85.19 334 SER A O 1
ATOM 2749 N N . GLN A 1 335 ? 16.675 19.480 -10.180 1.00 85.12 335 GLN A N 1
ATOM 2750 C CA . GLN A 1 335 ? 17.252 20.093 -8.988 1.00 85.12 335 GLN A CA 1
ATOM 2751 C C . GLN A 1 335 ? 16.876 19.285 -7.744 1.00 85.12 335 GLN A C 1
ATOM 2753 O O . GLN A 1 335 ? 15.708 18.947 -7.552 1.00 85.12 335 GLN A O 1
ATOM 2758 N N . LYS A 1 336 ? 17.847 19.034 -6.862 1.00 80.75 336 LYS A N 1
ATOM 2759 C CA . LYS A 1 336 ? 17.650 18.415 -5.547 1.00 80.75 336 LYS A CA 1
ATOM 2760 C C . LYS A 1 336 ? 18.155 19.369 -4.472 1.00 80.75 336 LYS A C 1
ATOM 2762 O O . LYS A 1 336 ? 19.320 19.753 -4.482 1.00 80.75 336 LYS A O 1
ATOM 2767 N N . ASN A 1 337 ? 17.271 19.781 -3.564 1.00 83.38 337 ASN A N 1
ATOM 2768 C CA . ASN A 1 337 ? 17.568 20.768 -2.515 1.00 83.38 337 ASN A CA 1
ATOM 2769 C C . ASN A 1 337 ? 18.153 22.090 -3.064 1.00 83.38 337 ASN A C 1
ATOM 2771 O O . ASN A 1 337 ? 19.008 22.706 -2.437 1.00 83.38 337 ASN A O 1
ATOM 2775 N N . GLY A 1 338 ? 17.719 22.507 -4.261 1.00 86.38 338 GLY A N 1
ATOM 2776 C CA . GLY A 1 338 ? 18.215 23.709 -4.944 1.00 86.38 338 GLY A CA 1
ATOM 2777 C C . GLY A 1 338 ? 19.535 23.534 -5.708 1.00 86.38 338 GLY A C 1
ATOM 2778 O O . GLY A 1 338 ? 19.954 24.461 -6.398 1.00 86.38 338 GLY A O 1
ATOM 2779 N N . TYR A 1 339 ? 20.171 22.360 -5.643 1.00 87.88 339 TYR A N 1
ATOM 2780 C CA . TYR A 1 339 ? 21.377 22.045 -6.410 1.00 87.88 339 TYR A CA 1
ATOM 2781 C C . TYR A 1 339 ? 21.022 21.327 -7.712 1.00 87.88 339 TYR A C 1
ATOM 2783 O O . TYR A 1 339 ? 20.127 20.481 -7.696 1.00 87.88 339 TYR A O 1
ATOM 2791 N N . PRO A 1 340 ? 21.720 21.600 -8.828 1.00 90.56 340 PRO A N 1
ATOM 2792 C CA . PRO A 1 340 ? 21.590 20.805 -10.043 1.00 90.56 340 PRO A CA 1
ATOM 2793 C C . PRO A 1 340 ? 21.841 19.330 -9.731 1.00 90.56 340 PRO A C 1
ATOM 2795 O O . PRO A 1 340 ? 22.828 18.990 -9.075 1.00 90.56 340 PRO A O 1
ATOM 2798 N N . SER A 1 341 ? 20.956 18.456 -10.193 1.00 87.06 341 SER A N 1
ATOM 2799 C CA . SER A 1 341 ? 21.057 17.018 -9.979 1.00 87.06 341 SER A CA 1
ATOM 2800 C C . SER A 1 341 ? 21.082 16.257 -11.289 1.00 87.06 341 SER A C 1
ATOM 2802 O O . SER A 1 341 ? 20.344 16.590 -12.215 1.00 87.06 341 SER A O 1
ATOM 2804 N N . PHE A 1 342 ? 21.904 15.214 -11.330 1.00 84.38 342 PHE A N 1
ATOM 2805 C CA . PHE A 1 342 ? 21.939 14.246 -12.414 1.00 84.38 342 PHE A CA 1
ATOM 2806 C C . PHE A 1 342 ? 21.711 12.847 -11.849 1.00 84.38 342 PHE A C 1
ATOM 2808 O O . PHE A 1 342 ? 22.465 12.389 -10.986 1.00 84.38 342 PHE A O 1
ATOM 2815 N N . VAL A 1 343 ? 20.681 12.170 -12.352 1.00 77.94 343 VAL A N 1
ATOM 2816 C CA . VAL A 1 343 ? 20.375 10.776 -12.013 1.00 77.94 343 VAL A CA 1
ATOM 2817 C C . VAL A 1 343 ? 20.396 9.945 -13.287 1.00 77.94 343 VAL A C 1
ATOM 2819 O O . VAL A 1 343 ? 19.598 10.208 -14.181 1.00 77.94 343 VAL A O 1
ATOM 2822 N N . GLY A 1 344 ? 21.284 8.958 -13.416 1.00 72.81 344 GLY A N 1
ATOM 2823 C CA . GLY A 1 344 ? 21.383 8.202 -14.672 1.00 72.81 344 GLY A CA 1
ATOM 2824 C C . GLY A 1 344 ? 22.458 7.122 -14.712 1.00 72.81 344 GLY A C 1
ATOM 2825 O O . GLY A 1 344 ? 23.064 6.783 -13.704 1.00 72.81 344 GLY A O 1
ATOM 2826 N N . VAL A 1 345 ? 22.702 6.562 -15.894 1.00 68.69 345 VAL A N 1
ATOM 2827 C CA . VAL A 1 345 ? 23.833 5.655 -16.140 1.00 68.69 345 VAL A CA 1
ATOM 2828 C C . VAL A 1 345 ? 24.839 6.390 -17.017 1.00 68.69 345 VAL A C 1
ATOM 2830 O O . VAL A 1 345 ? 24.453 7.023 -17.999 1.00 68.69 345 VAL A O 1
ATOM 2833 N N . VAL A 1 346 ? 26.116 6.350 -16.646 1.00 68.56 346 VAL A N 1
ATOM 2834 C CA . VAL A 1 346 ? 27.205 6.961 -17.415 1.00 68.56 346 VAL A CA 1
ATOM 2835 C C . VAL A 1 346 ? 27.941 5.872 -18.166 1.00 68.56 346 VAL A C 1
ATOM 2837 O O . VAL A 1 346 ? 28.574 5.010 -17.558 1.00 68.56 346 VAL A O 1
ATOM 2840 N N . TYR A 1 347 ? 27.868 5.937 -19.491 1.00 64.31 347 TYR A N 1
ATOM 2841 C CA . TYR A 1 347 ? 28.688 5.128 -20.381 1.00 64.31 347 TYR A CA 1
ATOM 2842 C C . TYR A 1 347 ? 29.887 5.959 -20.827 1.00 64.31 347 TYR A C 1
ATOM 2844 O O . TYR A 1 347 ? 29.789 7.161 -21.075 1.00 64.31 347 TYR A O 1
ATOM 2852 N N . THR A 1 348 ? 31.041 5.314 -20.895 1.00 58.59 348 THR A N 1
ATOM 2853 C CA . THR A 1 348 ? 32.355 5.964 -20.947 1.00 58.59 348 THR A CA 1
ATOM 2854 C C . THR A 1 348 ? 32.806 6.381 -22.354 1.00 58.59 348 THR A C 1
ATOM 2856 O O . THR A 1 348 ? 33.949 6.795 -22.523 1.00 58.59 348 THR A O 1
ATOM 2859 N N . GLN A 1 349 ? 31.944 6.271 -23.372 1.00 57.44 349 GLN A N 1
ATOM 2860 C CA . GLN A 1 349 ? 32.367 6.317 -24.778 1.00 57.44 349 GLN A CA 1
ATOM 2861 C C . GLN A 1 349 ? 32.500 7.712 -25.408 1.00 57.44 349 GLN A C 1
ATOM 2863 O O . GLN A 1 349 ? 33.150 7.819 -26.444 1.00 57.44 349 GLN A O 1
ATOM 2868 N N . ASN A 1 350 ? 31.886 8.772 -24.867 1.00 56.09 350 ASN A N 1
ATOM 2869 C CA . ASN A 1 350 ? 31.839 10.046 -25.592 1.00 56.09 350 ASN A CA 1
ATOM 2870 C C . ASN A 1 350 ? 31.829 11.262 -24.655 1.00 56.09 350 ASN A C 1
ATOM 2872 O O . ASN A 1 350 ? 30.874 11.451 -23.898 1.00 56.09 350 ASN A O 1
ATOM 2876 N N . GLU A 1 351 ? 32.841 12.135 -24.762 1.00 59.72 351 GLU A N 1
ATOM 2877 C CA . GLU A 1 351 ? 32.948 13.389 -23.988 1.00 59.72 351 GLU A CA 1
ATOM 2878 C C . GLU A 1 351 ? 31.765 14.364 -24.218 1.00 59.72 351 GLU A C 1
ATOM 2880 O O . GLU A 1 351 ? 31.673 15.399 -23.563 1.00 59.72 351 GLU A O 1
ATOM 2885 N N . GLY A 1 352 ? 30.835 14.045 -25.126 1.00 62.31 352 GLY A N 1
ATOM 2886 C CA . GLY A 1 352 ? 29.620 14.819 -25.390 1.00 62.31 352 GLY A CA 1
ATOM 2887 C C . GLY A 1 352 ? 28.383 14.436 -24.566 1.00 62.31 352 GLY A C 1
ATOM 2888 O O . GLY A 1 352 ? 27.381 15.138 -24.671 1.00 62.31 352 GLY A O 1
ATOM 2889 N N . GLY A 1 353 ? 28.421 13.350 -23.776 1.00 70.19 353 GLY A N 1
ATOM 2890 C CA . GLY A 1 353 ? 27.267 12.776 -23.056 1.00 70.19 353 GLY A CA 1
ATOM 2891 C C . GLY A 1 353 ? 26.398 13.766 -22.273 1.00 70.19 353 GLY A C 1
ATOM 2892 O O . GLY A 1 353 ? 26.909 14.789 -21.824 1.00 70.19 353 GLY A O 1
ATOM 2893 N N . PRO A 1 354 ? 25.111 13.471 -21.997 1.00 74.25 354 PRO A N 1
ATOM 2894 C CA . PRO A 1 354 ? 24.280 14.312 -21.133 1.00 74.25 354 PRO A CA 1
ATOM 2895 C C . PRO A 1 354 ? 24.899 14.478 -19.740 1.00 74.25 354 PRO A C 1
ATOM 2897 O O . PRO A 1 354 ? 24.795 15.553 -19.161 1.00 74.25 354 PRO A O 1
ATOM 2900 N N . PHE A 1 355 ? 25.611 13.463 -19.235 1.00 81.00 355 PHE A N 1
ATOM 2901 C CA . PHE A 1 355 ? 26.419 13.587 -18.020 1.00 81.00 355 PHE A CA 1
ATOM 2902 C C . PHE A 1 355 ? 27.584 14.564 -18.197 1.00 81.00 355 PHE A C 1
ATOM 2904 O O . PHE A 1 355 ? 27.723 15.486 -17.406 1.00 81.00 355 PHE A O 1
ATOM 2911 N N . TYR A 1 356 ? 28.384 14.415 -19.255 1.00 78.00 356 TYR A N 1
ATOM 2912 C CA . TYR A 1 356 ? 29.520 15.298 -19.534 1.00 78.00 356 TYR A CA 1
ATOM 2913 C C . TYR A 1 356 ? 29.062 16.751 -19.709 1.00 78.00 356 TYR A C 1
ATOM 2915 O O . TYR A 1 356 ? 29.580 17.649 -19.052 1.00 78.00 356 TYR A O 1
ATOM 2923 N N . SER A 1 357 ? 28.016 16.965 -20.507 1.00 82.56 357 SER A N 1
ATOM 2924 C CA . SER A 1 357 ? 27.347 18.253 -20.693 1.00 82.56 357 SER A CA 1
ATOM 2925 C C . SER A 1 357 ? 26.823 18.818 -19.371 1.00 82.56 357 SER A C 1
ATOM 2927 O O . SER A 1 357 ? 27.010 20.001 -19.095 1.00 82.56 357 SER A O 1
ATOM 2929 N N . PHE A 1 358 ? 26.208 17.986 -18.524 1.00 85.94 358 PHE A N 1
ATOM 2930 C CA . PHE A 1 358 ? 25.744 18.390 -17.198 1.00 85.94 358 PHE A CA 1
ATOM 2931 C C . PHE A 1 358 ? 26.902 18.820 -16.290 1.00 85.94 358 PHE A C 1
ATOM 2933 O O . PHE A 1 358 ? 26.820 19.874 -15.659 1.00 85.94 358 PHE A O 1
ATOM 2940 N N . ILE A 1 359 ? 27.983 18.040 -16.229 1.00 86.31 359 ILE A N 1
ATOM 2941 C CA . ILE A 1 359 ? 29.166 18.366 -15.425 1.00 86.31 359 ILE A CA 1
ATOM 2942 C C . ILE A 1 359 ? 29.803 19.667 -15.927 1.00 86.31 359 ILE A C 1
ATOM 2944 O O . ILE A 1 359 ? 30.080 20.569 -15.140 1.00 86.31 359 ILE A O 1
ATOM 2948 N N . GLU A 1 360 ? 29.948 19.822 -17.239 1.00 84.75 360 GLU A N 1
ATOM 2949 C CA . GLU A 1 360 ? 30.493 21.021 -17.878 1.00 84.75 360 GLU A CA 1
ATOM 2950 C C . GLU A 1 360 ? 29.669 22.287 -17.593 1.00 84.75 360 GLU A C 1
ATOM 2952 O O . GLU A 1 360 ? 30.222 23.320 -17.211 1.00 84.75 360 GLU A O 1
ATOM 2957 N N . GLN A 1 361 ? 28.339 22.210 -17.695 1.00 88.31 361 GLN A N 1
ATOM 2958 C CA . GLN A 1 361 ? 27.430 23.327 -17.389 1.00 88.31 361 GLN A CA 1
ATOM 2959 C C . GLN A 1 361 ? 27.417 23.716 -15.901 1.00 88.31 361 GLN A C 1
ATOM 2961 O O . GLN A 1 361 ? 26.977 24.814 -15.534 1.00 88.31 361 GLN A O 1
ATOM 2966 N N . ASN A 1 362 ? 27.886 22.821 -15.030 1.00 88.81 362 ASN A N 1
ATOM 2967 C CA . ASN A 1 362 ? 27.890 22.998 -13.583 1.00 88.81 362 ASN A CA 1
ATOM 2968 C C . ASN A 1 362 ? 29.300 23.065 -12.982 1.00 88.81 362 ASN A C 1
ATOM 2970 O O . ASN A 1 362 ? 29.467 22.832 -11.785 1.00 88.81 362 ASN A O 1
ATOM 2974 N N . ARG A 1 363 ? 30.301 23.456 -13.781 1.00 88.50 363 ARG A N 1
ATOM 2975 C CA . ARG A 1 363 ? 31.653 23.771 -13.295 1.00 88.50 363 ARG A CA 1
ATOM 2976 C C . ARG A 1 363 ? 31.634 24.762 -12.134 1.00 88.50 363 ARG A C 1
ATOM 2978 O O . ARG A 1 363 ? 30.852 25.713 -12.130 1.00 88.50 363 ARG A O 1
ATOM 2985 N N . ASP A 1 364 ? 32.509 24.515 -11.161 1.00 86.62 364 ASP A N 1
ATOM 2986 C CA . ASP A 1 364 ? 32.659 25.280 -9.920 1.00 86.62 364 ASP A CA 1
ATOM 2987 C C . ASP A 1 364 ? 31.395 25.312 -9.025 1.00 86.62 364 ASP A C 1
ATOM 2989 O O . ASP A 1 364 ? 31.373 26.009 -8.007 1.00 86.62 364 ASP A O 1
ATOM 2993 N N . LYS A 1 365 ? 30.350 24.533 -9.348 1.00 89.31 365 LYS A N 1
ATOM 2994 C CA . LYS A 1 365 ? 29.134 24.383 -8.532 1.00 89.31 365 LYS A CA 1
ATOM 2995 C C . LYS A 1 365 ? 29.140 23.063 -7.769 1.00 89.31 365 LYS A C 1
ATOM 2997 O O . LYS A 1 365 ? 29.855 22.121 -8.111 1.00 89.31 365 LYS A O 1
ATOM 3002 N N . ILE A 1 366 ? 28.309 23.004 -6.731 1.00 86.31 366 ILE A N 1
ATOM 3003 C CA . ILE A 1 366 ? 27.929 21.746 -6.087 1.00 86.31 366 ILE A CA 1
ATOM 3004 C C . ILE A 1 366 ? 26.763 21.152 -6.879 1.00 86.31 366 ILE A C 1
ATOM 3006 O O . ILE A 1 366 ? 25.791 21.850 -7.173 1.00 86.31 366 ILE A O 1
ATOM 3010 N N . VAL A 1 367 ? 26.873 19.877 -7.220 1.00 87.62 367 VAL A N 1
ATOM 3011 C CA . VAL A 1 367 ? 25.851 19.088 -7.903 1.00 87.62 367 VAL A CA 1
ATOM 3012 C C . VAL A 1 367 ? 25.518 17.857 -7.079 1.00 87.62 367 VAL A C 1
ATOM 3014 O O . VAL A 1 367 ? 26.362 17.352 -6.345 1.00 87.62 367 VAL A O 1
ATOM 3017 N N . TYR A 1 368 ? 24.302 17.349 -7.216 1.00 86.62 368 TYR A N 1
ATOM 3018 C CA . TYR A 1 368 ? 23.951 16.030 -6.708 1.00 86.62 368 TYR A CA 1
ATOM 3019 C C . TYR A 1 368 ? 24.058 15.003 -7.834 1.00 86.62 368 TYR A C 1
ATOM 3021 O O . TYR A 1 368 ? 23.435 15.169 -8.882 1.00 86.62 368 TYR A O 1
ATOM 3029 N N . LEU A 1 369 ? 24.826 13.942 -7.625 1.00 85.19 369 LEU A N 1
ATOM 3030 C CA . LEU A 1 369 ? 24.964 12.852 -8.585 1.00 85.19 369 LEU A CA 1
ATOM 3031 C C . LEU A 1 369 ? 24.403 11.580 -7.962 1.00 85.19 369 LEU A C 1
ATOM 3033 O O . LEU A 1 369 ? 24.745 11.258 -6.830 1.00 85.19 369 LEU A O 1
ATOM 3037 N N . ASP A 1 370 ? 23.554 10.872 -8.698 1.00 81.50 370 ASP A N 1
ATOM 3038 C CA . ASP A 1 370 ? 23.085 9.521 -8.380 1.00 81.50 370 ASP A CA 1
ATOM 3039 C C . ASP A 1 370 ? 23.188 8.669 -9.643 1.00 81.50 370 ASP A C 1
ATOM 3041 O O . ASP A 1 370 ? 22.318 8.685 -10.517 1.00 81.50 370 ASP A O 1
ATOM 3045 N N . VAL A 1 371 ? 24.330 8.019 -9.815 1.00 78.62 371 VAL A N 1
ATOM 3046 C CA . VAL A 1 371 ? 24.729 7.518 -11.121 1.00 78.62 371 VAL A CA 1
ATOM 3047 C C . VAL A 1 371 ? 25.407 6.169 -11.028 1.00 78.62 371 VAL A C 1
ATOM 3049 O O . VAL A 1 371 ? 26.169 5.883 -10.106 1.00 78.62 371 VAL A O 1
ATOM 3052 N N . ARG A 1 372 ? 25.148 5.326 -12.020 1.00 72.25 372 ARG A N 1
ATOM 3053 C CA . ARG A 1 372 ? 25.810 4.029 -12.173 1.00 72.25 372 ARG A CA 1
ATOM 3054 C C . ARG A 1 372 ? 26.747 4.048 -13.367 1.00 72.25 372 ARG A C 1
ATOM 3056 O O . ARG A 1 372 ? 26.406 4.619 -14.400 1.00 72.25 372 ARG A O 1
ATOM 3063 N N . ALA A 1 373 ? 27.911 3.424 -13.237 1.00 70.00 373 ALA A N 1
ATOM 3064 C CA . ALA A 1 373 ? 28.761 3.170 -14.392 1.00 70.00 373 ALA A CA 1
ATOM 3065 C C . ALA A 1 373 ? 28.115 2.083 -15.272 1.00 70.00 373 ALA A C 1
ATOM 3067 O O . ALA A 1 373 ? 27.709 1.039 -14.764 1.00 70.00 373 ALA A O 1
ATOM 3068 N N . GLY A 1 374 ? 27.972 2.348 -16.572 1.00 62.22 374 GLY A N 1
ATOM 3069 C CA . GLY A 1 374 ? 27.534 1.348 -17.547 1.00 62.22 374 GLY A CA 1
ATOM 3070 C C . GLY A 1 374 ? 28.679 0.413 -17.968 1.00 62.22 374 GLY A C 1
ATOM 3071 O O . GLY A 1 374 ? 29.846 0.747 -17.747 1.00 62.22 374 GLY A O 1
ATOM 3072 N N . PRO A 1 375 ? 28.382 -0.746 -18.588 1.00 57.50 375 PRO A N 1
ATOM 3073 C CA . PRO A 1 375 ? 29.403 -1.651 -19.113 1.00 57.50 375 PRO A CA 1
ATOM 3074 C C . PRO A 1 375 ? 30.299 -0.954 -20.144 1.00 57.50 375 PRO A C 1
ATOM 3076 O O . PRO A 1 375 ? 29.816 -0.194 -20.986 1.00 57.50 375 PRO A O 1
ATOM 3079 N N . ASN A 1 376 ? 31.599 -1.262 -20.120 1.00 57.00 376 ASN A N 1
ATOM 3080 C CA . ASN A 1 376 ? 32.509 -0.832 -21.177 1.00 57.00 376 ASN A CA 1
ATOM 3081 C C . ASN A 1 376 ? 32.191 -1.607 -22.465 1.00 57.00 376 ASN A C 1
ATOM 3083 O O . ASN A 1 376 ? 32.504 -2.790 -22.593 1.00 57.00 376 ASN A O 1
ATOM 3087 N N . THR A 1 377 ? 31.525 -0.949 -23.409 1.00 52.44 377 THR A N 1
ATOM 3088 C CA . THR A 1 377 ? 31.105 -1.545 -24.684 1.00 52.44 377 THR A CA 1
ATOM 3089 C C . THR A 1 377 ? 32.212 -1.548 -25.741 1.00 52.44 377 THR A C 1
ATOM 3091 O O . THR A 1 377 ? 32.047 -2.186 -26.776 1.00 52.44 377 THR A O 1
ATOM 3094 N N . ASN A 1 378 ? 33.362 -0.911 -25.483 1.00 47.88 378 ASN A N 1
ATOM 3095 C CA . ASN A 1 378 ? 34.543 -1.015 -26.338 1.00 47.88 378 ASN A CA 1
ATOM 3096 C C . ASN A 1 378 ? 35.614 -1.872 -25.661 1.00 47.88 378 ASN A C 1
ATOM 3098 O O . ASN A 1 378 ? 36.128 -1.531 -24.601 1.00 47.88 378 ASN A O 1
ATOM 3102 N N . GLY A 1 379 ? 36.060 -2.932 -26.338 1.00 51.06 379 GLY A N 1
ATOM 3103 C CA . GLY A 1 379 ? 37.257 -3.690 -25.949 1.00 51.06 379 GLY A CA 1
ATOM 3104 C C . GLY A 1 379 ? 38.573 -2.898 -26.049 1.00 51.06 379 GLY A C 1
ATOM 3105 O O . GLY A 1 379 ? 39.635 -3.508 -26.031 1.00 51.06 379 GLY A O 1
ATOM 3106 N N . ASN A 1 380 ? 38.514 -1.567 -26.190 1.00 50.44 380 ASN A N 1
ATOM 3107 C CA . ASN A 1 380 ? 39.659 -0.672 -26.310 1.00 50.44 380 ASN A CA 1
ATOM 3108 C C . ASN A 1 380 ? 39.582 0.388 -25.196 1.00 50.44 380 ASN A C 1
ATOM 3110 O O . ASN A 1 380 ? 38.725 1.270 -25.220 1.00 50.44 380 ASN A O 1
ATOM 3114 N N . SER A 1 381 ? 40.461 0.268 -24.201 1.00 50.88 381 SER A N 1
ATOM 3115 C CA . SER A 1 381 ? 40.518 1.060 -22.959 1.00 50.88 381 SER A CA 1
ATOM 3116 C C . SER A 1 381 ? 40.971 2.518 -23.133 1.00 50.88 381 SER A C 1
ATOM 3118 O O . SER A 1 381 ? 40.931 3.306 -22.194 1.00 50.88 381 SER A O 1
ATOM 3120 N N . SER A 1 382 ? 41.412 2.914 -24.324 1.00 42.50 382 SER A N 1
ATOM 3121 C CA . SER A 1 382 ? 42.284 4.081 -24.506 1.00 42.50 382 SER A CA 1
ATOM 3122 C C . SER A 1 382 ? 41.600 5.444 -24.700 1.00 42.50 382 SER A C 1
ATOM 3124 O O . SER A 1 382 ? 42.299 6.428 -24.895 1.00 42.50 382 SER A O 1
ATOM 3126 N N . SER A 1 383 ? 40.267 5.569 -24.645 1.00 43.25 383 SER A N 1
ATOM 3127 C CA . SER A 1 383 ? 39.582 6.845 -24.988 1.00 43.25 383 SER A CA 1
ATOM 3128 C C . SER A 1 383 ? 38.581 7.374 -23.957 1.00 43.25 383 SER A C 1
ATOM 3130 O O . SER A 1 383 ? 37.773 8.251 -24.258 1.00 43.25 383 SER A O 1
ATOM 3132 N N . ILE A 1 384 ? 38.637 6.893 -22.715 1.00 48.94 384 ILE A N 1
ATOM 3133 C CA . ILE A 1 384 ? 37.691 7.320 -21.680 1.00 48.94 384 ILE A CA 1
ATOM 3134 C C . ILE A 1 384 ? 38.157 8.644 -21.064 1.00 48.94 384 ILE A C 1
ATOM 3136 O O . ILE A 1 384 ? 39.212 8.704 -20.433 1.00 48.94 384 ILE A O 1
ATOM 3140 N N . GLY A 1 385 ? 37.340 9.697 -21.194 1.00 52.00 385 GLY A N 1
ATOM 3141 C CA . GLY A 1 385 ? 37.478 10.920 -20.402 1.00 52.00 385 GLY A CA 1
ATOM 3142 C C . GLY A 1 385 ? 37.376 10.567 -18.919 1.00 52.00 385 GLY A C 1
ATOM 3143 O O . GLY A 1 385 ? 36.305 10.208 -18.425 1.00 52.00 385 GLY A O 1
ATOM 3144 N N . VAL A 1 386 ? 38.514 10.585 -18.230 1.00 52.34 386 VAL A N 1
ATOM 3145 C CA . VAL A 1 386 ? 38.631 10.155 -16.840 1.00 52.34 386 VAL A CA 1
ATOM 3146 C C . VAL A 1 386 ? 38.078 11.251 -15.936 1.00 52.34 386 VAL A C 1
ATOM 3148 O O . VAL A 1 386 ? 38.607 12.357 -15.907 1.00 52.34 386 VAL A O 1
ATOM 3151 N N . TYR A 1 387 ? 37.068 10.940 -15.132 1.00 58.66 387 TYR A N 1
ATOM 3152 C CA . TYR A 1 387 ? 36.735 11.768 -13.976 1.00 58.66 387 TYR A CA 1
ATOM 3153 C C . TYR A 1 387 ? 37.399 11.196 -12.735 1.00 58.66 387 TYR A C 1
ATOM 3155 O O . TYR A 1 387 ? 37.295 10.000 -12.465 1.00 58.66 387 TYR A O 1
ATOM 3163 N N . GLY A 1 388 ? 38.067 12.059 -11.983 1.00 60.91 388 GLY A N 1
ATOM 3164 C CA . GLY A 1 388 ? 38.631 11.717 -10.693 1.00 60.91 388 GLY A CA 1
ATOM 3165 C C . GLY A 1 388 ? 37.630 12.010 -9.587 1.00 60.91 388 GLY A C 1
ATOM 3166 O O . GLY A 1 388 ? 37.349 13.177 -9.335 1.00 60.91 388 GLY A O 1
ATOM 3167 N N . VAL A 1 389 ? 37.079 10.989 -8.928 1.00 62.78 389 VAL A N 1
ATOM 3168 C CA . VAL A 1 389 ? 36.232 11.187 -7.739 1.00 62.78 389 VAL A CA 1
ATOM 3169 C C . VAL A 1 389 ? 37.106 11.085 -6.492 1.00 62.78 389 VAL A C 1
ATOM 3171 O O . VAL A 1 389 ? 37.678 10.021 -6.256 1.00 62.78 389 VAL A O 1
ATOM 3174 N N . CYS A 1 390 ? 37.197 12.150 -5.689 1.00 67.38 390 CYS A N 1
ATOM 3175 C CA . CYS A 1 390 ? 37.872 12.105 -4.386 1.00 67.38 390 CYS A CA 1
ATOM 3176 C C . CYS A 1 390 ? 36.925 12.492 -3.249 1.00 67.38 390 CYS A C 1
ATOM 3178 O O . CYS A 1 390 ? 36.050 13.346 -3.401 1.00 67.38 390 CYS A O 1
ATOM 3180 N N . LYS A 1 391 ? 37.187 11.917 -2.073 1.00 64.56 391 LYS A N 1
ATOM 3181 C CA . LYS A 1 391 ? 36.436 12.183 -0.844 1.00 64.56 391 LYS A CA 1
ATOM 3182 C C . LYS A 1 391 ? 36.740 13.556 -0.235 1.00 64.56 391 LYS A C 1
ATOM 3184 O O . LYS A 1 391 ? 35.851 14.200 0.296 1.00 64.56 391 LYS A O 1
ATOM 3189 N N . ALA A 1 392 ? 37.983 14.032 -0.328 1.00 65.00 392 ALA A N 1
ATOM 3190 C CA . ALA A 1 392 ? 38.352 15.365 0.142 1.00 65.00 392 ALA A CA 1
ATOM 3191 C C . ALA A 1 392 ? 39.325 16.058 -0.816 1.00 65.00 392 ALA A C 1
ATOM 3193 O O . ALA A 1 392 ? 40.160 15.430 -1.462 1.00 65.00 392 ALA A O 1
ATOM 3194 N N . ARG A 1 393 ? 39.275 17.397 -0.862 1.00 61.41 393 ARG A N 1
ATOM 3195 C CA . ARG A 1 393 ? 40.117 18.217 -1.756 1.00 61.41 393 ARG A CA 1
ATOM 3196 C C . ARG A 1 393 ? 41.621 17.999 -1.551 1.00 61.41 393 ARG A C 1
ATOM 3198 O O . ARG A 1 393 ? 42.383 18.077 -2.508 1.00 61.41 393 ARG A O 1
ATOM 3205 N N . LYS A 1 394 ? 42.035 17.744 -0.307 1.00 64.00 394 LYS A N 1
ATOM 3206 C CA . LYS A 1 394 ? 43.430 17.456 0.070 1.00 64.00 394 LYS A CA 1
ATOM 3207 C C . LYS A 1 394 ? 43.929 16.105 -0.461 1.00 64.00 394 LYS A C 1
ATOM 3209 O O . LYS A 1 394 ? 45.131 15.935 -0.593 1.00 64.00 394 LYS A O 1
ATOM 3214 N N . ASP A 1 395 ? 43.014 15.192 -0.785 1.00 62.72 395 ASP A N 1
ATOM 3215 C CA . ASP A 1 395 ? 43.336 13.864 -1.312 1.00 62.72 395 ASP A CA 1
ATOM 3216 C C . ASP A 1 395 ? 43.432 13.883 -2.852 1.00 62.72 395 ASP A C 1
ATOM 3218 O O . ASP A 1 395 ? 43.990 12.973 -3.445 1.00 62.72 395 ASP A O 1
ATOM 3222 N N . CYS A 1 396 ? 42.953 14.943 -3.521 1.00 60.41 396 CYS A N 1
ATOM 3223 C CA . CYS A 1 396 ? 43.043 15.083 -4.983 1.00 60.41 396 CYS A CA 1
ATOM 3224 C C . CYS A 1 396 ? 44.388 15.647 -5.480 1.00 60.41 396 CYS A C 1
ATOM 3226 O O . CYS A 1 396 ? 44.559 15.889 -6.675 1.00 60.41 396 CYS A O 1
ATOM 3228 N N . THR A 1 397 ? 45.343 15.952 -4.598 1.00 54.03 397 THR A N 1
ATOM 3229 C CA . THR A 1 397 ? 46.585 16.610 -5.013 1.00 54.03 397 THR A CA 1
ATOM 3230 C C . THR A 1 397 ? 47.633 15.586 -5.454 1.00 54.03 397 THR A C 1
ATOM 3232 O O . THR A 1 397 ? 48.367 15.038 -4.638 1.00 54.03 397 THR A O 1
ATOM 3235 N N . SER A 1 398 ? 47.763 15.430 -6.775 1.00 51.53 398 SER A N 1
ATOM 3236 C CA . SER A 1 398 ? 48.970 15.017 -7.525 1.00 51.53 398 SER A CA 1
ATOM 3237 C C . SER A 1 398 ? 49.304 13.536 -7.748 1.00 51.53 398 SER A C 1
ATOM 3239 O O . SER A 1 398 ? 50.251 13.278 -8.492 1.00 51.53 398 SER A O 1
ATOM 3241 N N . ARG A 1 399 ? 48.554 12.558 -7.224 1.00 52.97 399 ARG A N 1
ATOM 3242 C CA . ARG A 1 399 ? 48.746 11.148 -7.617 1.00 52.97 399 ARG A CA 1
ATOM 3243 C C . ARG A 1 399 ? 47.535 10.602 -8.351 1.00 52.97 399 ARG A C 1
ATOM 3245 O O . ARG A 1 399 ? 46.426 10.609 -7.836 1.00 52.97 399 ARG A O 1
ATOM 3252 N N . THR A 1 400 ? 47.778 10.103 -9.560 1.00 51.56 400 THR A N 1
ATOM 3253 C CA . THR A 1 400 ? 46.784 9.397 -10.372 1.00 51.56 400 THR A CA 1
ATOM 3254 C C . THR A 1 400 ? 46.191 8.185 -9.648 1.00 51.56 400 THR A C 1
ATOM 3256 O O . THR A 1 400 ? 45.046 7.840 -9.904 1.00 51.56 400 THR A O 1
ATOM 3259 N N . ASP A 1 401 ? 46.933 7.596 -8.707 1.00 48.34 401 ASP A N 1
ATOM 3260 C CA . ASP A 1 401 ? 46.567 6.384 -7.963 1.00 48.34 401 ASP A CA 1
ATOM 3261 C C . ASP A 1 401 ? 45.334 6.555 -7.050 1.00 48.34 401 ASP A C 1
ATOM 3263 O O . ASP A 1 401 ? 44.656 5.571 -6.755 1.00 48.34 401 ASP A O 1
ATOM 3267 N N . ASP A 1 402 ? 45.021 7.790 -6.636 1.00 47.28 402 ASP A N 1
ATOM 3268 C CA . ASP A 1 402 ? 43.915 8.096 -5.715 1.00 47.28 402 ASP A CA 1
ATOM 3269 C C . ASP A 1 402 ? 42.603 8.443 -6.440 1.00 47.28 402 ASP A C 1
ATOM 3271 O O . ASP A 1 402 ? 41.551 8.600 -5.812 1.00 47.28 402 ASP A O 1
ATOM 3275 N N . TYR A 1 403 ? 42.630 8.532 -7.774 1.00 51.84 403 TYR A N 1
ATOM 3276 C CA . TYR A 1 403 ? 41.419 8.709 -8.561 1.00 51.84 403 TYR A CA 1
ATOM 3277 C C . TYR A 1 403 ? 40.712 7.374 -8.761 1.00 51.84 403 TYR A C 1
ATOM 3279 O O . TYR A 1 403 ? 41.257 6.417 -9.314 1.00 51.84 403 TYR A O 1
ATOM 3287 N N . TYR A 1 404 ? 39.431 7.320 -8.406 1.00 51.59 404 TYR A N 1
ATOM 3288 C CA . TYR A 1 404 ? 38.576 6.274 -8.944 1.00 51.59 404 TYR A CA 1
ATOM 3289 C C . TYR A 1 404 ? 38.251 6.594 -10.399 1.00 51.59 404 TYR A C 1
ATOM 3291 O O . TYR A 1 404 ? 37.332 7.354 -10.695 1.00 51.59 404 TYR A O 1
ATOM 3299 N N . PHE A 1 405 ? 39.016 6.002 -11.308 1.00 57.38 405 PHE A N 1
ATOM 3300 C CA . PHE A 1 405 ? 38.740 6.078 -12.734 1.00 57.38 405 PHE A CA 1
ATOM 3301 C C . PHE A 1 405 ? 37.380 5.438 -13.022 1.00 57.38 405 PHE A C 1
ATOM 3303 O O . PHE A 1 405 ? 37.147 4.284 -12.653 1.00 57.38 405 PHE A O 1
ATOM 3310 N N . PHE A 1 406 ? 36.508 6.151 -13.740 1.00 55.09 406 PHE A N 1
ATOM 3311 C CA . PHE A 1 406 ? 35.249 5.588 -14.246 1.00 55.09 406 PHE A CA 1
ATOM 3312 C C . PHE A 1 406 ? 35.466 4.289 -15.032 1.00 55.09 406 PHE A C 1
ATOM 3314 O O . PHE A 1 406 ? 34.616 3.413 -15.000 1.00 55.09 406 PHE A O 1
ATOM 3321 N N . GLU A 1 407 ? 36.624 4.126 -15.673 1.00 51.88 407 GLU A N 1
ATOM 3322 C CA . GLU A 1 407 ? 37.039 2.890 -16.341 1.00 51.88 407 GLU A CA 1
ATOM 3323 C C . GLU A 1 407 ? 37.161 1.701 -15.372 1.00 51.88 407 GLU A C 1
ATOM 3325 O O . GLU A 1 407 ? 36.600 0.632 -15.609 1.00 51.88 407 GLU A O 1
ATOM 3330 N N . LYS A 1 408 ? 37.834 1.899 -14.231 1.00 53.69 408 LYS A N 1
ATOM 3331 C CA . LYS A 1 408 ? 37.943 0.879 -13.181 1.00 53.69 408 LYS A CA 1
ATOM 3332 C C . LYS A 1 408 ? 36.584 0.624 -12.525 1.00 53.69 408 LYS A C 1
ATOM 3334 O O . LYS A 1 408 ? 36.260 -0.513 -12.204 1.00 53.69 408 LYS A O 1
ATOM 3339 N N . MET A 1 409 ? 35.764 1.668 -12.392 1.00 53.50 409 MET A N 1
ATOM 3340 C CA . MET A 1 409 ? 34.396 1.559 -11.880 1.00 53.50 409 MET A CA 1
ATOM 3341 C C . MET A 1 409 ? 33.437 0.833 -12.831 1.00 53.50 409 MET A C 1
ATOM 3343 O O . MET A 1 409 ? 32.562 0.126 -12.344 1.00 53.50 409 MET A O 1
ATOM 3347 N N . ALA A 1 410 ? 33.584 0.986 -14.151 1.00 53.50 410 ALA A N 1
ATOM 3348 C CA . ALA A 1 410 ? 32.755 0.319 -15.157 1.00 53.50 410 ALA A CA 1
ATOM 3349 C C . ALA A 1 410 ? 32.953 -1.202 -15.136 1.00 53.50 410 ALA A C 1
ATOM 3351 O O . ALA A 1 410 ? 32.005 -1.953 -15.340 1.00 53.50 410 ALA A O 1
ATOM 3352 N N . ASN A 1 411 ? 34.170 -1.656 -14.821 1.00 54.66 411 ASN A N 1
ATOM 3353 C CA . ASN A 1 411 ? 34.470 -3.076 -14.631 1.00 54.66 411 ASN A CA 1
ATOM 3354 C C . ASN A 1 411 ? 34.015 -3.617 -13.261 1.00 54.66 411 ASN A C 1
ATOM 3356 O O . ASN A 1 411 ? 33.881 -4.826 -13.103 1.00 54.66 411 ASN A O 1
ATOM 3360 N N . GLU A 1 412 ? 33.793 -2.741 -12.276 1.00 58.91 412 GLU A N 1
ATOM 3361 C CA . GLU A 1 412 ? 33.398 -3.091 -10.901 1.00 58.91 412 GLU A CA 1
ATOM 3362 C C . GLU A 1 412 ? 31.939 -2.712 -10.569 1.00 58.91 412 GLU A C 1
ATOM 3364 O O . GLU A 1 412 ? 31.537 -2.790 -9.409 1.00 58.91 412 GLU A O 1
ATOM 3369 N N . GLU A 1 413 ? 31.151 -2.279 -11.561 1.00 56.62 413 GLU A N 1
ATOM 3370 C CA . GLU A 1 413 ? 29.720 -1.945 -11.439 1.00 56.62 413 GLU A CA 1
ATOM 3371 C C . GLU A 1 413 ? 29.388 -0.978 -10.284 1.00 56.62 413 GLU A C 1
ATOM 3373 O O . GLU A 1 413 ? 28.379 -1.109 -9.583 1.00 56.62 413 GLU A O 1
ATOM 3378 N N . ARG A 1 414 ? 30.243 0.024 -10.050 1.00 65.81 414 ARG A N 1
ATOM 3379 C CA . ARG A 1 414 ? 30.065 0.927 -8.903 1.00 65.81 414 ARG A CA 1
ATOM 3380 C C . ARG A 1 414 ? 28.919 1.928 -9.115 1.00 65.81 414 ARG A C 1
ATOM 3382 O O . ARG A 1 414 ? 28.795 2.576 -10.157 1.00 65.81 414 ARG A O 1
ATOM 3389 N N . HIS A 1 415 ? 28.100 2.082 -8.074 1.00 72.19 415 HIS A N 1
ATOM 3390 C CA . HIS A 1 415 ? 27.062 3.110 -7.935 1.00 72.19 415 HIS A CA 1
ATOM 3391 C C . HIS A 1 415 ? 27.616 4.265 -7.095 1.00 72.19 415 HIS A C 1
ATOM 3393 O O . HIS A 1 415 ? 28.162 4.027 -6.019 1.00 72.19 415 HIS A O 1
ATOM 3399 N N . PHE A 1 416 ? 27.488 5.500 -7.579 1.00 75.06 416 PHE A N 1
ATOM 3400 C CA . PHE A 1 416 ? 27.864 6.701 -6.838 1.00 75.06 416 PHE A CA 1
ATOM 3401 C C . PHE A 1 416 ? 26.645 7.572 -6.561 1.00 75.06 416 PHE A C 1
ATOM 3403 O O . PHE A 1 416 ? 25.874 7.884 -7.465 1.00 75.06 416 PHE A O 1
ATOM 3410 N N . GLN A 1 417 ? 26.479 7.967 -5.300 1.00 82.25 417 GLN A N 1
ATOM 3411 C CA . GLN A 1 417 ? 25.373 8.802 -4.855 1.00 82.25 417 GLN A CA 1
ATOM 3412 C C . GLN A 1 417 ? 25.878 9.825 -3.835 1.00 82.25 417 GLN A C 1
ATOM 3414 O O . GLN A 1 417 ? 26.433 9.429 -2.816 1.00 82.25 417 GLN A O 1
ATOM 3419 N N . GLY A 1 418 ? 25.692 11.122 -4.089 1.00 84.75 418 GLY A N 1
ATOM 3420 C CA . GLY A 1 418 ? 26.162 12.165 -3.171 1.00 84.75 418 GLY A CA 1
ATOM 3421 C C . GLY A 1 418 ? 26.196 13.569 -3.768 1.00 84.75 418 GLY A C 1
ATOM 3422 O O . GLY A 1 418 ? 25.812 13.786 -4.919 1.00 84.75 418 GLY A O 1
ATOM 3423 N N . PHE A 1 419 ? 26.654 14.530 -2.966 1.00 83.69 419 PHE A N 1
ATOM 3424 C CA . PHE A 1 419 ? 26.911 15.898 -3.409 1.00 83.69 419 PHE A CA 1
ATOM 3425 C C . PHE A 1 419 ? 28.389 16.078 -3.747 1.00 83.69 419 PHE A C 1
ATOM 3427 O O . PHE A 1 419 ? 29.265 15.784 -2.938 1.00 83.69 419 PHE A O 1
ATOM 3434 N N . PHE A 1 420 ? 28.659 16.612 -4.932 1.00 85.25 420 PHE A N 1
ATOM 3435 C CA . PHE A 1 420 ? 30.003 16.780 -5.464 1.00 85.25 420 PHE A CA 1
ATOM 3436 C C . PHE A 1 420 ? 30.207 18.213 -5.932 1.00 85.25 420 PHE A C 1
ATOM 3438 O O . PHE A 1 420 ? 29.371 18.768 -6.640 1.00 85.25 420 PHE A O 1
ATOM 3445 N N . ARG A 1 421 ? 31.340 18.820 -5.587 1.00 85.75 421 ARG A N 1
ATOM 3446 C CA . ARG A 1 421 ? 31.804 20.039 -6.245 1.00 85.75 421 ARG A CA 1
ATOM 3447 C C . ARG A 1 421 ? 32.519 19.661 -7.538 1.00 85.75 421 ARG A C 1
ATOM 3449 O O . ARG A 1 421 ? 33.484 18.897 -7.510 1.00 85.75 421 ARG A O 1
ATOM 3456 N N . VAL A 1 422 ? 32.065 20.229 -8.652 1.00 86.12 422 VAL A N 1
ATOM 3457 C CA . VAL A 1 422 ? 32.703 20.049 -9.959 1.00 86.12 422 VAL A CA 1
ATOM 3458 C C . VAL A 1 422 ? 33.939 20.941 -10.048 1.00 86.12 422 VAL A C 1
ATOM 3460 O O . VAL A 1 422 ? 33.831 22.167 -10.012 1.00 86.12 422 VAL A O 1
ATOM 3463 N N . GLY A 1 423 ? 35.115 20.325 -10.144 1.00 82.44 423 GLY A N 1
ATOM 3464 C CA . GLY A 1 423 ? 36.401 20.997 -10.294 1.00 82.44 423 GLY A CA 1
ATOM 3465 C C . GLY A 1 423 ? 36.671 21.515 -11.709 1.00 82.44 423 GLY A C 1
ATOM 3466 O O . GLY A 1 423 ? 35.880 21.335 -12.637 1.00 82.44 423 GLY A O 1
ATOM 3467 N N . LYS A 1 424 ? 37.825 22.167 -11.877 1.00 79.25 424 LYS A N 1
ATOM 3468 C CA . LYS A 1 424 ? 38.301 22.633 -13.185 1.00 79.25 424 LYS A CA 1
ATOM 3469 C C . LYS A 1 424 ? 38.864 21.467 -13.996 1.00 79.25 424 LYS A C 1
ATOM 3471 O O . LYS A 1 424 ? 39.288 20.458 -13.444 1.00 79.25 424 LYS A O 1
ATOM 3476 N N . ARG A 1 425 ? 38.861 21.626 -15.320 1.00 74.62 425 ARG A N 1
ATOM 3477 C CA . ARG A 1 425 ? 39.439 20.664 -16.259 1.00 74.62 425 ARG A CA 1
ATOM 3478 C C . ARG A 1 425 ? 40.965 20.768 -16.198 1.00 74.62 425 ARG A C 1
ATOM 3480 O O . ARG A 1 425 ? 41.511 21.838 -16.465 1.00 74.62 425 ARG A O 1
ATOM 3487 N N . GLU A 1 426 ? 41.634 19.678 -15.850 1.00 74.12 426 GLU A N 1
ATOM 3488 C CA . GLU A 1 426 ? 43.090 19.614 -15.712 1.00 74.12 426 GLU A CA 1
ATOM 3489 C C . GLU A 1 426 ? 43.658 18.604 -16.717 1.00 74.12 426 GLU A C 1
ATOM 3491 O O . GLU A 1 426 ? 43.057 17.564 -16.979 1.00 74.12 426 GLU A O 1
ATOM 3496 N N . LYS A 1 427 ? 44.808 18.913 -17.326 1.00 70.88 427 LYS A N 1
ATOM 3497 C CA . LYS A 1 427 ? 45.550 17.927 -18.123 1.00 70.88 427 LYS A CA 1
ATOM 3498 C C . LYS A 1 427 ? 46.433 17.131 -17.172 1.00 70.88 427 LYS A C 1
ATOM 3500 O O . LYS A 1 427 ? 47.242 17.727 -16.465 1.00 70.88 427 LYS A O 1
ATOM 3505 N N . SER A 1 428 ? 46.271 15.816 -17.155 1.00 67.00 428 SER A N 1
ATOM 3506 C CA . SER A 1 428 ? 47.072 14.896 -16.353 1.00 67.00 428 SER A CA 1
ATOM 3507 C C . SER A 1 428 ? 47.858 13.977 -17.284 1.00 67.00 428 SER A C 1
ATOM 3509 O O . SER A 1 428 ? 47.314 13.445 -18.253 1.00 67.00 428 SER A O 1
ATOM 3511 N N . GLU A 1 429 ? 49.153 13.826 -17.023 1.00 65.25 429 GLU A N 1
ATOM 3512 C CA . GLU A 1 429 ? 49.984 12.841 -17.716 1.00 65.25 429 GLU A CA 1
ATOM 3513 C C . GLU A 1 429 ? 49.670 11.447 -17.164 1.00 65.25 429 GLU A C 1
ATOM 3515 O O . GLU A 1 429 ? 49.664 11.245 -15.946 1.00 65.25 429 GLU A O 1
ATOM 3520 N N . ASP A 1 430 ? 49.402 10.483 -18.049 1.00 62.22 430 ASP A N 1
ATOM 3521 C CA . ASP A 1 430 ? 49.212 9.089 -17.650 1.00 62.22 430 ASP A CA 1
ATOM 3522 C C . ASP A 1 430 ? 50.551 8.507 -17.173 1.00 62.22 430 ASP A C 1
ATOM 3524 O O . ASP A 1 430 ? 51.410 8.087 -17.951 1.00 62.22 430 ASP A O 1
ATOM 3528 N N . THR A 1 431 ? 50.759 8.508 -15.857 1.00 63.06 431 THR A N 1
ATOM 3529 C CA . THR A 1 431 ? 52.017 8.033 -15.270 1.00 63.06 431 THR A CA 1
ATOM 3530 C C . THR A 1 431 ? 52.183 6.512 -15.348 1.00 63.06 431 THR A C 1
ATOM 3532 O O . THR A 1 431 ? 53.297 6.021 -15.141 1.00 63.06 431 THR A O 1
ATOM 3535 N N . HIS A 1 432 ? 51.116 5.763 -15.660 1.00 56.38 432 HIS A N 1
ATOM 3536 C CA . HIS A 1 432 ? 51.136 4.303 -15.754 1.00 56.38 432 HIS A CA 1
ATOM 3537 C C . HIS A 1 432 ? 51.554 3.789 -17.132 1.00 56.38 432 HIS A C 1
ATOM 3539 O O . HIS A 1 432 ? 52.137 2.707 -17.204 1.00 56.38 432 HIS A O 1
ATOM 3545 N N . ASN A 1 433 ? 51.354 4.562 -18.203 1.00 56.56 433 ASN A N 1
ATOM 3546 C CA . ASN A 1 433 ? 51.772 4.173 -19.548 1.00 56.56 433 ASN A CA 1
ATOM 3547 C C . ASN A 1 433 ? 52.719 5.209 -20.178 1.00 56.56 433 ASN A C 1
ATOM 3549 O O . ASN A 1 433 ? 52.407 5.869 -21.167 1.00 56.56 433 ASN A O 1
ATOM 3553 N N . LYS A 1 434 ? 53.927 5.332 -19.606 1.00 58.69 434 LYS A N 1
ATOM 3554 C CA . LYS A 1 434 ? 54.972 6.274 -20.065 1.00 58.69 434 LYS A CA 1
ATOM 3555 C C . LYS A 1 434 ? 55.388 6.109 -21.533 1.00 58.69 434 LYS A C 1
ATOM 3557 O O . LYS A 1 434 ? 56.052 6.996 -22.060 1.00 58.69 434 LYS A O 1
ATOM 3562 N N . ALA A 1 435 ? 55.062 4.983 -22.167 1.00 54.84 435 ALA A N 1
ATOM 3563 C CA . ALA A 1 435 ? 55.454 4.702 -23.543 1.00 54.84 435 ALA A CA 1
ATOM 3564 C C . ALA A 1 435 ? 54.680 5.539 -24.577 1.00 54.84 435 ALA A C 1
ATOM 3566 O O . ALA A 1 435 ? 55.243 5.832 -25.628 1.00 54.84 435 ALA A O 1
ATOM 3567 N N . ASP A 1 436 ? 53.451 5.971 -24.268 1.00 57.72 436 ASP A N 1
ATOM 3568 C CA . ASP A 1 436 ? 52.554 6.583 -25.262 1.00 57.72 436 ASP A CA 1
ATOM 3569 C C . ASP A 1 436 ? 52.403 8.107 -25.144 1.00 57.72 436 ASP A C 1
ATOM 3571 O O . ASP A 1 436 ? 51.747 8.724 -25.979 1.00 57.72 436 ASP A O 1
ATOM 3575 N N . ASN A 1 437 ? 53.043 8.750 -24.157 1.00 59.53 437 ASN A N 1
ATOM 3576 C CA . ASN A 1 437 ? 52.958 10.205 -23.939 1.00 59.53 437 ASN A CA 1
ATOM 3577 C C . ASN A 1 437 ? 51.501 10.726 -23.924 1.00 59.53 437 ASN A C 1
ATOM 3579 O O . ASN A 1 437 ? 51.210 11.849 -24.352 1.00 59.53 437 ASN A O 1
ATOM 3583 N N . ASP A 1 438 ? 50.579 9.875 -23.469 1.00 60.41 438 ASP A N 1
ATOM 3584 C CA . ASP A 1 438 ? 49.152 10.097 -23.612 1.00 60.41 438 ASP A CA 1
ATOM 3585 C C . ASP A 1 438 ? 48.691 11.071 -22.521 1.00 60.41 438 ASP A C 1
ATOM 3587 O O . ASP A 1 438 ? 48.794 10.812 -21.316 1.00 60.41 438 ASP A O 1
ATOM 3591 N N . THR A 1 439 ? 48.249 12.255 -22.942 1.00 57.28 439 THR A N 1
ATOM 3592 C CA . THR A 1 439 ? 47.763 13.283 -22.016 1.00 57.28 439 THR A CA 1
ATOM 3593 C C . THR A 1 439 ? 46.261 13.134 -21.875 1.00 57.28 439 THR A C 1
ATOM 3595 O O . THR A 1 439 ? 45.504 13.399 -22.808 1.00 57.28 439 THR A O 1
ATOM 3598 N N . ARG A 1 440 ? 45.808 12.732 -20.686 1.00 61.31 440 ARG A N 1
ATOM 3599 C CA . ARG A 1 440 ? 44.381 12.598 -20.395 1.00 61.31 440 ARG A CA 1
ATOM 3600 C C . ARG A 1 440 ? 43.861 13.891 -19.798 1.00 61.31 440 ARG A C 1
ATOM 3602 O O . ARG A 1 440 ? 44.507 14.534 -18.971 1.00 61.31 440 ARG A O 1
ATOM 3609 N N . THR A 1 441 ? 42.666 14.285 -20.211 1.00 57.72 441 THR A N 1
ATOM 3610 C CA . THR A 1 441 ? 42.000 15.428 -19.598 1.00 57.72 441 THR A CA 1
ATOM 3611 C C . THR A 1 441 ? 41.080 14.932 -18.489 1.00 57.72 441 THR A C 1
ATOM 3613 O O . THR A 1 441 ? 40.175 14.148 -18.757 1.00 57.72 441 THR A O 1
ATOM 3616 N N . VAL A 1 442 ? 41.322 15.381 -17.256 1.00 62.50 442 VAL A N 1
ATOM 3617 C CA . VAL A 1 442 ? 40.617 14.934 -16.052 1.00 62.50 442 VAL A CA 1
ATOM 3618 C C . VAL A 1 442 ? 39.724 16.048 -15.514 1.00 62.50 442 VAL A C 1
ATOM 3620 O O . VAL A 1 442 ? 40.113 17.215 -15.451 1.00 62.50 442 VAL A O 1
ATOM 3623 N N . LEU A 1 443 ? 38.503 15.686 -15.131 1.00 65.00 443 LEU A N 1
ATOM 3624 C CA . LEU A 1 443 ? 37.586 16.542 -14.379 1.00 65.00 443 LEU A CA 1
ATOM 3625 C C . LEU A 1 443 ? 37.422 15.953 -12.977 1.00 65.00 443 LEU A C 1
ATOM 3627 O O . LEU A 1 443 ? 37.033 14.796 -12.819 1.00 65.00 443 LEU A O 1
ATOM 3631 N N . THR A 1 444 ? 37.728 16.749 -11.958 1.00 73.38 444 THR A N 1
ATOM 3632 C CA . THR A 1 444 ? 37.722 16.285 -10.567 1.00 73.38 444 THR A CA 1
ATOM 3633 C C . THR A 1 444 ? 36.361 16.528 -9.924 1.00 73.38 444 THR A C 1
ATOM 3635 O O . THR A 1 444 ? 35.871 17.656 -9.908 1.00 73.38 444 THR A O 1
ATOM 3638 N N . LEU A 1 445 ? 35.752 15.483 -9.370 1.00 74.56 445 LEU A N 1
ATOM 3639 C CA . LEU A 1 445 ? 34.549 15.554 -8.547 1.00 74.56 445 LEU A CA 1
ATOM 3640 C C . LEU A 1 445 ? 34.966 15.388 -7.086 1.00 74.56 445 LEU A C 1
ATOM 3642 O O . LEU A 1 445 ? 35.467 14.335 -6.697 1.00 74.56 445 LEU A O 1
ATOM 3646 N N . VAL A 1 446 ? 34.782 16.436 -6.283 1.00 76.56 446 VAL A N 1
ATOM 3647 C CA . VAL A 1 446 ? 35.140 16.417 -4.857 1.00 76.56 446 VAL A CA 1
ATOM 3648 C C . VAL A 1 446 ? 33.871 16.279 -4.033 1.00 76.56 446 VAL A C 1
ATOM 3650 O O . VAL A 1 446 ? 33.001 17.144 -4.128 1.00 76.56 446 VAL A O 1
ATOM 3653 N N . GLU A 1 447 ? 33.758 15.216 -3.241 1.00 75.69 447 GLU A N 1
ATOM 3654 C CA . GLU A 1 447 ? 32.638 15.034 -2.311 1.00 75.69 447 GLU A CA 1
ATOM 3655 C C . GLU A 1 447 ? 32.552 16.233 -1.347 1.00 75.69 447 GLU A C 1
ATOM 3657 O O . GLU A 1 447 ? 33.566 16.762 -0.882 1.00 75.69 447 GLU A O 1
ATOM 3662 N N . SER A 1 448 ? 31.342 16.755 -1.142 1.00 73.56 448 SER A N 1
ATOM 3663 C CA . SER A 1 448 ? 31.122 17.986 -0.383 1.00 73.56 448 SER A CA 1
ATOM 3664 C C . SER A 1 448 ? 30.606 17.684 1.023 1.00 73.56 448 SER A C 1
ATOM 3666 O O . SER A 1 448 ? 29.419 17.432 1.205 1.00 73.56 448 SER A O 1
ATOM 3668 N N . ASP A 1 449 ? 31.480 17.826 2.024 1.00 73.62 449 ASP A N 1
ATOM 3669 C CA . ASP A 1 449 ? 31.130 17.692 3.451 1.00 73.62 449 ASP A CA 1
ATOM 3670 C C . ASP A 1 449 ? 30.171 18.798 3.956 1.00 73.62 449 ASP A C 1
ATOM 3672 O O . ASP A 1 449 ? 29.599 18.698 5.040 1.00 73.62 449 ASP A O 1
ATOM 3676 N N . GLU A 1 450 ? 29.987 19.885 3.193 1.00 63.28 450 GLU A N 1
ATOM 367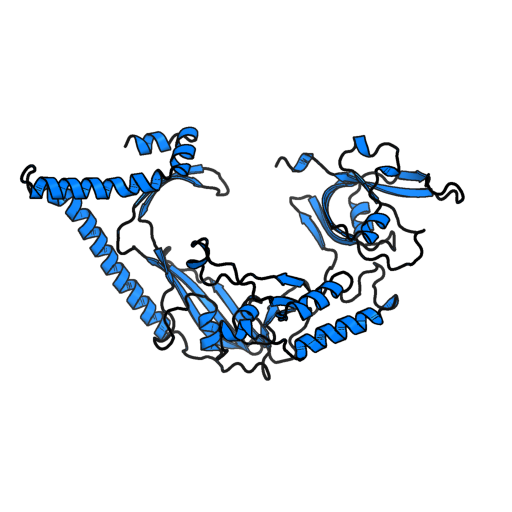7 C CA . GLU A 1 450 ? 29.189 21.055 3.604 1.00 63.28 450 GLU A CA 1
ATOM 3678 C C . GLU A 1 450 ? 27.689 20.745 3.766 1.00 63.28 450 GLU A C 1
ATOM 3680 O O . GLU A 1 450 ? 26.969 21.527 4.392 1.00 63.28 450 GLU A O 1
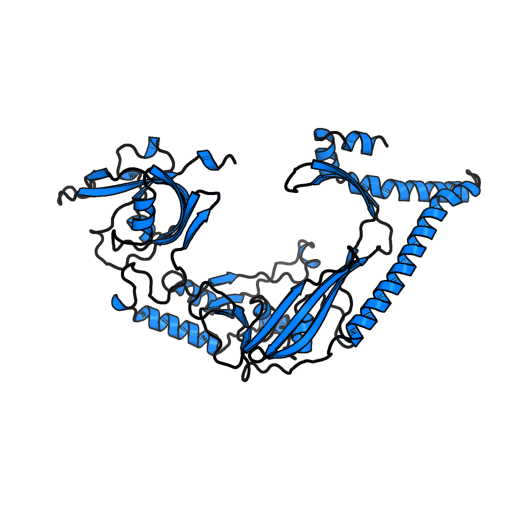ATOM 3685 N N . LEU A 1 451 ? 27.206 19.625 3.218 1.00 60.47 451 LEU A N 1
ATOM 3686 C CA . LEU A 1 451 ? 25.777 19.317 3.114 1.00 60.47 451 LEU A CA 1
ATOM 3687 C C . LEU A 1 451 ? 25.288 18.177 4.011 1.00 60.47 451 LEU A C 1
ATOM 3689 O O . LEU A 1 451 ? 24.090 18.118 4.258 1.00 60.47 451 LEU A O 1
ATOM 3693 N N . ASP A 1 452 ? 26.172 17.366 4.594 1.00 53.16 452 ASP A N 1
ATOM 3694 C CA . ASP A 1 452 ? 25.777 16.320 5.558 1.00 53.16 452 ASP A CA 1
ATOM 3695 C C . ASP A 1 452 ? 25.349 16.886 6.932 1.00 53.16 452 ASP A C 1
ATOM 3697 O O . ASP A 1 452 ? 24.951 16.146 7.831 1.00 53.16 452 ASP A O 1
ATOM 3701 N N . SER A 1 453 ? 25.420 18.210 7.113 1.00 46.41 453 SER A N 1
ATOM 3702 C CA . SER A 1 453 ? 25.116 18.910 8.372 1.00 46.41 453 SER A CA 1
ATOM 3703 C C . SER A 1 453 ? 23.798 19.702 8.379 1.00 46.41 453 SER A C 1
ATOM 3705 O O . SER A 1 453 ? 23.483 20.335 9.391 1.00 46.41 453 SER A O 1
ATOM 3707 N N . LYS A 1 454 ? 23.028 19.678 7.282 1.00 46.69 454 LYS A N 1
ATOM 3708 C CA . LYS A 1 454 ? 21.709 20.322 7.147 1.00 46.69 454 LYS A CA 1
ATOM 3709 C C . LYS A 1 454 ? 20.644 19.299 6.797 1.00 46.69 454 LYS A C 1
ATOM 3711 O O . LYS A 1 454 ? 19.530 19.443 7.345 1.00 46.69 454 LYS A O 1
#

pLDDT: mean 80.79, std 16.97, range [38.97, 98.38]

Radius of gyration: 30.65 Å; chains: 1; bounding box: 81×50×88 Å

Secondary structure (DSSP, 8-state):
-HHHHHHHSHHHHHHHHHTTHHHHHHHHHHHHHHHHHHHHHTTSS-GGGGHHHHHHHHHHHHHHHHHHHHHHHHHHHHHHHS-S-S----TTT-EEES-GGGGGTBS-S-EEEE-TTSTTSEEEEEEEEHHHHHHHHHHHTT-TT-EEEE----S-TTTTTSTT------SEEEEEEE----S-EEEEEEEEEP-SSTTEEEEEEEEEETTEEEEEEEEEEEEEPPSS--EEEEEEEE-SSS-EEEEEEEEPPEEEE---S-TTS-TT--STTHHHHHHHTPPBPPHHHHHT----HHHHHHHHHHHHHHHT--GGGB-TTSSBTT-S---EEEEETTEEEEEEEE-TT-TTSHHHHHHHHTTTSEEEEEEEEPP---S--TT---EEEESSGGGSSS-GGGSB-HHHHHHTT-EEEEEEEEEEEEEEE-TT-TTTT-EEEEEEEEE-TTSTT-

Foldseek 3Di:
DVLQVLLVDPVSVVVCVVVVVLQVVQCVLVVVLVVQVVCVVVVVDDPVSNCVSPVVVVVLVVVQVVVVVVLVVVLVVLQVQFDQALAADDLVAEAEEEPLCLQVWFPHQWYWYQDPVAPLRIKIKGKAALVLLVLLVVLCQPAVFWDWDQDQPPPDPVVVVVPPPPRPRLRMTIIIGDDHIPHFYWYWDKDWDDDPDPQKTKIKIFIDTNNHTSDIHIKMKGFHQDPDWGWRFGWDFDPPVDTDTDTDTDTRTDIDTRNSHPPPDDDPDPDPSVVVCSHHVTDTQDPVCSNVPDRDPVSSVVSVVSVVCVVVDDPVCADPQRRRPNHPFDFDFDDDPNATETAGEHEFADCPHPVNVSLVVQAQHKYWYWYKYHAHPDPDLQRGQFEFEDAAPVQPPDDPVNGPGSSVRNVVGDTDTAIWHWYDWDWDAPPPCPPPSDIHIYIYTYGDPPPVVD